Protein AF-A0A934PHP1-F1 (afdb_monomer_lite)

Structure (mmCIF, N/CA/C/O backbone):
data_AF-A0A934PHP1-F1
#
_entry.id   AF-A0A934PHP1-F1
#
loop_
_atom_site.group_PDB
_atom_site.id
_atom_site.type_symbol
_atom_site.label_atom_id
_atom_site.label_alt_id
_atom_site.label_comp_id
_atom_site.label_asym_id
_atom_site.label_entity_id
_atom_site.label_seq_id
_atom_site.pdbx_PDB_ins_code
_atom_site.Cartn_x
_atom_site.Cartn_y
_atom_site.Cartn_z
_atom_site.occupancy
_atom_site.B_iso_or_equiv
_atom_site.auth_seq_id
_atom_site.auth_comp_id
_atom_site.auth_asym_id
_atom_site.auth_atom_id
_atom_site.pdbx_PDB_model_num
ATOM 1 N N . MET A 1 1 ? -5.052 11.948 3.322 1.00 67.75 1 MET A N 1
ATOM 2 C CA . MET A 1 1 ? -6.071 10.905 3.518 1.00 67.75 1 MET A CA 1
ATOM 3 C C . MET A 1 1 ? -5.839 9.751 2.539 1.00 67.75 1 MET A C 1
ATOM 5 O O . MET A 1 1 ? -4.943 9.910 1.714 1.00 67.75 1 MET A O 1
ATOM 9 N N . SER A 1 2 ? -6.497 8.585 2.632 1.00 80.75 2 SER A N 1
ATOM 10 C CA . SER A 1 2 ? -6.455 7.613 1.513 1.00 80.75 2 SER A CA 1
ATOM 11 C C . SER A 1 2 ? -7.271 8.111 0.322 1.00 80.75 2 SER A C 1
ATOM 13 O O . SER A 1 2 ? -7.997 9.087 0.442 1.00 80.75 2 SER A O 1
ATOM 15 N N . TRP A 1 3 ? -7.134 7.473 -0.835 1.00 83.94 3 TRP A N 1
ATOM 16 C CA . TRP A 1 3 ? -7.930 7.833 -2.005 1.00 83.94 3 TRP A CA 1
ATOM 17 C C . TRP A 1 3 ? -9.271 7.119 -2.026 1.00 83.94 3 TRP A C 1
ATOM 19 O O . TRP A 1 3 ? -9.341 5.922 -1.738 1.00 83.94 3 TRP A O 1
ATOM 29 N N . SER A 1 4 ? -10.304 7.846 -2.451 1.00 78.31 4 SER A N 1
ATOM 30 C CA . SER A 1 4 ? -11.588 7.257 -2.816 1.00 78.31 4 SER A CA 1
ATOM 31 C C . SER A 1 4 ? -11.441 6.340 -4.034 1.00 78.31 4 SER A C 1
ATOM 33 O O . SER A 1 4 ? -10.513 6.471 -4.842 1.00 78.31 4 SER A O 1
ATOM 35 N N . LEU A 1 5 ? -12.392 5.420 -4.204 1.00 78.69 5 LEU A N 1
ATOM 36 C CA . LEU A 1 5 ? -12.460 4.565 -5.392 1.00 78.69 5 LEU A CA 1
ATOM 37 C C . LEU A 1 5 ? -12.571 5.374 -6.689 1.00 78.69 5 LEU A C 1
ATOM 39 O O . LEU A 1 5 ? -11.953 5.011 -7.690 1.00 78.69 5 LEU A O 1
ATOM 43 N N . GLU A 1 6 ? -13.296 6.494 -6.660 1.00 80.19 6 GLU A N 1
ATOM 44 C CA . GLU A 1 6 ? -13.391 7.404 -7.800 1.00 80.19 6 GLU A CA 1
ATOM 45 C C . GLU A 1 6 ? -12.025 7.991 -8.157 1.00 80.19 6 GLU A C 1
ATOM 47 O O . GLU A 1 6 ? -11.623 7.966 -9.320 1.00 80.19 6 GLU A O 1
ATOM 52 N N . HIS A 1 7 ? -11.272 8.468 -7.162 1.00 85.19 7 HIS A N 1
ATOM 53 C CA . HIS A 1 7 ? -9.946 9.028 -7.394 1.00 85.19 7 HIS A CA 1
ATOM 54 C C . HIS A 1 7 ? -9.009 7.962 -7.986 1.00 85.19 7 HIS A C 1
ATOM 56 O O . HIS A 1 7 ? -8.379 8.188 -9.023 1.00 85.19 7 HIS A O 1
ATOM 62 N N . VAL A 1 8 ? -8.983 6.759 -7.408 1.00 89.12 8 VAL A N 1
ATOM 63 C CA . VAL A 1 8 ? -8.200 5.629 -7.934 1.00 89.12 8 VAL A CA 1
ATOM 64 C C . VAL A 1 8 ? -8.581 5.312 -9.388 1.00 89.12 8 VAL A C 1
ATOM 66 O O . VAL A 1 8 ? -7.702 5.192 -10.245 1.00 89.12 8 VAL A O 1
ATOM 69 N N . SER A 1 9 ? -9.879 5.247 -9.695 1.00 89.38 9 SER A N 1
ATOM 70 C CA . SER A 1 9 ? -10.376 5.011 -11.055 1.00 89.38 9 SER A CA 1
ATOM 71 C C . SER A 1 9 ? -9.952 6.123 -12.021 1.00 89.38 9 SER A C 1
ATOM 73 O O . SER A 1 9 ? -9.418 5.849 -13.098 1.00 89.38 9 SER A O 1
ATOM 75 N N . ARG A 1 10 ? -10.073 7.394 -11.620 1.00 89.75 10 ARG A N 1
ATOM 76 C CA . ARG A 1 10 ? -9.635 8.547 -12.420 1.00 89.75 10 ARG A CA 1
ATOM 77 C C . ARG A 1 10 ? -8.127 8.551 -12.668 1.00 89.75 10 ARG A C 1
ATOM 79 O O . ARG A 1 10 ? -7.706 8.942 -13.760 1.00 89.75 10 ARG A O 1
ATOM 86 N N . LEU A 1 11 ? -7.315 8.097 -11.708 1.00 92.44 11 LEU A N 1
ATOM 87 C CA . LEU A 1 11 ? -5.884 7.894 -11.930 1.00 92.44 11 LEU A CA 1
ATOM 88 C C . LEU A 1 11 ? -5.663 6.849 -13.030 1.00 92.44 11 LEU A C 1
ATOM 90 O O . LEU A 1 11 ? -4.945 7.139 -13.987 1.00 92.44 11 LEU A O 1
ATOM 94 N N . PHE A 1 12 ? -6.263 5.662 -12.926 1.00 92.94 12 PHE A N 1
ATOM 95 C CA . PHE A 1 12 ? -6.044 4.576 -13.892 1.00 92.94 12 PHE A CA 1
ATOM 96 C C . PHE A 1 12 ? -6.654 4.848 -15.273 1.00 92.94 12 PHE A C 1
ATOM 98 O O . PHE A 1 12 ? -6.134 4.369 -16.279 1.00 92.94 12 PHE A O 1
ATOM 105 N N . CYS A 1 13 ? -7.664 5.713 -15.349 1.00 91.12 13 CYS A N 1
ATOM 106 C CA . CYS A 1 13 ? -8.203 6.255 -16.596 1.00 91.12 13 CYS A CA 1
ATOM 107 C C . CYS A 1 13 ? -7.428 7.478 -17.125 1.00 91.12 13 CYS A C 1
ATOM 109 O O . CYS A 1 13 ? -7.799 8.064 -18.144 1.00 91.12 13 CYS A O 1
ATOM 111 N N . SER A 1 14 ? -6.349 7.897 -16.460 1.00 92.38 14 SER A N 1
ATOM 112 C CA . SER A 1 14 ? -5.562 9.048 -16.899 1.00 92.38 14 SER A CA 1
ATOM 113 C C . SER A 1 14 ? -4.638 8.710 -18.083 1.00 92.38 14 SER A C 1
ATOM 115 O O . SER A 1 14 ? -4.285 7.547 -18.310 1.00 92.38 14 SER A O 1
ATOM 117 N N . PRO A 1 15 ? -4.141 9.728 -18.813 1.00 91.88 15 PRO A N 1
ATOM 118 C CA . PRO A 1 15 ? -3.151 9.552 -19.879 1.00 91.88 15 PRO A CA 1
ATOM 119 C C . PRO A 1 15 ? -1.820 8.920 -19.441 1.00 91.88 15 PRO A C 1
ATOM 121 O O . PRO A 1 15 ? -1.040 8.517 -20.302 1.00 91.88 15 PRO A O 1
ATOM 124 N N . ILE A 1 16 ? -1.549 8.810 -18.132 1.00 93.06 16 ILE A N 1
ATOM 125 C CA . ILE A 1 16 ? -0.394 8.061 -17.611 1.00 93.06 16 ILE A CA 1
ATOM 126 C C . ILE A 1 16 ? -0.498 6.587 -18.024 1.00 93.06 16 ILE A C 1
ATOM 128 O O . ILE A 1 16 ? 0.486 6.008 -18.482 1.00 93.06 16 ILE A O 1
ATOM 132 N N . TYR A 1 17 ? -1.698 6.013 -17.910 1.00 94.12 17 TYR A N 1
ATOM 133 C CA . TYR A 1 17 ? -1.957 4.588 -18.118 1.00 94.12 17 TYR A CA 1
ATOM 134 C C . TYR A 1 17 ? -2.647 4.314 -19.451 1.00 94.12 17 TYR A C 1
ATOM 136 O O . TYR A 1 17 ? -2.197 3.465 -20.220 1.00 94.12 17 TYR A O 1
ATOM 144 N N . LEU A 1 18 ? -3.673 5.102 -19.792 1.00 91.19 18 LEU A N 1
ATOM 145 C CA . LEU A 1 18 ? -4.335 5.008 -21.093 1.00 91.19 18 LEU A CA 1
ATOM 146 C C . LEU A 1 18 ? -3.481 5.585 -22.226 1.00 91.19 18 LEU A C 1
ATOM 148 O O . LEU A 1 18 ? -3.808 5.401 -23.391 1.00 91.19 18 LEU A O 1
ATOM 152 N N . GLY A 1 19 ? -2.352 6.219 -21.933 1.00 88.56 19 GLY A N 1
ATOM 153 C CA . GLY A 1 19 ? -1.390 6.669 -22.926 1.00 88.56 19 GLY A CA 1
ATOM 154 C C . GLY A 1 19 ? -1.510 8.146 -23.283 1.00 88.56 19 GLY A C 1
ATOM 155 O O . GLY A 1 19 ? -2.581 8.760 -23.328 1.00 88.56 19 GLY A O 1
ATOM 156 N N . THR A 1 20 ? -0.347 8.710 -23.574 1.00 86.12 20 THR A N 1
ATOM 157 C CA . THR A 1 20 ? -0.129 10.129 -23.797 1.00 86.12 20 THR A CA 1
ATOM 158 C C . THR A 1 20 ? 0.228 10.419 -25.253 1.00 86.12 20 THR A C 1
ATOM 160 O O . THR A 1 20 ? 0.646 9.543 -26.007 1.00 86.12 20 THR A O 1
ATOM 163 N N . SER A 1 21 ? 0.020 11.670 -25.661 1.00 80.25 21 SER A N 1
ATOM 164 C CA . SER A 1 21 ? 0.318 12.185 -27.004 1.00 80.25 21 SER A CA 1
ATOM 165 C C . SER A 1 21 ? 1.809 12.348 -27.315 1.00 80.25 21 SER A C 1
ATOM 167 O O . SER A 1 21 ? 2.172 12.447 -28.488 1.00 80.25 21 SER A O 1
ATOM 169 N N . SER A 1 22 ? 2.676 12.434 -26.299 1.00 79.94 22 SER A N 1
ATOM 170 C CA . SER A 1 22 ? 4.126 12.547 -26.492 1.00 79.94 22 SER A CA 1
ATOM 171 C C . SER A 1 22 ? 4.915 12.236 -25.220 1.00 79.94 22 SER A C 1
ATOM 173 O O . SER A 1 22 ? 4.411 12.394 -24.110 1.00 79.94 22 SER A O 1
ATOM 175 N N . LEU A 1 23 ? 6.207 11.922 -25.383 1.00 73.56 23 LEU A N 1
ATOM 176 C CA . LEU A 1 23 ? 7.134 11.673 -24.269 1.00 73.56 23 LEU A CA 1
ATOM 177 C C . LEU A 1 23 ? 7.246 12.843 -23.276 1.00 73.56 23 LEU A C 1
ATOM 179 O O . LEU A 1 23 ? 7.508 12.629 -22.094 1.00 73.56 23 LEU A O 1
ATOM 183 N N . LYS A 1 24 ? 7.035 14.079 -23.751 1.00 76.94 24 LYS A N 1
ATOM 184 C CA . LYS A 1 24 ? 7.178 15.308 -22.954 1.00 76.94 24 LYS A CA 1
ATOM 185 C C . LYS A 1 24 ? 5.862 15.806 -22.341 1.00 76.94 24 LYS A C 1
ATOM 187 O O . LYS A 1 24 ? 5.912 16.587 -21.399 1.00 76.94 24 LYS A O 1
ATOM 192 N N . GLN A 1 25 ? 4.694 15.390 -22.846 1.00 79.94 25 GLN A N 1
ATOM 193 C CA . GLN A 1 25 ? 3.385 15.935 -22.437 1.00 79.94 25 GLN A CA 1
ATOM 194 C C . GLN A 1 25 ? 2.473 14.882 -21.804 1.00 79.94 25 GLN A C 1
ATOM 196 O O . GLN A 1 25 ? 1.382 14.610 -22.303 1.00 79.94 25 GLN A O 1
ATOM 201 N N . ARG A 1 26 ? 2.893 14.332 -20.663 1.00 82.00 26 ARG A N 1
ATOM 202 C CA . ARG A 1 26 ? 2.209 13.214 -19.989 1.00 82.00 26 ARG A CA 1
ATOM 203 C C . ARG A 1 26 ? 0.766 13.465 -19.575 1.00 82.00 26 ARG A C 1
ATOM 205 O O . ARG A 1 26 ? 0.021 12.509 -19.433 1.00 82.00 26 ARG A O 1
ATOM 212 N N . SER A 1 27 ? 0.359 14.717 -19.405 1.00 82.00 27 SER A N 1
ATOM 213 C CA . SER A 1 27 ? -1.013 15.065 -19.033 1.00 82.00 27 SER A CA 1
ATOM 214 C C . SER A 1 27 ? -1.998 15.066 -20.203 1.00 82.00 27 SER A C 1
ATOM 216 O O . SER A 1 27 ? -3.204 15.115 -19.982 1.00 82.00 27 SER A O 1
ATOM 218 N N . ARG A 1 28 ? -1.516 15.043 -21.452 1.00 81.06 28 ARG A N 1
ATOM 219 C CA . ARG A 1 28 ? -2.367 15.180 -22.635 1.00 81.06 28 ARG A CA 1
ATOM 220 C C . ARG A 1 28 ? -2.743 13.818 -23.202 1.00 81.06 28 ARG A C 1
ATOM 222 O O . ARG A 1 28 ? -1.870 13.092 -23.689 1.00 81.06 28 ARG A O 1
ATOM 229 N N . THR A 1 29 ? -4.044 13.534 -23.220 1.00 79.31 29 THR A N 1
ATOM 230 C CA . THR A 1 29 ? -4.624 12.339 -23.840 1.00 79.31 29 THR A CA 1
ATOM 231 C C . THR A 1 29 ? -4.212 12.235 -25.305 1.00 79.31 29 THR A C 1
ATOM 233 O O . THR A 1 29 ? -4.314 13.197 -26.075 1.00 79.31 29 THR A O 1
ATOM 236 N N . ALA A 1 30 ? -3.716 11.064 -25.694 1.00 74.94 30 ALA A N 1
ATOM 237 C CA . ALA A 1 30 ? -3.364 10.781 -27.076 1.00 74.94 30 ALA A CA 1
ATOM 238 C C . ALA A 1 30 ? -4.596 10.507 -27.944 1.00 74.94 30 ALA A C 1
ATOM 240 O O . ALA A 1 30 ? -5.538 9.840 -27.528 1.00 74.94 30 ALA A O 1
ATOM 241 N N . THR A 1 31 ? -4.528 10.905 -29.213 1.00 72.06 31 THR A N 1
ATOM 242 C CA . THR A 1 31 ? -5.317 10.255 -30.266 1.00 72.06 31 THR A CA 1
ATOM 243 C C . THR A 1 31 ? -4.725 8.882 -30.568 1.00 72.06 31 THR A C 1
ATOM 245 O O . THR A 1 31 ? -3.509 8.699 -30.485 1.00 72.06 31 THR A O 1
ATOM 248 N N . ALA A 1 32 ? -5.559 7.930 -31.001 1.00 67.06 32 ALA A N 1
ATOM 249 C CA . ALA A 1 32 ? -5.151 6.543 -31.233 1.00 67.06 32 ALA A CA 1
ATOM 250 C C . ALA A 1 32 ? -3.863 6.405 -32.068 1.00 67.06 32 ALA A C 1
ATOM 252 O O . ALA A 1 32 ? -3.039 5.552 -31.764 1.00 67.06 32 ALA A O 1
ATOM 253 N N . ARG A 1 33 ? -3.643 7.262 -33.076 1.00 70.56 33 ARG A N 1
ATOM 254 C CA . ARG A 1 33 ? -2.460 7.218 -33.959 1.00 70.56 33 ARG A CA 1
ATOM 255 C C . ARG A 1 33 ? -1.138 7.660 -33.310 1.00 70.56 33 ARG A C 1
ATOM 257 O O . ARG A 1 33 ? -0.090 7.278 -33.809 1.00 70.56 33 ARG A O 1
ATOM 264 N N . LYS A 1 34 ? -1.167 8.465 -32.241 1.00 78.81 34 LYS A N 1
ATOM 265 C CA . LYS A 1 34 ? 0.029 9.021 -31.566 1.00 78.81 34 LYS A CA 1
ATOM 266 C C . LYS A 1 34 ? 0.119 8.605 -30.093 1.00 78.81 34 LYS A C 1
ATOM 268 O O . LYS A 1 34 ? 0.718 9.306 -29.285 1.00 78.81 34 LYS A O 1
ATOM 273 N N . ARG A 1 35 ? -0.524 7.492 -29.738 1.00 86.06 35 ARG A N 1
ATOM 274 C CA . ARG A 1 35 ? -0.573 6.965 -28.372 1.00 86.06 35 ARG A CA 1
ATOM 275 C C . ARG A 1 35 ? 0.774 6.352 -27.995 1.00 86.06 35 ARG A C 1
ATOM 277 O O . ARG A 1 35 ? 1.189 5.384 -28.622 1.00 86.06 35 ARG A O 1
ATOM 284 N N . CYS A 1 36 ? 1.428 6.890 -26.969 1.00 88.62 36 CYS A N 1
ATOM 285 C CA . CYS A 1 36 ? 2.595 6.281 -26.334 1.00 88.62 36 CYS A CA 1
ATOM 286 C C . CYS A 1 36 ? 2.350 6.048 -24.836 1.00 88.62 36 CYS A C 1
ATOM 288 O O . CYS A 1 36 ? 1.642 6.815 -24.186 1.00 88.62 36 CYS A O 1
ATOM 290 N N . ILE A 1 37 ? 2.919 4.974 -24.289 1.00 91.69 37 ILE A N 1
ATOM 291 C CA . ILE A 1 37 ? 2.871 4.642 -22.859 1.00 91.69 37 ILE A CA 1
ATOM 292 C C . ILE A 1 37 ? 4.313 4.516 -22.384 1.00 91.69 37 ILE A C 1
ATOM 294 O O . ILE A 1 37 ? 5.114 3.823 -23.010 1.00 91.69 37 ILE A O 1
ATOM 298 N N . ILE A 1 38 ? 4.650 5.215 -21.302 1.00 92.19 38 ILE A N 1
ATOM 299 C CA . ILE A 1 38 ? 6.017 5.299 -20.787 1.00 92.19 38 ILE A CA 1
ATOM 300 C C . ILE A 1 38 ? 6.034 4.643 -19.418 1.00 92.19 38 ILE A C 1
ATOM 302 O O . ILE A 1 38 ? 5.369 5.118 -18.504 1.00 92.19 38 ILE A O 1
ATOM 306 N N . ARG A 1 39 ? 6.788 3.554 -19.292 1.00 93.50 39 ARG A N 1
ATOM 307 C CA . ARG A 1 39 ? 6.810 2.695 -18.103 1.00 93.50 39 ARG A CA 1
ATOM 308 C C . ARG A 1 39 ? 7.982 3.040 -17.187 1.00 93.50 39 ARG A C 1
ATOM 310 O O . ARG A 1 39 ? 8.867 2.219 -16.982 1.00 93.50 39 ARG A O 1
ATOM 317 N N . ASP A 1 40 ? 8.023 4.278 -16.712 1.00 93.75 40 ASP A N 1
ATOM 318 C CA . ASP A 1 40 ? 9.035 4.790 -15.778 1.00 93.75 40 ASP A CA 1
ATOM 319 C C . ASP A 1 40 ? 8.456 4.928 -14.357 1.00 93.75 40 ASP A C 1
ATOM 321 O O . ASP A 1 40 ? 7.361 4.432 -14.076 1.00 93.75 40 ASP A O 1
ATOM 325 N N . ALA A 1 41 ? 9.160 5.617 -13.457 1.00 95.31 41 ALA A N 1
ATOM 326 C CA . ALA A 1 41 ? 8.713 5.837 -12.084 1.00 95.31 41 ALA A CA 1
ATOM 327 C C . ALA A 1 41 ? 7.292 6.420 -11.985 1.00 95.31 41 ALA A C 1
ATOM 329 O O . ALA A 1 41 ? 6.526 6.004 -11.123 1.00 95.31 41 ALA A O 1
ATOM 330 N N . ILE A 1 42 ? 6.894 7.339 -12.876 1.00 94.88 42 ILE A N 1
ATOM 331 C CA . ILE A 1 42 ? 5.543 7.933 -12.858 1.00 94.88 42 ILE A CA 1
ATOM 332 C C . ILE A 1 42 ? 4.457 6.893 -13.158 1.00 94.88 42 ILE A C 1
ATOM 334 O O . ILE A 1 42 ? 3.342 7.022 -12.662 1.00 94.88 42 ILE A O 1
ATOM 338 N N . TYR A 1 43 ? 4.764 5.873 -13.958 1.00 96.00 43 TYR A N 1
ATOM 339 C CA . TYR A 1 43 ? 3.830 4.790 -14.256 1.00 96.00 43 TYR A CA 1
ATOM 340 C C . TYR A 1 43 ? 3.779 3.771 -13.113 1.00 96.00 43 TYR A C 1
ATOM 342 O O . TYR A 1 43 ? 2.704 3.431 -12.616 1.00 96.00 43 TYR A O 1
ATOM 350 N N . TRP A 1 44 ? 4.949 3.292 -12.687 1.00 97.25 44 TRP A N 1
ATOM 351 C CA . TRP A 1 44 ? 5.049 2.143 -11.793 1.00 97.25 44 TRP A CA 1
ATOM 352 C C . TRP A 1 44 ? 4.928 2.470 -10.316 1.00 97.25 44 TRP A C 1
ATOM 354 O O . TRP A 1 44 ? 4.271 1.723 -9.602 1.00 97.25 44 TRP A O 1
ATOM 364 N N . VAL A 1 45 ? 5.536 3.558 -9.840 1.00 96.38 45 VAL A N 1
ATOM 365 C CA . VAL A 1 45 ? 5.548 3.860 -8.402 1.00 96.38 45 VAL A CA 1
ATOM 366 C C . VAL A 1 45 ? 4.126 4.029 -7.856 1.00 96.38 45 VAL A C 1
ATOM 368 O O . VAL A 1 45 ? 3.838 3.392 -6.846 1.00 96.38 45 VAL A O 1
ATOM 371 N N . PRO A 1 46 ? 3.192 4.754 -8.511 1.00 95.44 46 PRO A N 1
ATOM 372 C CA . PRO A 1 46 ? 1.816 4.826 -8.021 1.00 95.44 46 PRO A CA 1
ATOM 373 C C . PRO A 1 46 ? 1.114 3.462 -7.978 1.00 95.44 46 PRO A C 1
ATOM 375 O O . PRO A 1 46 ? 0.470 3.143 -6.983 1.00 95.44 46 PRO A O 1
ATOM 378 N N . LEU A 1 47 ? 1.289 2.625 -9.010 1.00 96.31 47 LEU A N 1
ATOM 379 C CA . LEU A 1 47 ? 0.740 1.263 -9.044 1.00 96.31 47 LEU A CA 1
ATOM 380 C C . LEU A 1 47 ? 1.267 0.420 -7.878 1.00 96.31 47 LEU A C 1
ATOM 382 O O . LEU A 1 47 ? 0.488 -0.209 -7.168 1.00 96.31 47 LEU A O 1
ATOM 386 N N . ILE A 1 48 ? 2.581 0.433 -7.654 1.00 96.56 48 ILE A N 1
ATOM 387 C CA . ILE A 1 48 ? 3.234 -0.340 -6.593 1.00 96.56 48 ILE A CA 1
ATOM 388 C C . ILE A 1 48 ? 2.810 0.178 -5.214 1.00 96.56 48 ILE A C 1
ATOM 390 O O . ILE A 1 48 ? 2.488 -0.612 -4.334 1.00 96.56 48 ILE A O 1
ATOM 394 N N . MET A 1 49 ? 2.742 1.494 -5.011 1.00 94.62 49 MET A N 1
ATOM 395 C CA . MET A 1 49 ? 2.301 2.067 -3.736 1.00 94.62 49 MET A CA 1
ATOM 396 C C . MET A 1 49 ? 0.846 1.711 -3.410 1.00 94.62 49 MET A C 1
ATOM 398 O O . MET A 1 49 ? 0.551 1.374 -2.266 1.00 94.62 49 MET A O 1
ATOM 402 N N . ILE A 1 50 ? -0.049 1.753 -4.402 1.00 94.62 50 ILE A N 1
ATOM 403 C CA . ILE A 1 50 ? -1.470 1.416 -4.231 1.00 94.62 50 ILE A CA 1
ATOM 404 C C . ILE A 1 50 ? -1.678 -0.080 -3.973 1.00 94.62 50 ILE A C 1
ATOM 406 O O . ILE A 1 50 ? -2.580 -0.432 -3.218 1.00 94.62 50 ILE A O 1
ATOM 410 N N . THR A 1 51 ? -0.870 -0.948 -4.590 1.00 94.81 51 THR A N 1
ATOM 411 C CA . THR A 1 51 ? -1.054 -2.414 -4.556 1.00 94.81 51 THR A CA 1
ATOM 412 C C . THR A 1 51 ? -0.207 -3.130 -3.503 1.00 94.81 51 THR A C 1
ATOM 414 O O . THR A 1 51 ? -0.573 -4.213 -3.069 1.00 94.81 51 THR A O 1
ATOM 417 N N . MET A 1 52 ? 0.910 -2.540 -3.066 1.00 93.19 52 MET A N 1
ATOM 418 C CA . MET A 1 52 ? 1.847 -3.147 -2.107 1.00 93.19 52 MET A CA 1
ATOM 419 C C . MET A 1 52 ? 2.076 -2.298 -0.851 1.00 93.19 52 MET A C 1
ATOM 421 O O . MET A 1 52 ? 2.693 -2.769 0.100 1.00 93.19 52 MET A O 1
ATOM 425 N N . GLY A 1 53 ? 1.622 -1.039 -0.824 1.00 89.62 53 GLY A N 1
ATOM 426 C CA . GLY A 1 53 ? 1.679 -0.199 0.377 1.00 89.62 53 GLY A CA 1
ATOM 427 C C . GLY A 1 53 ? 3.083 0.248 0.794 1.00 89.62 53 GLY A C 1
ATOM 428 O O . GLY A 1 53 ? 3.275 0.697 1.925 1.00 89.62 53 GLY A O 1
ATOM 429 N N . VAL A 1 54 ? 4.064 0.128 -0.104 1.00 89.50 54 VAL A N 1
ATOM 430 C CA . VAL A 1 54 ? 5.451 0.561 0.118 1.00 89.50 54 VAL A CA 1
ATOM 431 C C . VAL A 1 54 ? 5.568 2.082 0.223 1.00 89.50 54 VAL A C 1
ATOM 433 O O . VAL A 1 54 ? 4.801 2.828 -0.395 1.00 89.50 54 VAL A O 1
ATOM 436 N N . ARG A 1 55 ? 6.549 2.562 0.993 1.00 87.25 55 ARG A N 1
ATOM 437 C CA . ARG A 1 55 ? 6.867 3.991 1.082 1.00 87.25 55 ARG A CA 1
ATOM 438 C C . ARG A 1 55 ? 7.511 4.464 -0.230 1.00 87.25 55 ARG A C 1
ATOM 440 O O . ARG A 1 55 ? 8.201 3.685 -0.888 1.00 87.25 55 ARG A O 1
ATOM 447 N N . PRO A 1 56 ? 7.355 5.746 -0.613 1.00 89.56 56 PRO A N 1
ATOM 448 C CA . PRO A 1 56 ? 7.970 6.272 -1.830 1.00 89.56 56 PRO A CA 1
ATOM 449 C C . PRO A 1 56 ? 9.492 6.106 -1.855 1.00 89.56 56 PRO A C 1
ATOM 451 O O . PRO A 1 56 ? 10.046 5.730 -2.880 1.00 89.56 56 PRO A O 1
ATOM 454 N N . GLU A 1 57 ? 10.174 6.385 -0.739 1.00 88.06 57 GLU A N 1
ATOM 455 C CA . GLU A 1 57 ? 11.638 6.285 -0.680 1.00 88.06 57 GLU A CA 1
ATOM 456 C C . GLU A 1 57 ? 12.101 4.832 -0.833 1.00 88.06 57 GLU A C 1
ATOM 458 O O . GLU A 1 57 ? 12.974 4.564 -1.649 1.00 88.06 57 GLU A O 1
ATOM 463 N N . GLU A 1 58 ? 11.437 3.899 -0.144 1.00 87.62 58 GLU A N 1
ATOM 464 C CA . GLU A 1 58 ? 11.698 2.457 -0.218 1.00 87.62 58 GLU A CA 1
ATOM 465 C C . GLU A 1 58 ? 11.697 1.938 -1.665 1.00 87.62 58 GLU A C 1
ATOM 467 O O . GLU A 1 58 ? 12.628 1.260 -2.089 1.00 87.62 58 GLU A O 1
ATOM 472 N N . ILE A 1 59 ? 10.673 2.280 -2.456 1.00 92.38 59 ILE A N 1
ATOM 473 C CA . ILE A 1 59 ? 10.573 1.807 -3.844 1.00 92.38 59 ILE A CA 1
ATOM 474 C C . ILE A 1 59 ? 11.490 2.571 -4.805 1.00 92.38 59 ILE A C 1
ATOM 476 O O . ILE A 1 59 ? 11.995 1.997 -5.768 1.00 92.38 59 ILE A O 1
ATOM 480 N N . LEU A 1 60 ? 11.739 3.858 -4.559 1.00 91.81 60 LEU A N 1
ATOM 481 C CA . LEU A 1 60 ? 12.640 4.662 -5.391 1.00 91.81 60 LEU A CA 1
ATOM 482 C C . LEU A 1 60 ? 14.117 4.313 -5.173 1.00 91.81 60 LEU A C 1
ATOM 484 O O . LEU A 1 60 ? 14.930 4.553 -6.067 1.00 91.81 60 LEU A O 1
ATOM 488 N N . GLN A 1 61 ? 14.454 3.755 -4.011 1.00 88.56 61 GLN A N 1
ATOM 489 C CA . GLN A 1 61 ? 15.770 3.210 -3.688 1.00 88.56 61 GLN A CA 1
ATOM 490 C C . GLN A 1 61 ? 15.878 1.705 -3.961 1.00 88.56 61 GLN A C 1
ATOM 492 O O . GLN A 1 61 ? 16.951 1.147 -3.790 1.00 88.56 61 GLN A O 1
ATOM 497 N N . ALA A 1 62 ? 14.820 1.027 -4.407 1.00 90.25 62 ALA A N 1
ATOM 498 C CA . ALA A 1 62 ? 14.900 -0.404 -4.673 1.00 90.25 62 ALA A CA 1
ATOM 499 C C . ALA A 1 62 ? 15.889 -0.706 -5.814 1.00 90.25 62 ALA A C 1
ATOM 501 O O . ALA A 1 62 ? 15.833 -0.117 -6.905 1.00 90.25 62 ALA A O 1
ATOM 502 N N . ALA A 1 63 ? 16.794 -1.649 -5.567 1.00 90.62 63 ALA A N 1
ATOM 503 C CA . ALA A 1 63 ? 17.695 -2.195 -6.563 1.00 90.62 63 ALA A CA 1
ATOM 504 C C . ALA A 1 63 ? 16.988 -3.262 -7.404 1.00 90.62 63 ALA A C 1
ATOM 506 O O . ALA A 1 63 ? 16.052 -3.931 -6.965 1.00 90.62 63 ALA A O 1
ATOM 507 N N . VAL A 1 64 ? 17.473 -3.492 -8.624 1.00 90.94 64 VAL A N 1
ATOM 508 C CA . VAL A 1 64 ? 16.968 -4.584 -9.475 1.00 90.94 64 VAL A CA 1
ATOM 509 C C . VAL A 1 64 ? 17.159 -5.949 -8.794 1.00 90.94 64 VAL A C 1
ATOM 511 O O . VAL A 1 64 ? 16.371 -6.867 -9.004 1.00 90.94 64 VAL A O 1
ATOM 514 N N . THR A 1 65 ? 18.176 -6.074 -7.935 1.00 89.44 65 THR A N 1
ATOM 515 C CA . THR A 1 65 ? 18.457 -7.269 -7.126 1.00 89.44 65 THR A CA 1
ATOM 516 C C . THR A 1 65 ? 17.493 -7.483 -5.961 1.00 89.44 65 THR A C 1
ATOM 518 O O . THR A 1 65 ? 17.447 -8.594 -5.439 1.00 89.44 65 THR A O 1
ATOM 521 N N . ASP A 1 66 ? 16.722 -6.467 -5.562 1.00 90.19 66 ASP A N 1
ATOM 522 C CA . ASP A 1 66 ? 15.729 -6.591 -4.485 1.00 90.19 66 ASP A CA 1
ATOM 523 C C . ASP A 1 66 ? 14.452 -7.298 -4.958 1.00 90.19 66 ASP A C 1
ATOM 525 O O . ASP A 1 66 ? 13.651 -7.756 -4.141 1.00 90.19 66 ASP A O 1
ATOM 529 N N . VAL A 1 67 ? 14.271 -7.440 -6.277 1.00 92.69 67 VAL A N 1
ATOM 530 C CA . VAL A 1 67 ? 13.222 -8.273 -6.869 1.00 92.69 67 VAL A CA 1
ATOM 531 C C . VAL A 1 67 ? 13.731 -9.706 -6.971 1.00 92.69 67 VAL A C 1
ATOM 533 O O . VAL A 1 67 ? 14.567 -10.041 -7.813 1.00 92.69 67 VAL A O 1
ATOM 536 N N . VAL A 1 68 ? 13.206 -10.572 -6.111 1.00 89.81 68 VAL A N 1
ATOM 537 C CA . VAL A 1 68 ? 13.664 -11.957 -5.965 1.00 89.81 68 VAL A CA 1
ATOM 538 C C . VAL A 1 68 ? 12.530 -12.942 -6.178 1.00 89.81 68 VAL A C 1
ATOM 540 O O . VAL A 1 68 ? 11.356 -12.606 -6.056 1.00 89.81 68 VAL A O 1
ATOM 543 N N . ARG A 1 69 ? 12.885 -14.201 -6.431 1.00 88.75 69 ARG A N 1
ATOM 544 C CA . ARG A 1 69 ? 11.940 -15.309 -6.325 1.00 88.75 69 ARG A CA 1
ATOM 545 C C . ARG A 1 69 ? 12.115 -15.981 -4.965 1.00 88.75 69 ARG A C 1
ATOM 547 O O . ARG A 1 69 ? 13.225 -16.404 -4.650 1.00 88.75 69 ARG A O 1
ATOM 554 N N . ARG A 1 70 ? 11.044 -16.068 -4.180 1.00 84.00 70 ARG A N 1
ATOM 555 C CA . ARG A 1 70 ? 10.974 -16.791 -2.899 1.00 84.00 70 ARG A CA 1
ATOM 556 C C . ARG A 1 70 ? 9.769 -17.716 -2.960 1.00 84.00 70 ARG A C 1
ATOM 558 O O . ARG A 1 70 ? 8.724 -17.292 -3.432 1.00 84.00 70 ARG A O 1
ATOM 565 N N . ASP A 1 71 ? 9.955 -18.982 -2.607 1.00 79.94 71 ASP A N 1
ATOM 566 C CA . ASP A 1 71 ? 8.880 -19.986 -2.533 1.00 79.94 71 ASP A CA 1
ATOM 567 C C . ASP A 1 71 ? 8.011 -20.051 -3.798 1.00 79.94 71 ASP A C 1
ATOM 569 O O . ASP A 1 71 ? 6.789 -20.132 -3.781 1.00 79.94 71 ASP A O 1
ATOM 573 N N . GLY A 1 72 ? 8.673 -19.954 -4.954 1.00 84.50 72 GLY A N 1
ATOM 574 C CA . GLY A 1 72 ? 8.026 -20.010 -6.262 1.00 84.50 72 GLY A CA 1
ATOM 575 C C . GLY A 1 72 ? 7.377 -18.705 -6.734 1.00 84.50 72 GLY A C 1
ATOM 576 O O . GLY A 1 72 ? 7.187 -18.576 -7.950 1.00 84.50 72 GLY A O 1
ATOM 577 N N . ILE A 1 73 ? 7.151 -17.723 -5.857 1.00 90.44 73 ILE A N 1
ATOM 578 C CA . ILE A 1 73 ? 6.533 -16.424 -6.164 1.00 90.44 73 ILE A CA 1
ATOM 579 C C . ILE A 1 73 ? 7.566 -15.291 -6.277 1.00 90.44 73 ILE A C 1
ATOM 581 O O . ILE A 1 73 ? 8.694 -15.391 -5.795 1.00 90.44 73 ILE A O 1
ATOM 585 N N . LEU A 1 74 ? 7.208 -14.221 -6.993 1.00 93.94 74 LEU A N 1
ATOM 586 C CA . LEU A 1 74 ? 8.063 -13.042 -7.154 1.00 93.94 74 LEU A CA 1
ATOM 587 C C . LEU A 1 74 ? 7.787 -12.065 -6.007 1.00 93.94 74 LEU A C 1
ATOM 589 O O . LEU A 1 74 ? 6.632 -11.721 -5.771 1.00 93.94 74 LEU A O 1
ATOM 593 N N . CYS A 1 75 ? 8.834 -11.607 -5.332 1.00 92.94 75 CYS A N 1
ATOM 594 C CA . CYS A 1 75 ? 8.753 -10.732 -4.168 1.00 92.94 75 CYS A CA 1
ATOM 595 C C . CYS A 1 75 ? 9.679 -9.523 -4.323 1.00 92.94 75 CYS A C 1
ATOM 597 O O . CYS A 1 75 ? 10.686 -9.580 -5.029 1.00 92.94 75 CYS A O 1
ATOM 599 N N . LEU A 1 76 ? 9.350 -8.449 -3.612 1.00 92.06 76 LEU A N 1
ATOM 600 C CA . LEU A 1 76 ? 10.177 -7.268 -3.424 1.00 92.06 76 LEU A CA 1
ATOM 601 C C . LEU A 1 76 ? 10.709 -7.243 -1.988 1.00 92.06 76 LEU A C 1
ATOM 603 O O . LEU A 1 76 ? 9.937 -7.314 -1.027 1.00 92.06 76 LEU A O 1
ATOM 607 N N . PHE A 1 77 ? 12.024 -7.112 -1.845 1.00 87.06 77 PHE A N 1
ATOM 608 C CA . PHE A 1 77 ? 12.655 -6.775 -0.576 1.00 87.06 77 PHE A CA 1
ATOM 609 C C . PHE A 1 77 ? 12.549 -5.281 -0.300 1.00 87.06 77 PHE A C 1
ATOM 611 O O . PHE A 1 77 ? 12.905 -4.460 -1.140 1.00 87.06 77 PHE A O 1
ATOM 618 N N . VAL A 1 78 ? 12.086 -4.936 0.901 1.00 79.25 78 VAL A N 1
ATOM 619 C CA . VAL A 1 78 ? 11.939 -3.549 1.339 1.00 79.25 78 VAL A CA 1
ATOM 620 C C . VAL A 1 78 ? 12.582 -3.370 2.713 1.00 79.25 78 VAL A C 1
ATOM 622 O O . VAL A 1 78 ? 12.317 -4.153 3.625 1.00 79.25 78 VAL A O 1
ATOM 625 N N . GLY A 1 79 ? 13.431 -2.355 2.883 1.00 65.94 79 GLY A N 1
ATOM 626 C CA . GLY A 1 79 ? 14.105 -2.059 4.150 1.00 65.94 79 GLY A CA 1
ATOM 627 C C . GLY A 1 79 ? 14.186 -0.563 4.440 1.00 65.94 79 GLY A C 1
ATOM 628 O O . GLY A 1 79 ? 14.210 0.240 3.512 1.00 65.94 79 GLY A O 1
ATOM 629 N N . ASP A 1 80 ? 14.240 -0.211 5.726 1.00 53.12 80 ASP A N 1
ATOM 630 C CA . ASP A 1 80 ? 14.494 1.159 6.180 1.00 53.12 80 ASP A CA 1
ATOM 631 C C . ASP A 1 80 ? 16.008 1.441 6.116 1.00 53.12 80 ASP A C 1
ATOM 633 O O . ASP A 1 80 ? 16.798 0.769 6.781 1.00 53.12 80 ASP A O 1
ATOM 637 N N . GLU A 1 81 ? 16.425 2.422 5.311 1.00 48.28 81 GLU A N 1
ATOM 638 C CA . GLU A 1 81 ? 17.814 2.910 5.239 1.00 48.28 81 GLU A CA 1
ATOM 639 C C . GLU A 1 81 ? 17.994 4.288 5.903 1.00 48.28 81 GLU A C 1
ATOM 641 O O . GLU A 1 81 ? 18.805 5.087 5.442 1.00 48.28 81 GLU A O 1
ATOM 646 N N . GLU A 1 82 ? 17.275 4.614 6.984 1.00 42.25 82 GLU A N 1
ATOM 647 C CA . GLU A 1 82 ? 17.621 5.841 7.731 1.00 42.25 82 GLU A CA 1
ATOM 648 C C . GLU A 1 82 ? 18.923 5.703 8.549 1.00 42.25 82 GLU A C 1
ATOM 650 O O . GLU A 1 82 ? 19.532 6.722 8.846 1.00 42.25 82 GLU A O 1
ATOM 655 N N . ASP A 1 83 ? 19.451 4.487 8.774 1.00 34.84 83 ASP A N 1
ATOM 656 C CA . ASP A 1 83 ? 20.762 4.272 9.411 1.00 34.84 83 ASP A CA 1
ATOM 657 C C . ASP A 1 83 ? 21.582 3.171 8.715 1.00 34.84 83 ASP A C 1
ATOM 659 O O . ASP A 1 83 ? 21.511 1.980 9.026 1.00 34.84 83 ASP A O 1
ATOM 663 N N . ALA A 1 84 ? 22.435 3.570 7.770 1.00 35.06 84 ALA A N 1
ATOM 664 C CA . ALA A 1 84 ? 23.298 2.666 7.004 1.00 35.06 84 ALA A CA 1
ATOM 665 C C . ALA A 1 84 ? 24.407 1.959 7.825 1.00 35.06 84 ALA A C 1
ATOM 667 O O . ALA A 1 84 ? 25.174 1.185 7.252 1.00 35.06 84 ALA A O 1
ATOM 668 N N . VAL A 1 85 ? 24.514 2.193 9.140 1.00 32.38 85 VAL A N 1
ATOM 669 C CA . VAL A 1 85 ? 25.663 1.750 9.959 1.00 32.38 85 VAL A CA 1
ATOM 670 C C . VAL A 1 85 ? 25.379 0.494 10.799 1.00 32.38 85 VAL A C 1
ATOM 672 O O . VAL A 1 85 ? 26.318 -0.185 11.200 1.00 32.38 85 VAL A O 1
ATOM 675 N N . LEU A 1 86 ? 24.118 0.092 10.992 1.00 33.72 86 LEU A N 1
ATOM 676 C CA . LEU A 1 86 ? 23.753 -1.122 11.745 1.00 33.72 86 LEU A CA 1
ATOM 677 C C . LEU A 1 86 ? 22.649 -1.904 11.011 1.00 33.72 86 LEU A C 1
ATOM 679 O O . LEU A 1 86 ? 21.526 -2.060 11.485 1.00 33.72 86 LEU A O 1
ATOM 683 N N . LYS A 1 87 ? 22.964 -2.388 9.804 1.00 32.22 87 LYS A N 1
ATOM 684 C CA . LYS A 1 87 ? 22.063 -3.227 8.999 1.00 32.22 87 LYS A CA 1
ATOM 685 C C . LYS A 1 87 ? 21.967 -4.639 9.594 1.00 32.22 87 LYS A C 1
ATOM 687 O O . LYS A 1 87 ? 22.722 -5.523 9.203 1.00 32.22 87 LYS A O 1
ATOM 692 N N . ASN A 1 88 ? 21.012 -4.873 10.492 1.00 39.38 88 ASN A N 1
ATOM 693 C CA . ASN A 1 88 ? 20.555 -6.234 10.780 1.00 39.38 88 ASN A CA 1
ATOM 694 C C . ASN A 1 88 ? 19.557 -6.666 9.694 1.00 39.38 88 ASN A C 1
ATOM 696 O O . ASN A 1 88 ? 18.591 -5.955 9.425 1.00 39.38 88 ASN A O 1
ATOM 700 N N . GLU A 1 89 ? 19.739 -7.854 9.106 1.00 41.44 89 GLU A N 1
ATOM 701 C CA . GLU A 1 89 ? 18.809 -8.463 8.129 1.00 41.44 89 GLU A CA 1
ATOM 702 C C . GLU A 1 89 ? 17.355 -8.550 8.638 1.00 41.44 89 GLU A C 1
ATOM 704 O O . GLU A 1 89 ? 16.416 -8.589 7.844 1.00 41.44 89 GLU A O 1
ATOM 709 N N . GLN A 1 90 ? 17.178 -8.481 9.961 1.00 37.91 90 GLN A N 1
ATOM 710 C CA . GLN A 1 90 ? 15.911 -8.495 10.695 1.00 37.91 90 GLN A CA 1
ATOM 711 C C . GLN A 1 90 ? 15.011 -7.265 10.458 1.00 37.91 90 GLN A C 1
ATOM 713 O O . GLN A 1 90 ? 13.831 -7.300 10.803 1.00 37.91 90 GLN A O 1
ATOM 718 N N . SER A 1 91 ? 15.525 -6.167 9.885 1.00 47.78 91 SER A N 1
ATOM 719 C CA . SER A 1 91 ? 14.722 -4.962 9.612 1.00 47.78 91 SER A CA 1
ATOM 720 C C . SER A 1 91 ? 14.037 -4.969 8.238 1.00 47.78 91 SER A C 1
ATOM 722 O O . SER A 1 91 ? 13.179 -4.121 7.983 1.00 47.78 91 SER A O 1
ATOM 724 N N . ARG A 1 92 ? 14.355 -5.922 7.355 1.00 65.19 92 ARG A N 1
ATOM 725 C CA . ARG A 1 92 ? 13.795 -5.990 5.996 1.00 65.19 92 ARG A CA 1
ATOM 726 C C . ARG A 1 92 ? 12.498 -6.796 5.970 1.00 65.19 92 ARG A C 1
ATOM 728 O O . ARG A 1 92 ? 12.455 -7.910 6.483 1.00 65.19 92 ARG A O 1
ATOM 735 N N . ARG A 1 93 ? 11.457 -6.261 5.326 1.00 78.56 93 ARG A N 1
ATOM 736 C CA . ARG A 1 93 ? 10.221 -7.002 5.025 1.00 78.56 93 ARG A CA 1
ATOM 737 C C . ARG A 1 93 ? 10.239 -7.504 3.584 1.00 78.56 93 ARG A C 1
ATOM 739 O O . ARG A 1 93 ? 10.756 -6.836 2.689 1.00 78.56 93 ARG A O 1
ATOM 746 N N . VAL A 1 94 ? 9.666 -8.682 3.371 1.00 84.50 94 VAL A N 1
ATOM 747 C CA . VAL A 1 94 ? 9.470 -9.273 2.041 1.00 84.50 94 VAL A CA 1
ATOM 748 C C . VAL A 1 94 ? 8.010 -9.110 1.667 1.00 84.50 94 VAL A C 1
ATOM 750 O O . VAL A 1 94 ? 7.146 -9.548 2.417 1.00 84.50 94 VAL A O 1
ATOM 753 N N . LEU A 1 95 ? 7.733 -8.485 0.525 1.00 90.19 95 LEU A N 1
ATOM 754 C CA . LEU A 1 95 ? 6.372 -8.328 0.022 1.00 90.19 95 LEU A CA 1
ATOM 755 C C . LEU A 1 95 ? 6.211 -9.095 -1.294 1.00 90.19 95 LEU A C 1
ATOM 757 O O . LEU A 1 95 ? 6.977 -8.845 -2.227 1.00 90.19 95 LEU A O 1
ATOM 761 N N . PRO A 1 96 ? 5.238 -10.009 -1.407 1.00 94.06 96 PRO A N 1
ATOM 762 C CA . PRO A 1 96 ? 4.932 -10.651 -2.673 1.00 94.06 96 PRO A CA 1
ATOM 763 C C . PRO A 1 96 ? 4.397 -9.623 -3.672 1.00 94.06 96 PRO A C 1
ATOM 765 O O . PRO A 1 96 ? 3.667 -8.704 -3.310 1.00 94.06 96 PRO A O 1
ATOM 768 N N . ILE A 1 97 ? 4.783 -9.761 -4.939 1.00 96.38 97 ILE A N 1
ATOM 769 C CA . ILE A 1 97 ? 4.350 -8.860 -6.007 1.00 96.38 97 ILE A CA 1
ATOM 770 C C . ILE A 1 97 ? 2.937 -9.265 -6.452 1.00 96.38 97 ILE A C 1
ATOM 772 O O . ILE A 1 97 ? 2.768 -10.399 -6.912 1.00 96.38 97 ILE A O 1
ATOM 776 N N . PRO A 1 98 ? 1.940 -8.364 -6.365 1.00 96.81 98 PRO A N 1
ATOM 777 C CA . PRO A 1 98 ? 0.554 -8.657 -6.721 1.00 96.81 98 PRO A CA 1
ATOM 778 C C . PRO A 1 98 ? 0.389 -9.090 -8.178 1.00 96.81 98 PRO A C 1
ATOM 780 O O . PRO A 1 98 ? 1.096 -8.605 -9.071 1.00 96.81 98 PRO A O 1
ATOM 783 N N . GLN A 1 99 ? -0.587 -9.961 -8.435 1.00 96.44 99 GLN A N 1
ATOM 784 C CA . GLN A 1 99 ? -0.849 -10.532 -9.754 1.00 96.44 99 GLN A CA 1
ATOM 785 C C . GLN A 1 99 ? -1.133 -9.443 -10.786 1.00 96.44 99 GLN A C 1
ATOM 787 O O . GLN A 1 99 ? -0.592 -9.502 -11.882 1.00 96.44 99 GLN A O 1
ATOM 792 N N . ILE A 1 100 ? -1.845 -8.380 -10.407 1.00 96.50 100 ILE A N 1
ATOM 793 C CA . ILE A 1 100 ? -2.132 -7.256 -11.304 1.00 96.50 100 ILE A CA 1
ATOM 794 C C . ILE A 1 100 ? -0.865 -6.579 -11.860 1.00 96.50 100 ILE A C 1
ATOM 796 O O . ILE A 1 100 ? -0.838 -6.154 -13.014 1.00 96.50 100 ILE A O 1
ATOM 800 N N . LEU A 1 101 ? 0.223 -6.506 -11.083 1.00 97.81 101 LEU A N 1
ATOM 801 C CA . LEU A 1 101 ? 1.499 -5.979 -11.579 1.00 97.81 101 LEU A CA 1
ATOM 802 C C . LEU A 1 101 ? 2.176 -6.970 -12.531 1.00 97.81 101 LEU A C 1
ATOM 804 O O . LEU A 1 101 ? 2.782 -6.560 -13.526 1.00 97.81 101 LEU A O 1
ATOM 808 N N . LEU A 1 102 ? 2.068 -8.269 -12.242 1.00 97.31 102 LEU A N 1
ATOM 809 C CA . LEU A 1 102 ? 2.581 -9.331 -13.106 1.00 97.31 102 LEU A CA 1
ATOM 810 C C . LEU A 1 102 ? 1.827 -9.377 -14.440 1.00 97.31 102 LEU A C 1
ATOM 812 O O . LEU A 1 102 ? 2.477 -9.447 -15.478 1.00 97.31 102 LEU A O 1
ATOM 816 N N . ASP A 1 103 ? 0.504 -9.231 -14.425 1.00 96.75 103 ASP A N 1
ATOM 817 C CA . ASP A 1 103 ? -0.350 -9.196 -15.618 1.00 96.75 103 ASP A CA 1
ATOM 818 C C . ASP A 1 103 ? -0.046 -7.982 -16.496 1.00 96.75 103 ASP A C 1
ATOM 820 O O . ASP A 1 103 ? -0.090 -8.062 -17.722 1.00 96.75 103 ASP A O 1
ATOM 824 N N . LEU A 1 104 ? 0.346 -6.860 -15.885 1.00 97.25 104 LEU A N 1
ATOM 825 C CA . LEU A 1 104 ? 0.848 -5.697 -16.613 1.00 97.25 104 LEU A CA 1
ATOM 826 C C . LEU A 1 104 ? 2.238 -5.936 -17.223 1.00 97.25 104 LEU A C 1
ATOM 828 O O . LEU A 1 104 ? 2.692 -5.140 -18.043 1.00 97.25 104 LEU A O 1
ATOM 832 N N . GLY A 1 105 ? 2.942 -7.003 -16.855 1.00 96.69 105 GLY A N 1
ATOM 833 C CA . GLY A 1 105 ? 4.279 -7.337 -17.343 1.00 96.69 105 GLY A CA 1
ATOM 834 C C . GLY A 1 105 ? 5.413 -6.713 -16.524 1.00 96.69 105 GLY A C 1
ATOM 835 O O . GLY A 1 105 ? 6.437 -6.309 -17.079 1.00 96.69 105 GLY A O 1
ATOM 836 N N . PHE A 1 106 ? 5.224 -6.543 -15.208 1.00 97.19 106 PHE A N 1
ATOM 837 C CA . PHE A 1 106 ? 6.269 -6.017 -14.317 1.00 97.19 106 PHE A CA 1
ATOM 838 C C . PHE A 1 106 ? 7.515 -6.907 -14.311 1.00 97.19 106 PHE A C 1
ATOM 840 O O . PHE A 1 106 ? 8.636 -6.403 -14.328 1.00 97.19 106 PHE A O 1
ATOM 847 N N . ARG A 1 107 ? 7.329 -8.232 -14.352 1.00 95.69 107 ARG A N 1
ATOM 848 C CA . ARG A 1 107 ? 8.423 -9.209 -14.369 1.00 95.69 107 ARG A CA 1
ATOM 849 C C . ARG A 1 107 ? 9.342 -8.993 -15.568 1.00 95.69 107 ARG A C 1
ATOM 851 O O . ARG A 1 107 ? 10.547 -8.840 -15.397 1.00 95.69 107 ARG A O 1
ATOM 858 N N . GLU A 1 108 ? 8.774 -8.966 -16.766 1.00 95.69 108 GLU A N 1
ATOM 859 C CA . GLU A 1 108 ? 9.498 -8.802 -18.027 1.00 95.69 108 GLU A CA 1
ATOM 860 C C . GLU A 1 108 ? 10.212 -7.449 -18.057 1.00 95.69 108 GLU A C 1
ATOM 862 O O . GLU A 1 108 ? 11.358 -7.352 -18.496 1.00 95.69 108 GLU A O 1
ATOM 867 N N . TRP A 1 109 ? 9.561 -6.415 -17.519 1.00 96.12 109 TRP A N 1
ATOM 868 C CA . TRP A 1 109 ? 10.124 -5.075 -17.413 1.00 96.12 109 TRP A CA 1
ATOM 869 C C . TRP A 1 109 ? 11.342 -5.007 -16.470 1.00 96.12 109 TRP A C 1
ATOM 871 O O . TRP A 1 109 ? 12.360 -4.418 -16.836 1.00 96.12 109 TRP A O 1
ATOM 881 N N . VAL A 1 110 ? 11.297 -5.653 -15.298 1.00 94.69 110 VAL A N 1
ATOM 882 C CA . VAL A 1 110 ? 12.453 -5.734 -14.380 1.00 94.69 110 VAL A CA 1
ATOM 883 C C . VAL A 1 110 ? 13.581 -6.585 -14.970 1.00 94.69 110 VAL A C 1
ATOM 885 O O . VAL A 1 110 ? 14.752 -6.219 -14.864 1.00 94.69 110 VAL A O 1
ATOM 888 N N . VAL A 1 111 ? 13.254 -7.700 -15.632 1.00 93.88 111 VAL A N 1
ATOM 889 C CA . VAL A 1 111 ? 14.252 -8.550 -16.306 1.00 93.88 111 VAL A CA 1
ATOM 890 C C . VAL A 1 111 ? 14.984 -7.775 -17.402 1.00 93.88 111 VAL A C 1
ATOM 892 O O . VAL A 1 111 ? 16.206 -7.891 -17.503 1.00 93.88 111 VAL A O 1
ATOM 895 N N . ALA A 1 112 ? 14.275 -6.953 -18.182 1.00 94.12 112 ALA A N 1
ATOM 896 C CA . ALA A 1 112 ? 14.895 -6.085 -19.180 1.00 94.12 112 ALA A CA 1
ATOM 897 C C . ALA A 1 112 ? 15.898 -5.113 -18.538 1.00 94.12 112 ALA A C 1
ATOM 899 O O . ALA A 1 112 ? 17.047 -5.069 -18.964 1.00 94.12 112 ALA A O 1
ATOM 900 N N . LYS A 1 113 ? 15.523 -4.441 -17.439 1.00 92.88 113 LYS A N 1
ATOM 901 C CA . LYS A 1 113 ? 16.440 -3.568 -16.681 1.00 92.88 113 LYS A CA 1
ATOM 902 C C . LYS A 1 113 ? 17.684 -4.300 -16.186 1.00 92.88 113 LYS A C 1
ATOM 904 O O . LYS A 1 113 ? 18.793 -3.790 -16.315 1.00 92.88 113 LYS A O 1
ATOM 909 N N . ARG A 1 114 ? 17.514 -5.518 -15.663 1.00 91.19 114 ARG A N 1
ATOM 910 C CA . ARG A 1 114 ? 18.638 -6.355 -15.222 1.00 91.19 114 ARG A CA 1
ATOM 911 C C . ARG A 1 114 ? 19.582 -6.687 -16.372 1.00 91.19 114 ARG A C 1
ATOM 913 O O . ARG A 1 114 ? 20.795 -6.652 -16.194 1.00 91.19 114 ARG A O 1
ATOM 920 N N . ARG A 1 115 ? 19.027 -7.026 -17.539 1.00 93.69 115 ARG A N 1
ATOM 921 C CA . ARG A 1 115 ? 19.799 -7.329 -18.750 1.00 93.69 115 ARG A CA 1
ATOM 922 C C . ARG A 1 115 ? 20.573 -6.109 -19.246 1.00 93.69 115 ARG A C 1
ATOM 924 O O . ARG A 1 115 ? 21.696 -6.263 -19.709 1.00 93.69 115 ARG A O 1
ATOM 931 N N . ASP A 1 116 ? 19.986 -4.927 -19.110 1.00 93.38 116 ASP A N 1
ATOM 932 C CA . ASP A 1 116 ? 20.594 -3.660 -19.514 1.00 93.38 116 ASP A CA 1
ATOM 933 C C . ASP A 1 116 ? 21.647 -3.158 -18.496 1.00 93.38 116 ASP A C 1
ATOM 935 O O . ASP A 1 116 ? 22.277 -2.127 -18.713 1.00 93.38 116 ASP A O 1
ATOM 939 N N . GLY A 1 117 ? 21.890 -3.907 -17.409 1.00 91.69 117 GLY A N 1
ATOM 940 C CA . GLY A 1 117 ? 22.934 -3.619 -16.421 1.00 91.69 117 GLY A CA 1
ATOM 941 C C . GLY A 1 117 ? 22.557 -2.550 -15.394 1.00 91.69 117 GLY A C 1
ATOM 942 O O . GLY A 1 117 ? 23.435 -2.022 -14.715 1.00 91.69 117 GLY A O 1
ATOM 943 N N . GLU A 1 118 ? 21.270 -2.226 -15.268 1.00 91.50 118 GLU A N 1
ATOM 944 C CA . GLU A 1 118 ? 20.790 -1.218 -14.325 1.00 91.50 118 GLU A CA 1
ATOM 945 C C . GLU A 1 118 ? 20.906 -1.701 -12.873 1.00 91.50 118 GLU A C 1
ATOM 947 O O . GLU A 1 118 ? 20.464 -2.799 -12.524 1.00 91.50 118 GLU A O 1
ATOM 952 N N . THR A 1 119 ? 21.444 -0.848 -12.000 1.00 89.25 119 THR A N 1
ATOM 953 C CA . THR A 1 119 ? 21.507 -1.123 -10.556 1.00 89.25 119 THR A CA 1
ATOM 954 C C . THR A 1 119 ? 20.157 -0.887 -9.884 1.00 89.25 119 THR A C 1
ATOM 956 O O . THR A 1 119 ? 19.700 -1.704 -9.086 1.00 89.25 119 THR A O 1
ATOM 959 N N . TRP A 1 120 ? 19.505 0.233 -10.204 1.00 90.00 120 TRP A N 1
ATOM 960 C CA . TRP A 1 120 ? 18.265 0.677 -9.563 1.00 90.00 120 TRP A CA 1
ATOM 961 C C . TRP A 1 120 ? 17.050 0.338 -10.425 1.00 90.00 120 TRP A C 1
ATOM 963 O O . TRP A 1 120 ? 17.129 0.369 -11.653 1.00 90.00 120 TRP A O 1
ATOM 973 N N . ILE A 1 121 ? 15.894 0.088 -9.805 1.00 93.00 121 ILE A N 1
ATOM 974 C CA . ILE A 1 121 ? 14.640 -0.069 -10.558 1.00 93.00 121 ILE A CA 1
ATOM 975 C C . ILE A 1 121 ? 14.277 1.254 -11.258 1.00 93.00 121 ILE A C 1
ATOM 977 O O . ILE A 1 121 ? 13.869 1.241 -12.422 1.00 93.00 121 ILE A O 1
ATOM 981 N N . PHE A 1 122 ? 14.507 2.396 -10.599 1.00 93.94 122 PHE A N 1
ATOM 982 C CA . PHE A 1 122 ? 14.191 3.743 -11.104 1.00 93.94 122 PHE A CA 1
ATOM 983 C C . PHE A 1 122 ? 15.432 4.661 -11.165 1.00 93.94 122 PHE A C 1
ATOM 985 O O . PHE A 1 122 ? 15.548 5.610 -10.381 1.00 93.94 122 PHE A O 1
ATOM 992 N N . PRO A 1 123 ? 16.394 4.401 -12.072 1.00 90.31 123 PRO A N 1
ATOM 993 C CA . PRO A 1 123 ? 17.619 5.199 -12.204 1.00 90.31 123 PRO A CA 1
ATOM 994 C C . PRO A 1 123 ? 17.354 6.646 -12.663 1.00 90.31 123 PRO A C 1
ATOM 996 O O . PRO A 1 123 ? 18.162 7.541 -12.418 1.00 90.31 123 PRO A O 1
ATOM 999 N N . GLU A 1 124 ? 16.209 6.916 -13.292 1.00 91.88 124 GLU A N 1
ATOM 1000 C CA . GLU A 1 124 ? 15.809 8.244 -13.765 1.00 91.88 124 GLU A CA 1
ATOM 1001 C C . GLU A 1 124 ? 15.402 9.219 -12.642 1.00 91.88 124 GLU A C 1
ATOM 1003 O O . GLU A 1 124 ? 15.291 10.433 -12.869 1.00 91.88 124 GLU A O 1
ATOM 1008 N N . ILE A 1 125 ? 15.175 8.709 -11.426 1.00 91.94 125 ILE A N 1
ATOM 1009 C CA . ILE A 1 125 ? 14.894 9.517 -10.238 1.00 91.94 125 ILE A CA 1
ATOM 1010 C C . ILE A 1 125 ? 16.169 9.632 -9.411 1.00 91.94 125 ILE A C 1
ATOM 1012 O O . ILE A 1 125 ? 16.515 8.754 -8.624 1.00 91.94 125 ILE A O 1
ATOM 1016 N N . GLN A 1 126 ? 16.861 10.747 -9.607 1.00 87.81 126 GLN A N 1
ATOM 1017 C CA . GLN A 1 126 ? 18.064 11.084 -8.859 1.00 87.81 126 GLN A CA 1
ATOM 1018 C C . GLN A 1 126 ? 17.704 11.572 -7.448 1.00 87.81 126 GLN A C 1
ATOM 1020 O O . GLN A 1 126 ? 16.643 12.180 -7.280 1.00 87.81 126 GLN A O 1
ATOM 1025 N N . PRO A 1 127 ? 18.560 11.318 -6.445 1.00 85.19 127 PRO A N 1
ATOM 1026 C CA . PRO A 1 127 ? 18.376 11.846 -5.099 1.00 85.19 127 PRO A CA 1
ATOM 1027 C C . PRO A 1 127 ? 18.501 13.374 -5.081 1.00 85.19 127 PRO A C 1
ATOM 1029 O O . PRO A 1 127 ? 19.189 13.969 -5.918 1.00 85.19 127 PRO A O 1
ATOM 1032 N N . ASP A 1 128 ? 17.829 14.025 -4.131 1.00 84.25 128 ASP A N 1
ATOM 1033 C CA . ASP A 1 128 ? 18.005 15.458 -3.921 1.00 84.25 128 ASP A CA 1
ATOM 1034 C C . ASP A 1 128 ? 19.417 15.793 -3.412 1.00 84.25 128 ASP A C 1
ATOM 1036 O O . ASP A 1 128 ? 20.147 14.951 -2.889 1.00 84.25 128 ASP A O 1
ATOM 1040 N N . LYS A 1 129 ? 19.828 17.052 -3.596 1.00 81.38 129 LYS A N 1
ATOM 1041 C CA . LYS A 1 129 ? 21.167 17.512 -3.195 1.00 81.38 129 LYS A CA 1
ATOM 1042 C C . LYS A 1 129 ? 21.297 17.761 -1.691 1.00 81.38 129 LYS A C 1
ATOM 1044 O O . LYS A 1 129 ? 22.413 17.932 -1.216 1.00 81.38 129 LYS A O 1
ATOM 1049 N N . SER A 1 130 ? 20.180 17.875 -0.976 1.00 78.19 130 SER A N 1
ATOM 1050 C CA . SER A 1 130 ? 20.147 18.366 0.405 1.00 78.19 130 SER A CA 1
ATOM 1051 C C . SER A 1 130 ? 20.186 17.229 1.419 1.00 78.19 130 SER A C 1
ATOM 1053 O O . SER A 1 130 ? 20.955 17.283 2.371 1.00 78.19 130 SER A O 1
ATOM 1055 N N . HIS A 1 131 ? 19.365 16.206 1.206 1.00 74.25 131 HIS A N 1
ATOM 1056 C CA . HIS A 1 131 ? 19.147 15.085 2.115 1.00 74.25 131 HIS A CA 1
ATOM 1057 C C . HIS A 1 131 ? 19.363 13.724 1.440 1.00 74.25 131 HIS A C 1
ATOM 1059 O O . HIS A 1 131 ? 19.218 12.697 2.095 1.00 74.25 131 HIS A O 1
ATOM 1065 N N . GLY A 1 132 ? 19.684 13.694 0.142 1.00 79.50 132 GLY A N 1
ATOM 1066 C CA . GLY A 1 132 ? 19.853 12.460 -0.618 1.00 79.50 132 GLY A CA 1
ATOM 1067 C C . GLY A 1 132 ? 18.535 11.733 -0.901 1.00 79.50 132 GLY A C 1
ATOM 1068 O O . GLY A 1 132 ? 18.560 10.579 -1.322 1.00 79.50 132 GLY A O 1
ATOM 1069 N N . ARG A 1 133 ? 17.380 12.379 -0.681 1.00 82.75 133 ARG A N 1
ATOM 1070 C CA . ARG A 1 133 ? 16.062 11.734 -0.788 1.00 82.75 133 ARG A CA 1
ATOM 1071 C C . ARG A 1 133 ? 15.557 11.743 -2.224 1.00 82.75 133 ARG A C 1
ATOM 1073 O O . ARG A 1 133 ? 15.499 12.790 -2.872 1.00 82.75 133 ARG A O 1
ATOM 1080 N N . ARG A 1 134 ? 15.146 10.582 -2.733 1.00 89.50 134 ARG A N 1
ATOM 1081 C CA . ARG A 1 134 ? 14.538 10.441 -4.070 1.00 89.50 134 ARG A CA 1
ATOM 1082 C C . ARG A 1 134 ? 13.046 10.776 -4.052 1.00 89.50 134 ARG A C 1
ATOM 1084 O O . ARG A 1 134 ? 12.517 11.323 -5.024 1.00 89.50 134 ARG A O 1
ATOM 1091 N N . SER A 1 135 ? 12.375 10.488 -2.937 1.00 87.81 135 SER A N 1
ATOM 1092 C CA . SER A 1 135 ? 10.940 10.709 -2.726 1.00 87.81 135 SER A CA 1
ATOM 1093 C C . SER A 1 135 ? 10.526 12.168 -2.861 1.00 87.81 135 SER A C 1
ATOM 1095 O O . SER A 1 135 ? 9.460 12.430 -3.413 1.00 87.81 135 SER A O 1
ATOM 1097 N N . GLN A 1 136 ? 11.368 13.115 -2.440 1.00 86.69 136 GLN A N 1
ATOM 1098 C CA . GLN A 1 136 ? 11.075 14.544 -2.555 1.00 86.69 136 GLN A CA 1
ATOM 1099 C C . GLN A 1 136 ? 10.958 14.974 -4.027 1.00 86.69 136 GLN A C 1
ATOM 1101 O O . GLN A 1 136 ? 9.931 15.513 -4.441 1.00 86.69 136 GLN A O 1
ATOM 1106 N N . ILE A 1 137 ? 11.970 14.661 -4.847 1.00 88.75 137 ILE A N 1
ATOM 1107 C CA . ILE A 1 137 ? 11.979 14.998 -6.282 1.00 88.75 137 ILE A CA 1
ATOM 1108 C C . ILE A 1 137 ? 10.828 14.307 -7.013 1.00 88.75 137 ILE A C 1
ATOM 1110 O O . ILE A 1 137 ? 10.151 14.920 -7.845 1.00 88.75 137 ILE A O 1
ATOM 1114 N N . PHE A 1 138 ? 10.609 13.024 -6.724 1.00 92.94 138 PHE A N 1
ATOM 1115 C CA . PHE A 1 138 ? 9.516 12.271 -7.322 1.00 92.94 138 PHE A CA 1
ATOM 1116 C C . PHE A 1 138 ? 8.148 12.849 -6.936 1.00 92.94 138 PHE A C 1
ATOM 1118 O O . PHE A 1 138 ? 7.311 13.076 -7.811 1.00 92.94 138 PHE A O 1
ATOM 1125 N N . GLY A 1 139 ? 7.943 13.144 -5.651 1.00 90.88 139 GLY A N 1
ATOM 1126 C CA . GLY A 1 139 ? 6.706 13.703 -5.119 1.00 90.88 139 GLY A CA 1
ATOM 1127 C C . GLY A 1 139 ? 6.351 15.047 -5.746 1.00 90.88 139 GLY A C 1
ATOM 1128 O O . GLY A 1 139 ? 5.205 15.244 -6.148 1.00 90.88 139 GLY A O 1
ATOM 1129 N N . ASP A 1 140 ? 7.326 15.939 -5.927 1.00 89.12 140 ASP A N 1
ATOM 1130 C CA . ASP A 1 140 ? 7.100 17.232 -6.580 1.00 89.12 140 ASP A CA 1
ATOM 1131 C C . ASP A 1 140 ? 6.726 17.073 -8.064 1.00 89.12 140 ASP A C 1
ATOM 1133 O O . ASP A 1 140 ? 5.807 17.737 -8.559 1.00 89.12 140 ASP A O 1
ATOM 1137 N N . ARG A 1 141 ? 7.380 16.149 -8.786 1.00 90.56 141 ARG A N 1
ATOM 1138 C CA . ARG A 1 141 ? 7.031 15.823 -10.182 1.00 90.56 141 ARG A CA 1
ATOM 1139 C C . ARG A 1 141 ? 5.617 15.254 -10.288 1.00 90.56 141 ARG A C 1
ATOM 1141 O O . ARG A 1 141 ? 4.842 15.706 -11.133 1.00 90.56 141 ARG A O 1
ATOM 1148 N N . LEU A 1 142 ? 5.280 14.292 -9.430 1.00 91.62 142 LEU A N 1
ATOM 1149 C CA . LEU A 1 142 ? 3.975 13.639 -9.419 1.00 91.62 142 LEU A CA 1
ATOM 1150 C C . LEU A 1 142 ? 2.863 14.630 -9.050 1.00 91.62 142 LEU A C 1
ATOM 1152 O O . LEU A 1 142 ? 1.852 14.693 -9.744 1.00 91.62 142 LEU A O 1
ATOM 1156 N N . ARG A 1 143 ? 3.083 15.482 -8.041 1.00 90.00 143 ARG A N 1
ATOM 1157 C CA . ARG A 1 143 ? 2.139 16.533 -7.631 1.00 90.00 143 ARG A CA 1
ATOM 1158 C C . ARG A 1 143 ? 1.828 17.499 -8.771 1.00 90.00 143 ARG A C 1
ATOM 1160 O O . ARG A 1 143 ? 0.664 17.804 -9.018 1.00 90.00 143 ARG A O 1
ATOM 1167 N N . ASN A 1 144 ? 2.845 17.960 -9.499 1.00 89.44 144 ASN A N 1
ATOM 1168 C CA . ASN A 1 144 ? 2.645 18.845 -10.650 1.00 89.44 144 ASN A CA 1
ATOM 1169 C C . ASN A 1 144 ? 1.854 18.162 -11.777 1.00 89.44 144 ASN A C 1
ATOM 1171 O O . ASN A 1 144 ? 1.001 18.785 -12.420 1.00 89.44 144 ASN A O 1
ATOM 1175 N N . LEU A 1 145 ? 2.100 16.869 -12.000 1.00 89.88 145 LEU A N 1
ATOM 1176 C CA . LEU A 1 145 ? 1.345 16.085 -12.969 1.00 89.88 145 LEU A CA 1
ATOM 1177 C C . LEU A 1 145 ? -0.118 15.915 -12.538 1.00 89.88 145 LEU A C 1
ATOM 1179 O O . LEU A 1 145 ? -1.011 16.186 -13.338 1.00 89.88 145 LEU A O 1
ATOM 1183 N N . PHE A 1 146 ? -0.375 15.555 -11.280 1.00 91.31 146 PHE A N 1
ATOM 1184 C CA . PHE A 1 146 ? -1.728 15.421 -10.731 1.00 91.31 146 PHE A CA 1
ATOM 1185 C C . PHE A 1 146 ? -2.493 16.738 -10.756 1.00 91.31 146 PHE A C 1
ATOM 1187 O O . PHE A 1 146 ? -3.649 16.757 -11.172 1.00 91.31 146 PHE A O 1
ATOM 1194 N N . LYS A 1 147 ? -1.837 17.862 -10.448 1.00 89.31 147 LYS A N 1
ATOM 1195 C CA . LYS A 1 147 ? -2.415 19.199 -10.633 1.00 89.31 147 LYS A CA 1
ATOM 1196 C C . LYS A 1 147 ? -2.889 19.418 -12.068 1.00 89.31 147 LYS A C 1
ATOM 1198 O O . LYS A 1 147 ? -3.997 19.897 -12.290 1.00 89.31 147 LYS A O 1
ATOM 1203 N N . THR A 1 148 ? -2.071 19.031 -13.045 1.00 87.69 148 THR A N 1
ATOM 1204 C CA . THR A 1 148 ? -2.402 19.180 -14.470 1.00 87.69 148 THR A CA 1
ATOM 1205 C C . THR A 1 148 ? -3.532 18.240 -14.903 1.00 87.69 148 THR A C 1
ATOM 1207 O O . THR A 1 148 ? -4.372 18.619 -15.714 1.00 87.69 148 THR A O 1
ATOM 1210 N N . LEU A 1 149 ? -3.578 17.032 -14.339 1.00 87.44 149 LEU A N 1
ATOM 1211 C CA . LEU A 1 149 ? -4.625 16.032 -14.571 1.00 87.44 149 LEU A CA 1
ATOM 1212 C C . LEU A 1 149 ? -5.909 16.287 -13.764 1.00 87.44 149 LEU A C 1
ATOM 1214 O O . LEU A 1 149 ? -6.882 15.554 -13.927 1.00 87.44 149 LEU A O 1
ATOM 1218 N N . LYS A 1 150 ? -5.924 17.319 -12.908 1.00 86.81 150 LYS A N 1
ATOM 1219 C CA . LYS A 1 150 ? -7.006 17.605 -11.952 1.00 86.81 150 LYS A CA 1
ATOM 1220 C C . LYS A 1 150 ? -7.298 16.424 -11.010 1.00 86.81 150 LYS A C 1
ATOM 1222 O O . LYS A 1 150 ? -8.447 16.191 -10.651 1.00 86.81 150 LYS A O 1
ATOM 1227 N N . LEU A 1 151 ? -6.245 15.699 -10.638 1.00 85.62 151 LEU A N 1
ATOM 1228 C CA . LEU A 1 151 ? -6.222 14.597 -9.665 1.00 85.62 151 LEU A CA 1
ATOM 1229 C C . LEU A 1 151 ? -5.590 15.040 -8.334 1.00 85.62 151 LEU A C 1
ATOM 1231 O O . LEU A 1 151 ? -5.061 14.232 -7.588 1.00 85.62 151 LEU A O 1
ATOM 1235 N N . GLN A 1 152 ? -5.508 16.345 -8.080 1.00 81.25 152 GLN A N 1
ATOM 1236 C CA . GLN A 1 152 ? -5.003 16.834 -6.801 1.00 81.25 152 GLN A CA 1
ATOM 1237 C C . GLN A 1 152 ? -6.171 17.017 -5.838 1.00 81.25 152 GLN A C 1
ATOM 1239 O O . GLN A 1 152 ? -7.185 17.608 -6.211 1.00 81.25 152 GLN A O 1
ATOM 1244 N N . ASP A 1 153 ? -5.962 16.615 -4.595 1.00 74.62 153 ASP A N 1
ATOM 1245 C CA . ASP A 1 153 ? -6.750 17.060 -3.457 1.00 74.62 153 ASP A CA 1
ATOM 1246 C C . ASP A 1 153 ? -5.812 17.791 -2.485 1.00 74.62 153 ASP A C 1
ATOM 1248 O O . ASP A 1 153 ? -4.681 17.364 -2.243 1.00 74.62 153 ASP A O 1
ATOM 1252 N N . ALA A 1 154 ? -6.255 18.927 -1.944 1.00 69.06 154 ALA A N 1
ATOM 1253 C CA . ALA A 1 154 ? -5.474 19.708 -0.985 1.00 69.06 154 ALA A CA 1
ATOM 1254 C C . ALA A 1 154 ? -5.219 18.959 0.337 1.00 69.06 154 ALA A C 1
ATOM 1256 O O . ALA A 1 154 ? -4.321 19.336 1.092 1.00 69.06 154 ALA A O 1
ATOM 1257 N N . ARG A 1 155 ? -6.010 17.921 0.623 1.00 65.75 155 ARG A N 1
ATOM 1258 C CA . ARG A 1 155 ? -5.958 17.098 1.835 1.00 65.75 155 ARG A CA 1
ATOM 1259 C C . ARG A 1 155 ? -5.142 15.808 1.656 1.00 65.75 155 ARG A C 1
ATOM 1261 O O . ARG A 1 155 ? -5.044 14.989 2.581 1.00 65.75 155 ARG A O 1
ATOM 1268 N N . GLU A 1 156 ? -4.556 15.606 0.479 1.00 72.69 156 GLU A N 1
ATOM 1269 C CA . GLU A 1 156 ? -3.833 14.391 0.119 1.00 72.69 156 GLU A CA 1
ATOM 1270 C C . GLU A 1 156 ? -2.358 14.658 -0.190 1.00 72.69 156 GLU A C 1
ATOM 1272 O O . GLU A 1 156 ? -1.959 15.678 -0.752 1.00 72.69 156 GLU A O 1
ATOM 1277 N N . ASP A 1 157 ? -1.529 13.689 0.175 1.00 82.81 157 ASP A N 1
ATOM 1278 C CA . ASP A 1 157 ? -0.112 13.638 -0.148 1.00 82.81 157 ASP A CA 1
ATOM 1279 C C . ASP A 1 157 ? 0.204 12.339 -0.899 1.00 82.81 157 ASP A C 1
ATOM 1281 O O . ASP A 1 157 ? -0.666 11.509 -1.158 1.00 82.81 157 ASP A O 1
ATOM 1285 N N . ILE A 1 158 ? 1.472 12.138 -1.251 1.00 85.12 158 ILE A N 1
ATOM 1286 C CA . ILE A 1 158 ? 1.912 10.925 -1.947 1.00 85.12 158 ILE A CA 1
ATOM 1287 C C . ILE A 1 158 ? 1.628 9.642 -1.139 1.00 85.12 158 ILE A C 1
ATOM 1289 O O . ILE A 1 158 ? 1.393 8.583 -1.718 1.00 85.12 158 ILE A O 1
ATOM 1293 N N . TYR A 1 159 ? 1.577 9.737 0.192 1.00 85.69 159 TYR A N 1
ATOM 1294 C CA . TYR A 1 159 ? 1.264 8.626 1.089 1.00 85.69 159 TYR A CA 1
ATOM 1295 C C . TYR A 1 159 ? -0.233 8.271 1.091 1.00 85.69 159 TYR A C 1
ATOM 1297 O O . TYR A 1 159 ? -0.630 7.250 1.651 1.00 85.69 159 TYR A O 1
ATOM 1305 N N . ALA A 1 160 ? -1.088 9.045 0.415 1.00 86.19 160 ALA A N 1
ATOM 1306 C CA . ALA A 1 160 ? -2.475 8.665 0.172 1.00 86.19 160 ALA A CA 1
ATOM 1307 C C . ALA A 1 160 ? -2.593 7.295 -0.500 1.00 86.19 160 ALA A C 1
ATOM 1309 O O . ALA A 1 160 ? -3.368 6.463 -0.040 1.00 86.19 160 ALA A O 1
ATOM 1310 N N . MET A 1 161 ? -1.731 7.020 -1.480 1.00 89.56 161 MET A N 1
ATOM 1311 C CA . MET A 1 161 ? -1.708 5.761 -2.225 1.00 89.56 161 MET A CA 1
ATOM 1312 C C . MET A 1 161 ? -1.498 4.531 -1.334 1.00 89.56 161 MET A C 1
ATOM 1314 O O . MET A 1 161 ? -2.240 3.561 -1.458 1.00 89.56 161 MET A O 1
ATOM 1318 N N . ARG A 1 162 ? -0.544 4.571 -0.391 1.00 88.12 162 ARG A N 1
ATOM 1319 C CA . ARG A 1 162 ? -0.318 3.442 0.534 1.00 88.12 162 ARG A CA 1
ATOM 1320 C C . ARG A 1 162 ? -1.477 3.258 1.515 1.00 88.12 162 ARG A C 1
ATOM 1322 O O . ARG A 1 162 ? -1.832 2.133 1.847 1.00 88.12 162 ARG A O 1
ATOM 1329 N N . ARG A 1 163 ? -2.105 4.354 1.958 1.00 86.19 163 ARG A N 1
ATOM 1330 C CA . ARG A 1 163 ? -3.277 4.287 2.845 1.00 86.19 163 ARG A CA 1
ATOM 1331 C C . ARG A 1 163 ? -4.497 3.713 2.130 1.00 86.19 163 ARG A C 1
ATOM 1333 O O . ARG A 1 163 ? -5.321 3.076 2.776 1.00 86.19 163 ARG A O 1
ATOM 1340 N N . THR A 1 164 ? -4.595 3.896 0.813 1.00 89.12 164 THR A N 1
ATOM 1341 C CA . THR A 1 164 ? -5.634 3.274 -0.020 1.00 89.12 164 THR A CA 1
ATOM 1342 C C . THR A 1 164 ? -5.575 1.753 0.044 1.00 89.12 164 THR A C 1
ATOM 1344 O O . THR A 1 164 ? -6.626 1.126 0.145 1.00 89.12 164 THR A O 1
ATOM 1347 N N . LEU A 1 165 ? -4.376 1.153 0.059 1.00 91.31 165 LEU A N 1
ATOM 1348 C CA . LEU A 1 165 ? -4.241 -0.291 0.280 1.00 91.31 165 LEU A CA 1
ATOM 1349 C C . LEU A 1 165 ? -4.820 -0.693 1.640 1.00 91.31 165 LEU A C 1
ATOM 1351 O O . LEU A 1 165 ? -5.618 -1.622 1.707 1.00 91.31 165 LEU A O 1
ATOM 1355 N N . SER A 1 166 ? -4.452 0.024 2.710 1.00 86.38 166 SER A N 1
ATOM 1356 C CA . SER A 1 166 ? -4.945 -0.285 4.060 1.00 86.38 166 SER A CA 1
ATOM 1357 C C . SER A 1 166 ? -6.468 -0.235 4.146 1.00 86.38 166 SER A C 1
ATOM 1359 O O . SER A 1 166 ? -7.091 -1.166 4.651 1.00 86.38 166 SER A O 1
ATOM 1361 N N . SER A 1 167 ? -7.066 0.826 3.596 1.00 84.50 167 SER A N 1
ATOM 1362 C CA . SER A 1 167 ? -8.521 0.981 3.542 1.00 84.50 167 SER A CA 1
ATOM 1363 C C . SER A 1 167 ? -9.189 -0.184 2.808 1.00 84.50 167 SER A C 1
ATOM 1365 O O . SER A 1 167 ? -10.124 -0.794 3.321 1.00 84.50 167 SER A O 1
ATOM 1367 N N . LYS A 1 168 ? -8.666 -0.563 1.637 1.00 86.44 168 LYS A N 1
ATOM 1368 C CA . LYS A 1 168 ? -9.220 -1.677 0.860 1.00 86.44 168 LYS A CA 1
ATOM 1369 C C . LYS A 1 168 ? -9.095 -3.019 1.579 1.00 86.44 168 LYS A C 1
ATOM 1371 O O . LYS A 1 168 ? -10.054 -3.780 1.594 1.00 86.44 168 LYS A O 1
ATOM 1376 N N . LEU A 1 169 ? -7.956 -3.293 2.213 1.00 85.88 169 LEU A N 1
ATOM 1377 C CA . LEU A 1 169 ? -7.773 -4.500 3.024 1.00 85.88 169 LEU A CA 1
ATOM 1378 C C . LEU A 1 169 ? -8.718 -4.519 4.236 1.00 85.88 169 LEU A C 1
ATOM 1380 O O . LEU A 1 169 ? -9.226 -5.576 4.599 1.00 85.88 169 LEU A O 1
ATOM 1384 N N . MET A 1 170 ? -8.992 -3.361 4.843 1.00 83.06 170 MET A N 1
ATOM 1385 C CA . MET A 1 170 ? -9.985 -3.244 5.912 1.00 83.06 170 MET A CA 1
ATOM 1386 C C . MET A 1 170 ? -11.397 -3.573 5.412 1.00 83.06 170 MET A C 1
ATOM 1388 O O . MET A 1 170 ? -12.106 -4.320 6.077 1.00 83.06 170 MET A O 1
ATOM 1392 N N . GLY A 1 171 ? -11.783 -3.085 4.228 1.00 75.94 171 GLY A N 1
ATOM 1393 C CA . GLY A 1 171 ? -13.071 -3.419 3.606 1.00 75.94 171 GLY A CA 1
ATOM 1394 C C . GLY A 1 171 ? -13.235 -4.911 3.283 1.00 75.94 171 GLY A C 1
ATOM 1395 O O . GLY A 1 171 ? -14.351 -5.422 3.281 1.00 75.94 171 GLY A O 1
ATOM 1396 N N . LEU A 1 172 ? -12.125 -5.633 3.081 1.00 81.06 172 LEU A N 1
ATOM 1397 C CA . LEU A 1 172 ? -12.100 -7.094 2.926 1.00 81.06 172 LEU A CA 1
ATOM 1398 C C . LEU A 1 172 ? -12.122 -7.861 4.265 1.00 81.06 172 LEU A C 1
ATOM 1400 O O . LEU A 1 172 ? -12.049 -9.088 4.261 1.00 81.06 172 LEU A O 1
ATOM 1404 N N . GLY A 1 173 ? -12.205 -7.170 5.406 1.00 76.12 173 GLY A N 1
ATOM 1405 C CA . GLY A 1 173 ? -12.212 -7.795 6.734 1.00 76.12 173 GLY A CA 1
ATOM 1406 C C . GLY A 1 173 ? -10.851 -8.343 7.176 1.00 76.12 173 GLY A C 1
ATOM 1407 O O . GLY A 1 173 ? -10.785 -9.173 8.079 1.00 76.12 173 GLY A O 1
ATOM 1408 N N . ILE A 1 174 ? -9.750 -7.913 6.547 1.00 81.06 174 ILE A N 1
ATOM 1409 C CA . ILE A 1 174 ? -8.403 -8.354 6.931 1.00 81.06 174 ILE A CA 1
ATOM 1410 C C . ILE A 1 174 ? -8.018 -7.699 8.246 1.00 81.06 174 ILE A C 1
ATOM 1412 O O . ILE A 1 174 ? -8.124 -6.479 8.371 1.00 81.06 174 ILE A O 1
ATOM 1416 N N . ASP A 1 175 ? -7.539 -8.487 9.208 1.00 73.19 175 ASP A N 1
ATOM 1417 C CA . ASP A 1 175 ? -7.205 -7.992 10.537 1.00 73.19 175 ASP A CA 1
ATOM 1418 C C . ASP A 1 175 ? -6.101 -6.931 10.491 1.00 73.19 175 ASP A C 1
ATOM 1420 O O . ASP A 1 175 ? -5.216 -6.901 9.627 1.00 73.19 175 ASP A O 1
ATOM 1424 N N . THR A 1 176 ? -6.149 -6.026 11.458 1.00 73.06 176 THR A N 1
ATOM 1425 C CA . THR A 1 176 ? -5.244 -4.888 11.453 1.00 73.06 176 THR A CA 1
ATOM 1426 C C . THR A 1 176 ? -3.785 -5.281 11.701 1.00 73.06 176 THR A C 1
ATOM 1428 O O . THR A 1 176 ? -2.893 -4.626 11.166 1.00 73.06 176 THR A O 1
ATOM 1431 N N . GLY A 1 177 ? -3.511 -6.356 12.445 1.00 74.00 177 GLY A N 1
ATOM 1432 C CA . GLY A 1 177 ? -2.147 -6.849 12.650 1.00 74.00 177 GLY A CA 1
ATOM 1433 C C . GLY A 1 177 ? -1.490 -7.240 11.326 1.00 74.00 177 GLY A C 1
ATOM 1434 O O . GLY A 1 177 ? -0.370 -6.813 11.034 1.00 74.00 177 GLY A O 1
ATOM 1435 N N . THR A 1 178 ? -2.227 -7.952 10.475 1.00 78.94 178 THR A N 1
ATOM 1436 C CA . THR A 1 178 ? -1.793 -8.299 9.119 1.00 78.94 178 THR A CA 1
ATOM 1437 C C . THR A 1 178 ? -1.608 -7.055 8.250 1.00 78.94 178 THR A C 1
ATOM 1439 O O . THR A 1 178 ? -0.551 -6.902 7.635 1.00 78.94 178 THR A O 1
ATOM 1442 N N . ARG A 1 179 ? -2.550 -6.097 8.255 1.00 81.50 179 ARG A N 1
ATOM 1443 C CA . ARG A 1 179 ? -2.385 -4.826 7.512 1.00 81.50 179 ARG A CA 1
ATOM 1444 C C . ARG A 1 179 ? -1.138 -4.053 7.962 1.00 81.50 179 ARG A C 1
ATOM 1446 O O . ARG A 1 179 ? -0.374 -3.581 7.118 1.00 81.50 179 ARG A O 1
ATOM 1453 N N . GLN A 1 180 ? -0.871 -3.989 9.270 1.00 76.19 180 GLN A N 1
ATOM 1454 C CA . GLN A 1 180 ? 0.324 -3.333 9.811 1.00 76.19 180 GLN A CA 1
ATOM 1455 C C . GLN A 1 1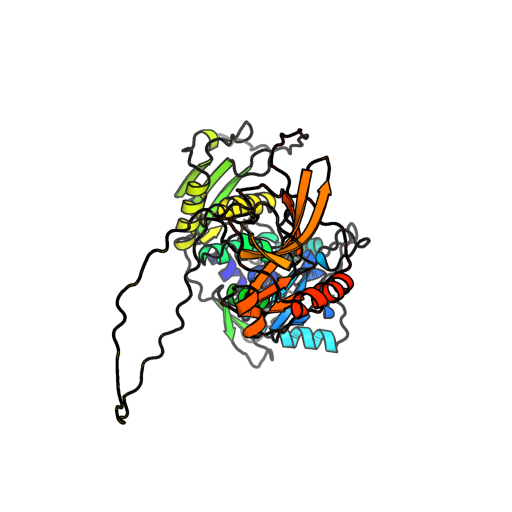80 ? 1.622 -4.023 9.407 1.00 76.19 180 GLN A C 1
ATOM 1457 O O . GLN A 1 180 ? 2.636 -3.357 9.183 1.00 76.19 180 GLN A O 1
ATOM 1462 N N . ARG A 1 181 ? 1.600 -5.350 9.273 1.00 76.25 181 ARG A N 1
ATOM 1463 C CA . ARG A 1 181 ? 2.741 -6.133 8.795 1.00 76.25 181 ARG A CA 1
ATOM 1464 C C . ARG A 1 181 ? 3.083 -5.817 7.335 1.00 76.25 181 ARG A C 1
ATOM 1466 O O . ARG A 1 181 ? 4.260 -5.693 6.998 1.00 76.25 181 ARG A O 1
ATOM 1473 N N . ILE A 1 182 ? 2.065 -5.623 6.495 1.00 81.38 182 ILE A N 1
ATOM 1474 C CA . ILE A 1 182 ? 2.208 -5.240 5.080 1.00 81.38 182 ILE A CA 1
ATOM 1475 C C . ILE A 1 182 ? 2.800 -3.832 4.962 1.00 81.38 182 ILE A C 1
ATOM 1477 O O . ILE A 1 182 ? 3.776 -3.606 4.239 1.00 81.38 182 ILE A O 1
ATOM 1481 N N . LEU A 1 183 ? 2.228 -2.889 5.714 1.00 77.88 183 LEU A N 1
ATOM 1482 C CA . LEU A 1 183 ? 2.583 -1.471 5.659 1.00 77.88 183 LEU A CA 1
ATOM 1483 C C . LEU A 1 183 ? 3.853 -1.129 6.447 1.00 77.88 183 LEU A C 1
ATOM 1485 O O . LEU A 1 183 ? 4.446 -0.082 6.202 1.00 77.88 183 LEU A O 1
ATOM 1489 N N . GLY A 1 184 ? 4.286 -1.992 7.366 1.00 71.69 184 GLY A N 1
ATOM 1490 C CA . GLY A 1 184 ? 5.499 -1.811 8.159 1.00 71.69 184 GLY A CA 1
ATOM 1491 C C . GLY A 1 184 ? 5.397 -0.729 9.243 1.00 71.69 184 GLY A C 1
ATOM 1492 O O . GLY A 1 184 ? 6.350 0.035 9.399 1.00 71.69 184 GLY A O 1
ATOM 1493 N N . HIS A 1 185 ? 4.279 -0.635 9.983 1.00 65.81 185 HIS A N 1
ATOM 1494 C CA . HIS A 1 185 ? 4.094 0.373 11.055 1.00 65.81 185 HIS A CA 1
ATOM 1495 C C . HIS A 1 185 ? 4.306 -0.121 12.503 1.00 65.81 185 HIS A C 1
ATOM 1497 O O . HIS A 1 185 ? 3.748 0.454 13.433 1.00 65.81 185 HIS A O 1
ATOM 1503 N N . LEU A 1 186 ? 5.096 -1.164 12.760 1.00 55.56 186 LEU A N 1
ATOM 1504 C CA . LEU A 1 186 ? 5.267 -1.646 14.138 1.00 55.56 186 LEU A CA 1
ATOM 1505 C C . LEU A 1 186 ? 6.431 -0.949 14.863 1.00 55.56 186 LEU A C 1
ATOM 1507 O O . LEU A 1 186 ? 7.591 -1.328 14.693 1.00 55.56 186 LEU A O 1
ATOM 1511 N N . GLU A 1 187 ? 6.101 0.023 15.720 1.00 39.41 187 GLU A N 1
ATOM 1512 C CA . GLU A 1 187 ? 6.939 0.443 16.851 1.00 39.41 187 GLU A CA 1
ATOM 1513 C C . GLU A 1 187 ? 6.583 -0.409 18.088 1.00 39.41 187 GLU A C 1
ATOM 1515 O O . GLU A 1 187 ? 5.434 -0.461 18.520 1.00 39.41 187 GLU A O 1
ATOM 1520 N N . GLY A 1 188 ? 7.569 -1.090 18.683 1.00 38.00 188 GLY A N 1
ATOM 1521 C CA . GLY A 1 188 ? 7.472 -1.597 20.062 1.00 38.00 188 GLY A CA 1
ATOM 1522 C C . GLY A 1 188 ? 7.027 -3.050 20.290 1.00 38.00 188 GLY A C 1
ATOM 1523 O O . GLY A 1 188 ? 7.074 -3.504 21.431 1.00 38.00 188 GLY A O 1
ATOM 1524 N N . THR A 1 189 ? 6.677 -3.828 19.262 1.00 33.06 189 THR A N 1
ATOM 1525 C CA . THR A 1 189 ? 6.528 -5.293 19.395 1.00 33.06 189 THR A CA 1
ATOM 1526 C C . THR A 1 189 ? 7.358 -6.007 18.335 1.00 33.06 189 THR A C 1
ATOM 1528 O O . THR A 1 189 ? 7.243 -5.736 17.144 1.00 33.06 189 THR A O 1
ATOM 1531 N N . THR A 1 190 ? 8.243 -6.900 18.780 1.00 32.88 190 THR A N 1
ATOM 1532 C CA . THR A 1 190 ? 9.117 -7.730 17.940 1.00 32.88 190 THR A CA 1
ATOM 1533 C C . THR A 1 190 ? 8.291 -8.795 17.210 1.00 32.88 190 THR A C 1
ATOM 1535 O O . THR A 1 190 ? 8.386 -9.980 17.514 1.00 32.88 190 THR A O 1
ATOM 1538 N N . ILE A 1 191 ? 7.416 -8.384 16.292 1.00 40.97 191 ILE A N 1
ATOM 1539 C CA . ILE A 1 191 ? 6.819 -9.304 15.325 1.00 40.97 191 ILE A CA 1
ATOM 1540 C C . ILE A 1 191 ? 7.835 -9.457 14.200 1.00 40.97 191 ILE A C 1
ATOM 1542 O O . ILE A 1 191 ? 8.272 -8.478 13.594 1.00 40.97 191 ILE A O 1
ATOM 1546 N N . ASP A 1 192 ? 8.241 -10.701 13.983 1.00 44.03 192 ASP A N 1
ATOM 1547 C CA . ASP A 1 192 ? 9.212 -11.092 12.978 1.00 44.03 192 ASP A CA 1
ATOM 1548 C C . ASP A 1 192 ? 8.777 -10.580 11.588 1.00 44.03 192 ASP A C 1
ATOM 1550 O O . ASP A 1 192 ? 7.713 -10.936 11.066 1.00 44.03 192 ASP A O 1
ATOM 1554 N N . ARG A 1 193 ? 9.590 -9.692 10.992 1.00 53.41 193 ARG A N 1
ATOM 1555 C CA . ARG A 1 193 ? 9.392 -9.177 9.621 1.00 53.41 193 ARG A CA 1
ATOM 1556 C C . ARG A 1 193 ? 9.658 -10.269 8.573 1.00 53.41 193 ARG A C 1
ATOM 1558 O O . ARG A 1 193 ? 9.414 -10.047 7.385 1.00 53.41 193 ARG A O 1
ATOM 1565 N N . HIS A 1 194 ? 10.113 -11.446 9.009 1.00 51.91 194 HIS A N 1
ATOM 1566 C CA . HIS A 1 194 ? 10.243 -12.641 8.196 1.00 51.91 194 HIS A CA 1
ATOM 1567 C C . HIS A 1 194 ? 8.937 -13.440 8.188 1.00 51.91 194 HIS A C 1
ATOM 1569 O O . HIS A 1 194 ? 8.336 -13.755 9.215 1.00 51.91 194 HIS A O 1
ATOM 1575 N N . TYR A 1 195 ? 8.466 -13.728 6.982 1.00 57.00 195 TYR A N 1
ATOM 1576 C CA . TYR A 1 195 ? 7.339 -14.614 6.737 1.00 57.00 195 TYR A CA 1
ATOM 1577 C C . TYR A 1 195 ? 7.886 -16.039 6.609 1.00 57.00 195 TYR A C 1
ATOM 1579 O O . TYR A 1 195 ? 8.919 -16.233 5.968 1.00 57.00 195 TYR A O 1
ATOM 1587 N N . SER A 1 196 ? 7.220 -17.021 7.223 1.00 56.75 196 SER A N 1
ATOM 1588 C CA . SER A 1 196 ? 7.389 -18.421 6.823 1.00 56.75 196 SER A CA 1
ATOM 1589 C C . SER A 1 196 ? 6.875 -18.605 5.392 1.00 56.75 196 SER A C 1
ATOM 1591 O O . SER A 1 196 ? 6.084 -17.786 4.918 1.00 56.75 196 SER A O 1
ATOM 1593 N N . ASP A 1 197 ? 7.266 -19.690 4.727 1.00 53.50 197 ASP A N 1
ATOM 1594 C CA . ASP A 1 197 ? 6.873 -19.982 3.340 1.00 53.50 197 ASP A CA 1
ATOM 1595 C C . ASP A 1 197 ? 5.340 -19.931 3.156 1.00 53.50 197 ASP A C 1
ATOM 1597 O O . ASP A 1 197 ? 4.829 -19.307 2.225 1.00 53.50 197 ASP A O 1
ATOM 1601 N N . HIS A 1 198 ? 4.585 -20.486 4.114 1.00 59.16 198 HIS A N 1
ATOM 1602 C CA . HIS A 1 198 ? 3.120 -20.389 4.147 1.00 59.16 198 HIS A CA 1
ATOM 1603 C C . HIS A 1 198 ? 2.613 -18.944 4.285 1.00 59.16 198 HIS A C 1
ATOM 1605 O O . HIS A 1 198 ? 1.665 -18.558 3.606 1.00 59.16 198 HIS A O 1
ATOM 1611 N N . GLY A 1 199 ? 3.279 -18.114 5.092 1.00 76.81 199 GLY A N 1
ATOM 1612 C CA . GLY A 1 199 ? 2.887 -16.720 5.300 1.00 76.81 199 GLY A CA 1
ATOM 1613 C C . GLY A 1 199 ? 3.110 -15.813 4.083 1.00 76.81 199 GLY A C 1
ATOM 1614 O O . GLY A 1 199 ? 2.434 -14.793 3.964 1.00 76.81 199 GLY A O 1
ATOM 1615 N N . LEU A 1 200 ? 4.035 -16.150 3.172 1.00 81.62 200 LEU A N 1
ATOM 1616 C CA . LEU A 1 200 ? 4.234 -15.388 1.930 1.00 81.62 200 LEU A CA 1
ATOM 1617 C C . LEU A 1 200 ? 3.141 -15.655 0.894 1.00 81.62 200 LEU A C 1
ATOM 1619 O O . LEU A 1 200 ? 2.725 -14.724 0.204 1.00 81.62 200 LEU A O 1
ATOM 1623 N N . LEU A 1 201 ? 2.679 -16.903 0.788 1.00 83.94 201 LEU A N 1
ATOM 1624 C CA . LEU A 1 201 ? 1.568 -17.267 -0.092 1.00 83.94 201 LEU A CA 1
ATOM 1625 C C . LEU A 1 201 ? 0.256 -16.658 0.404 1.00 83.94 201 LEU A C 1
ATOM 1627 O O . LEU A 1 201 ? -0.434 -16.012 -0.377 1.00 83.94 201 LEU A O 1
ATOM 1631 N N . GLU A 1 202 ? -0.022 -16.739 1.707 1.00 85.75 202 GLU A N 1
ATOM 1632 C CA . GLU A 1 202 ? -1.180 -16.063 2.306 1.00 85.75 202 GLU A CA 1
ATOM 1633 C C . GLU A 1 202 ? -1.151 -14.558 2.016 1.00 85.75 202 GLU A C 1
ATOM 1635 O O . GLU A 1 202 ? -2.146 -13.976 1.592 1.00 85.75 202 GLU A O 1
ATOM 1640 N N . LEU A 1 203 ? 0.011 -13.913 2.164 1.00 87.44 203 LEU A N 1
ATOM 1641 C CA . LEU A 1 203 ? 0.134 -12.495 1.851 1.00 87.44 203 LEU A CA 1
ATOM 1642 C C . LEU A 1 203 ? -0.069 -12.195 0.353 1.00 87.44 203 LEU A C 1
ATOM 1644 O O . LEU A 1 203 ? -0.649 -11.165 0.011 1.00 87.44 203 LEU A O 1
ATOM 1648 N N . LYS A 1 204 ? 0.387 -13.074 -0.546 1.00 91.88 204 LYS A N 1
ATOM 1649 C CA . LYS A 1 204 ? 0.139 -12.947 -1.991 1.00 91.88 204 LYS A CA 1
ATOM 1650 C C . LYS A 1 204 ? -1.362 -12.983 -2.270 1.00 91.88 204 LYS A C 1
ATOM 1652 O O . LYS A 1 204 ? -1.850 -12.086 -2.952 1.00 91.88 204 LYS A O 1
ATOM 1657 N N . ASP A 1 205 ? -2.070 -13.951 -1.695 1.00 90.62 205 ASP A N 1
ATOM 1658 C CA . ASP A 1 205 ? -3.515 -14.112 -1.863 1.00 90.62 205 ASP A CA 1
ATOM 1659 C C . ASP A 1 205 ? -4.276 -12.877 -1.360 1.00 90.62 205 ASP A C 1
ATOM 1661 O O . ASP A 1 205 ? -5.188 -12.390 -2.025 1.00 90.62 205 ASP A O 1
ATOM 1665 N N . LEU A 1 206 ? -3.855 -12.307 -0.225 1.00 91.19 206 LEU A N 1
ATOM 1666 C CA . LEU A 1 206 ? -4.442 -11.081 0.321 1.00 91.19 206 LEU A CA 1
ATOM 1667 C C . LEU A 1 206 ? -4.261 -9.872 -0.598 1.00 91.19 206 LEU A C 1
ATOM 1669 O O . LEU A 1 206 ? -5.209 -9.117 -0.804 1.00 91.19 206 LEU A O 1
ATOM 1673 N N . LEU A 1 207 ? -3.057 -9.664 -1.139 1.00 93.69 207 LEU A N 1
ATOM 1674 C CA . LEU A 1 207 ? -2.806 -8.545 -2.049 1.00 93.69 207 LEU A CA 1
ATOM 1675 C C . LEU A 1 207 ? -3.509 -8.737 -3.400 1.00 93.69 207 LEU A C 1
ATOM 1677 O O . LEU A 1 207 ? -3.948 -7.758 -4.002 1.00 93.69 207 LEU A O 1
ATOM 1681 N N . ASP A 1 208 ? -3.638 -9.980 -3.866 1.00 94.12 208 ASP A N 1
ATOM 1682 C CA . ASP A 1 208 ? -4.354 -10.323 -5.098 1.00 94.12 208 ASP A CA 1
ATOM 1683 C C . ASP A 1 208 ? -5.875 -10.179 -4.964 1.00 94.12 208 ASP A C 1
ATOM 1685 O O . ASP A 1 208 ? -6.544 -9.848 -5.943 1.00 94.12 208 ASP A O 1
ATOM 1689 N N . ALA A 1 209 ? -6.426 -10.402 -3.767 1.00 90.25 209 ALA A N 1
ATOM 1690 C CA . ALA A 1 209 ? -7.856 -10.264 -3.495 1.00 90.25 209 ALA A CA 1
ATOM 1691 C C . ALA A 1 209 ? -8.351 -8.810 -3.592 1.00 90.25 209 ALA A C 1
ATOM 1693 O O . ALA A 1 209 ? -9.554 -8.565 -3.717 1.00 90.25 209 ALA A O 1
ATOM 1694 N N . VAL A 1 210 ? -7.446 -7.828 -3.538 1.00 90.50 210 VAL A N 1
ATOM 1695 C CA . VAL A 1 210 ? -7.811 -6.415 -3.628 1.00 90.50 210 VAL A CA 1
ATOM 1696 C C . VAL A 1 210 ? -8.125 -6.027 -5.076 1.00 90.50 210 VAL A C 1
ATOM 1698 O O . VAL A 1 210 ? -7.227 -5.800 -5.887 1.00 90.50 210 VAL A O 1
ATOM 1701 N N . ASP A 1 211 ? -9.413 -5.861 -5.394 1.00 88.44 211 ASP A N 1
ATOM 1702 C CA . ASP A 1 211 ? -9.830 -5.363 -6.709 1.00 88.44 211 ASP A CA 1
ATOM 1703 C C . ASP A 1 211 ? -9.726 -3.827 -6.788 1.00 88.44 211 ASP A C 1
ATOM 1705 O O . ASP A 1 211 ? -10.312 -3.077 -5.997 1.00 88.44 211 ASP A O 1
ATOM 1709 N N . TYR A 1 212 ? -8.976 -3.345 -7.777 1.00 89.19 212 TYR A N 1
ATOM 1710 C CA . TYR A 1 212 ? -8.847 -1.926 -8.133 1.00 89.19 212 TYR A CA 1
ATOM 1711 C C . TYR A 1 212 ? -9.640 -1.562 -9.395 1.00 89.19 212 TYR A C 1
ATOM 1713 O O . TYR A 1 212 ? -9.513 -0.450 -9.909 1.00 89.19 212 TYR A O 1
ATOM 1721 N N . GLY A 1 213 ? -10.391 -2.521 -9.937 1.00 89.38 213 GLY A N 1
ATOM 1722 C CA . GLY A 1 213 ? -11.141 -2.428 -11.178 1.00 89.38 213 GLY A CA 1
ATOM 1723 C C . GLY A 1 213 ? -10.264 -2.285 -12.416 1.00 89.38 213 GLY A C 1
ATOM 1724 O O . GLY A 1 213 ? -10.778 -1.879 -13.448 1.00 89.38 213 GLY A O 1
ATOM 1725 N N . ILE A 1 214 ? -8.957 -2.552 -12.340 1.00 93.62 214 ILE A N 1
ATOM 1726 C CA . ILE A 1 214 ? -8.030 -2.362 -13.464 1.00 93.62 214 ILE A CA 1
ATOM 1727 C C . ILE A 1 214 ? -8.297 -3.418 -14.537 1.00 93.62 214 ILE A C 1
ATOM 1729 O O . ILE A 1 214 ? -8.218 -4.616 -14.276 1.00 93.62 214 ILE A O 1
ATOM 1733 N N . GLU A 1 215 ? -8.541 -2.972 -15.767 1.00 94.25 215 GLU A N 1
ATOM 1734 C CA . GLU A 1 215 ? -8.676 -3.860 -16.918 1.00 94.25 215 GLU A CA 1
ATOM 1735 C C . GLU A 1 215 ? -7.362 -3.912 -17.694 1.00 94.25 215 GLU A C 1
ATOM 1737 O O . GLU A 1 215 ? -6.898 -2.902 -18.237 1.00 94.25 215 GLU A O 1
ATOM 1742 N N . VAL A 1 216 ? -6.763 -5.101 -17.754 1.00 95.50 216 VAL A N 1
ATOM 1743 C CA . VAL A 1 216 ? -5.536 -5.352 -18.511 1.00 95.50 216 VAL A CA 1
ATOM 1744 C C . VAL A 1 216 ? -5.897 -5.882 -19.893 1.00 95.50 216 VAL A C 1
ATOM 1746 O O . VAL A 1 216 ? -6.655 -6.836 -20.039 1.00 95.50 216 VAL A O 1
ATOM 1749 N N . GLY A 1 217 ? -5.330 -5.266 -20.922 1.00 93.19 217 GLY A N 1
ATOM 1750 C CA . GLY A 1 217 ? -5.451 -5.699 -22.305 1.00 93.19 217 GLY A CA 1
ATOM 1751 C C . GLY A 1 217 ? -4.098 -5.742 -22.999 1.00 93.19 217 GLY A C 1
ATOM 1752 O O . GLY A 1 217 ? -3.050 -5.464 -22.416 1.00 93.19 217 GLY A O 1
ATOM 1753 N N . SER A 1 218 ? -4.117 -6.075 -24.284 1.00 91.50 218 SER A N 1
ATOM 1754 C CA . SER A 1 218 ? -2.920 -6.079 -25.120 1.00 91.50 218 SER A CA 1
ATOM 1755 C C . SER A 1 218 ? -3.151 -5.262 -26.382 1.00 91.50 218 SER A C 1
ATOM 1757 O O . SER A 1 218 ? -4.227 -5.270 -26.977 1.00 91.50 218 SER A O 1
ATOM 1759 N N . ASP A 1 219 ? -2.120 -4.536 -26.798 1.00 88.44 219 ASP A N 1
ATOM 1760 C CA . ASP A 1 219 ? -2.100 -3.829 -28.070 1.00 88.44 219 ASP A CA 1
ATOM 1761 C C . ASP A 1 219 ? -0.720 -4.034 -28.693 1.00 88.44 219 ASP A C 1
ATOM 1763 O O . ASP A 1 219 ? 0.319 -3.731 -28.096 1.00 88.44 219 ASP A O 1
ATOM 1767 N N . ARG A 1 220 ? -0.725 -4.586 -29.913 1.00 86.25 220 ARG A N 1
ATOM 1768 C CA . ARG A 1 220 ? 0.480 -4.990 -30.652 1.00 86.25 220 ARG A CA 1
ATOM 1769 C C . ARG A 1 220 ? 1.485 -3.848 -30.814 1.00 86.25 220 ARG A C 1
ATOM 1771 O O . ARG A 1 220 ? 2.667 -4.113 -30.984 1.00 86.25 220 ARG A O 1
ATOM 1778 N N . ARG A 1 221 ? 1.035 -2.592 -30.749 1.00 86.81 221 ARG A N 1
ATOM 1779 C CA . ARG A 1 221 ? 1.885 -1.404 -30.905 1.00 86.81 221 ARG A CA 1
ATOM 1780 C C . ARG A 1 221 ? 2.838 -1.174 -29.738 1.00 86.81 221 ARG A C 1
ATOM 1782 O O . ARG A 1 221 ? 3.874 -0.552 -29.942 1.00 86.81 221 ARG A O 1
ATOM 1789 N N . PHE A 1 222 ? 2.490 -1.635 -28.536 1.00 88.56 222 PHE A N 1
ATOM 1790 C CA . PHE A 1 222 ? 3.321 -1.429 -27.347 1.00 88.56 222 PHE A CA 1
ATOM 1791 C C . PHE A 1 222 ? 4.253 -2.608 -27.069 1.00 88.56 222 PHE A C 1
ATOM 1793 O O . PHE A 1 222 ? 5.307 -2.414 -26.476 1.00 88.56 222 PHE A O 1
ATOM 1800 N N . GLY A 1 223 ? 3.894 -3.818 -27.509 1.00 89.88 223 GLY A N 1
ATOM 1801 C CA . GLY A 1 223 ? 4.696 -5.021 -27.254 1.00 89.88 223 GLY A CA 1
ATOM 1802 C C . GLY A 1 223 ? 4.675 -5.483 -25.792 1.00 89.88 223 GLY A C 1
ATOM 1803 O O . GLY A 1 223 ? 5.499 -6.301 -25.398 1.00 89.88 223 GLY A O 1
ATOM 1804 N N . PHE A 1 224 ? 3.746 -4.964 -24.988 1.00 93.31 224 PHE A N 1
ATOM 1805 C CA . PHE A 1 224 ? 3.521 -5.356 -23.600 1.00 93.31 224 PHE A CA 1
ATOM 1806 C C . PHE A 1 224 ? 2.044 -5.162 -23.204 1.00 93.31 224 PHE A C 1
ATOM 1808 O O . PHE A 1 224 ? 1.338 -4.407 -23.883 1.00 93.31 224 PHE A O 1
ATOM 1815 N N . PRO A 1 225 ? 1.565 -5.813 -22.126 1.00 95.69 225 PRO A N 1
ATOM 1816 C CA . PRO A 1 225 ? 0.215 -5.603 -21.603 1.00 95.69 225 PRO A CA 1
ATOM 1817 C C . PRO A 1 225 ? 0.009 -4.176 -21.079 1.00 95.69 225 PRO A C 1
ATOM 1819 O O . PRO A 1 225 ? 0.914 -3.579 -20.492 1.00 95.69 225 PRO A O 1
ATOM 1822 N N . ILE A 1 226 ? -1.180 -3.619 -21.295 1.00 95.06 226 ILE A N 1
ATOM 1823 C CA . ILE A 1 226 ? -1.525 -2.231 -20.960 1.00 95.06 226 ILE A CA 1
ATOM 1824 C C . ILE A 1 226 ? -2.848 -2.161 -20.206 1.00 95.06 226 ILE A C 1
ATOM 1826 O O . ILE A 1 226 ? -3.713 -3.015 -20.379 1.00 95.06 226 ILE A O 1
ATOM 1830 N N . ILE A 1 227 ? -3.039 -1.091 -19.437 1.00 95.00 227 ILE A N 1
ATOM 1831 C CA . ILE A 1 227 ? -4.357 -0.757 -18.894 1.00 95.00 227 ILE A CA 1
ATOM 1832 C C . ILE A 1 227 ? -5.235 -0.239 -20.040 1.00 95.00 227 ILE A C 1
ATOM 1834 O O . ILE A 1 227 ? -4.842 0.672 -20.781 1.00 95.00 227 ILE A O 1
ATOM 1838 N N . VAL A 1 228 ? -6.412 -0.839 -20.206 1.00 93.00 228 VAL A N 1
ATOM 1839 C CA . VAL A 1 228 ? -7.396 -0.452 -21.232 1.00 93.00 228 VAL A CA 1
ATOM 1840 C C . VAL A 1 228 ? -8.600 0.285 -20.654 1.00 93.00 228 VAL A C 1
ATOM 1842 O O . VAL A 1 228 ? -9.235 1.041 -21.387 1.00 93.00 228 VAL A O 1
ATOM 1845 N N . GLY A 1 229 ? -8.860 0.132 -19.356 1.00 89.88 229 GLY A N 1
ATOM 1846 C CA . GLY A 1 229 ? -10.014 0.718 -18.689 1.00 89.88 229 GLY A CA 1
ATOM 1847 C C . GLY A 1 229 ? -10.011 0.493 -17.180 1.00 89.88 229 GLY A C 1
ATOM 1848 O O . GLY A 1 229 ? -9.065 -0.070 -16.613 1.00 89.88 229 GLY A O 1
ATOM 1849 N N . ASN A 1 230 ? -11.082 0.963 -16.538 1.00 91.56 230 ASN A N 1
ATOM 1850 C CA . ASN A 1 230 ? -11.361 0.708 -15.134 1.00 91.56 230 ASN A CA 1
ATOM 1851 C C . ASN A 1 230 ? -12.862 0.443 -14.918 1.00 91.56 230 ASN A C 1
ATOM 1853 O O . ASN A 1 230 ? -13.686 1.269 -15.308 1.00 91.56 230 ASN A O 1
ATOM 1857 N N . ARG A 1 231 ? -13.209 -0.685 -14.288 1.00 88.25 231 ARG A N 1
ATOM 1858 C CA . ARG A 1 231 ? -14.596 -1.140 -14.055 1.00 88.25 231 ARG A CA 1
ATOM 1859 C C . ARG A 1 231 ? -15.154 -0.821 -12.664 1.00 88.25 231 ARG A C 1
ATOM 1861 O O . ARG A 1 231 ? -16.211 -1.333 -12.309 1.00 88.25 231 ARG A O 1
ATOM 1868 N N . THR A 1 232 ? -14.423 -0.070 -11.840 1.00 78.38 232 THR A N 1
ATOM 1869 C CA . THR A 1 232 ? -14.782 0.132 -10.427 1.00 78.38 232 THR A CA 1
ATOM 1870 C C . THR A 1 232 ? -16.172 0.751 -10.301 1.00 78.38 232 THR A C 1
ATOM 1872 O O . THR A 1 232 ? -16.423 1.834 -10.829 1.00 78.38 232 THR A O 1
ATOM 1875 N N . VAL A 1 233 ? -17.057 0.075 -9.566 1.00 64.31 233 VAL A N 1
ATOM 1876 C CA . VAL A 1 233 ? -18.361 0.617 -9.172 1.00 64.31 233 VAL A CA 1
ATOM 1877 C C . VAL A 1 233 ? -18.122 1.657 -8.081 1.00 64.31 233 VAL A C 1
ATOM 1879 O O . VAL A 1 233 ? -17.479 1.368 -7.072 1.00 64.31 233 VAL A O 1
ATOM 1882 N N . LEU A 1 234 ? -18.597 2.881 -8.303 1.00 64.94 234 LEU A N 1
ATOM 1883 C CA . LEU A 1 234 ? -18.409 3.987 -7.371 1.00 64.94 234 LEU A CA 1
ATOM 1884 C C . LEU A 1 234 ? -19.310 3.775 -6.149 1.00 64.94 234 LEU A C 1
ATOM 1886 O O . LEU A 1 234 ? -20.530 3.880 -6.245 1.00 64.94 234 LEU A O 1
ATOM 1890 N N . GLN A 1 235 ? -18.700 3.430 -5.018 1.00 64.69 235 GLN A N 1
ATOM 1891 C CA . GLN A 1 235 ? -19.345 3.462 -3.707 1.00 64.69 235 GLN A CA 1
ATOM 1892 C C . GLN A 1 235 ? -19.112 4.829 -3.066 1.00 64.69 235 GLN A C 1
ATOM 1894 O O . GLN A 1 235 ? -18.044 5.422 -3.245 1.00 64.69 235 GLN A O 1
ATOM 1899 N N . THR A 1 236 ? -20.078 5.291 -2.276 1.00 69.19 236 THR A N 1
ATOM 1900 C CA . THR A 1 236 ? -19.927 6.472 -1.425 1.00 69.19 236 THR A CA 1
ATOM 1901 C C . THR A 1 236 ? -18.712 6.311 -0.505 1.00 69.19 236 THR A C 1
ATOM 1903 O O . THR A 1 236 ? -18.514 5.257 0.111 1.00 69.19 236 THR A O 1
ATOM 1906 N N . ALA A 1 237 ? -17.878 7.351 -0.429 1.00 73.69 237 ALA A N 1
ATOM 1907 C CA . ALA A 1 237 ? -16.694 7.369 0.421 1.00 73.69 237 ALA A CA 1
ATOM 1908 C C . ALA A 1 237 ? -16.976 8.058 1.764 1.00 73.69 237 ALA A C 1
ATOM 1910 O O . ALA A 1 237 ? -17.665 9.079 1.795 1.00 73.69 237 ALA A O 1
ATOM 1911 N N . LEU A 1 238 ? -16.417 7.523 2.855 1.00 80.38 238 LEU A N 1
ATOM 1912 C CA . LEU A 1 238 ? -16.461 8.142 4.183 1.00 80.38 238 LEU A CA 1
ATOM 1913 C C . LEU A 1 238 ? -15.073 8.632 4.607 1.00 80.38 238 LEU A C 1
ATOM 1915 O O . LEU A 1 238 ? -14.169 7.824 4.815 1.00 80.38 238 LEU A O 1
ATOM 1919 N N . ASP A 1 239 ? -14.917 9.937 4.794 1.00 80.94 239 ASP A N 1
ATOM 1920 C CA . ASP A 1 239 ? -13.728 10.571 5.359 1.00 80.94 239 ASP A CA 1
ATOM 1921 C C . ASP A 1 239 ? -13.612 10.260 6.851 1.00 80.94 239 ASP A C 1
ATOM 1923 O O . ASP A 1 239 ? -14.440 10.684 7.656 1.00 80.94 239 ASP A O 1
ATOM 1927 N N . VAL A 1 240 ? -12.557 9.529 7.222 1.00 85.12 240 VAL A N 1
ATOM 1928 C CA . VAL A 1 240 ? -12.244 9.183 8.608 1.00 85.12 240 VAL A CA 1
ATOM 1929 C C . VAL A 1 240 ? -11.298 10.227 9.188 1.00 85.12 240 VAL A C 1
ATOM 1931 O O . VAL A 1 240 ? -10.134 10.348 8.791 1.00 85.12 240 VAL A O 1
ATOM 1934 N N . ALA A 1 241 ? -11.774 10.948 10.193 1.00 84.62 241 ALA A N 1
ATOM 1935 C CA . ALA A 1 241 ? -10.994 11.894 10.966 1.00 84.62 241 ALA A CA 1
ATOM 1936 C C . ALA A 1 241 ? -10.890 11.425 12.422 1.00 84.62 241 ALA A C 1
ATOM 1938 O O . ALA A 1 241 ? -11.851 10.934 13.008 1.00 84.62 241 ALA A O 1
ATOM 1939 N N . VAL A 1 242 ? -9.700 11.554 13.012 1.00 86.50 242 VAL A N 1
ATOM 1940 C CA . VAL A 1 242 ? -9.428 11.102 14.382 1.00 86.50 242 VAL A CA 1
ATOM 1941 C C . VAL A 1 242 ? -8.704 12.180 15.171 1.00 86.50 242 VAL A C 1
ATOM 1943 O O . VAL A 1 242 ? -7.865 12.902 14.626 1.00 86.50 242 VAL A O 1
ATOM 1946 N N . VAL A 1 243 ? -8.996 12.261 16.466 1.00 86.31 243 VAL A N 1
ATOM 1947 C CA . VAL A 1 243 ? -8.215 13.048 17.425 1.00 86.31 243 VAL A CA 1
ATOM 1948 C C . VAL A 1 243 ? -7.371 12.090 18.243 1.00 86.31 243 VAL A C 1
ATOM 1950 O O . VAL A 1 243 ? -7.849 11.038 18.666 1.00 86.31 243 VAL A O 1
ATOM 1953 N N . LEU A 1 244 ? -6.101 12.441 18.432 1.00 83.69 244 LEU A N 1
ATOM 1954 C CA . LEU A 1 244 ? -5.163 11.640 19.204 1.00 83.69 244 LEU A CA 1
ATOM 1955 C C . LEU A 1 244 ? -4.955 12.250 20.593 1.00 83.69 244 LEU A C 1
ATOM 1957 O O . LEU A 1 244 ? -4.847 13.469 20.743 1.00 83.69 244 LEU A O 1
ATOM 1961 N N . THR A 1 245 ? -4.844 11.394 21.603 1.00 83.12 245 THR A N 1
ATOM 1962 C CA . THR A 1 245 ? -4.322 11.744 22.921 1.00 83.12 245 THR A CA 1
ATOM 1963 C C . THR A 1 245 ? -2.827 12.045 22.830 1.00 83.12 245 THR A C 1
ATOM 1965 O O . THR A 1 245 ? -2.146 11.725 21.852 1.00 83.12 245 THR A O 1
ATOM 1968 N N . ASN A 1 246 ? -2.267 12.574 23.916 1.00 75.94 246 ASN A N 1
ATOM 1969 C CA . ASN A 1 246 ? -0.821 12.772 24.040 1.00 75.94 246 ASN A CA 1
ATOM 1970 C C . ASN A 1 246 ? -0.015 11.457 23.957 1.00 75.94 246 ASN A C 1
ATOM 1972 O O . ASN A 1 246 ? 1.190 11.501 23.741 1.00 75.94 246 ASN A O 1
ATOM 1976 N N . GLN A 1 247 ? -0.661 10.295 24.112 1.00 72.94 247 GLN A N 1
ATOM 1977 C CA . GLN A 1 247 ? -0.045 8.970 23.973 1.00 72.94 247 GLN A CA 1
ATOM 1978 C C . GLN A 1 247 ? -0.195 8.390 22.556 1.00 72.94 247 GLN A C 1
ATOM 1980 O O . GLN A 1 247 ? -0.039 7.187 22.374 1.00 72.94 247 GLN A O 1
ATOM 1985 N N . ARG A 1 248 ? -0.530 9.220 21.553 1.00 76.75 248 ARG A N 1
ATOM 1986 C CA . ARG A 1 248 ? -0.817 8.789 20.170 1.00 76.75 248 ARG A CA 1
ATOM 1987 C C . ARG A 1 248 ? -1.942 7.745 20.077 1.00 76.75 248 ARG A C 1
ATOM 1989 O O . ARG A 1 248 ? -2.013 6.993 19.114 1.00 76.75 248 ARG A O 1
ATOM 1996 N N . GLN A 1 249 ? -2.840 7.702 21.059 1.00 81.12 249 GLN A N 1
ATOM 1997 C CA . GLN A 1 249 ? -4.023 6.842 21.033 1.00 81.12 249 GLN A CA 1
ATOM 1998 C C . GLN A 1 249 ? -5.223 7.629 20.520 1.00 81.12 249 GLN A C 1
ATOM 2000 O O . GLN A 1 249 ? -5.330 8.818 20.789 1.00 81.12 249 GLN A O 1
ATOM 2005 N N . VAL A 1 250 ? -6.156 6.986 19.826 1.00 84.12 250 VAL A N 1
ATOM 2006 C CA . VAL A 1 250 ? -7.386 7.655 19.379 1.00 84.12 250 VAL A CA 1
ATOM 2007 C C . VAL A 1 250 ? -8.235 8.041 20.594 1.00 84.12 250 VAL A C 1
ATOM 2009 O O . VAL A 1 250 ? -8.491 7.187 21.438 1.00 84.12 250 VAL A O 1
ATOM 2012 N N . SER A 1 251 ? -8.645 9.305 20.706 1.00 87.12 251 SER A N 1
ATOM 2013 C CA . SER A 1 251 ? -9.578 9.804 21.730 1.00 87.12 251 SER A CA 1
ATOM 2014 C C . SER A 1 251 ? -10.984 10.025 21.186 1.00 87.12 251 SER A C 1
ATOM 2016 O O . SER A 1 251 ? -11.944 9.917 21.933 1.00 87.12 251 SER A O 1
ATOM 2018 N N . ALA A 1 252 ? -11.111 10.356 19.903 1.00 87.06 252 ALA A N 1
ATOM 2019 C CA . ALA A 1 252 ? -12.390 10.531 19.228 1.00 87.06 252 ALA A CA 1
ATOM 2020 C C . ALA A 1 252 ? -12.241 10.230 17.734 1.00 87.06 252 ALA A C 1
ATOM 2022 O O . ALA A 1 252 ? -11.162 10.431 17.163 1.00 87.06 252 ALA A O 1
ATOM 2023 N N . VAL A 1 253 ? -13.324 9.764 17.118 1.00 88.81 253 VAL A N 1
ATOM 2024 C CA . VAL A 1 253 ? -13.418 9.440 15.692 1.00 88.81 253 VAL A CA 1
ATOM 2025 C C . VAL A 1 253 ? -14.656 10.102 15.103 1.00 88.81 253 VAL A C 1
ATOM 2027 O O . VAL A 1 253 ? -15.706 10.127 15.737 1.00 88.81 253 VAL A O 1
ATOM 2030 N N . GLN A 1 254 ? -14.538 10.589 13.872 1.00 88.12 254 GLN A N 1
ATOM 2031 C CA . GLN A 1 254 ? -15.645 11.091 13.073 1.00 88.12 254 GLN A CA 1
ATOM 2032 C C . GLN A 1 254 ? -15.520 10.574 11.636 1.00 88.12 254 GLN A C 1
ATOM 2034 O O . GLN A 1 254 ? -14.454 10.671 11.029 1.00 88.12 254 GLN A O 1
ATOM 2039 N N . LEU A 1 255 ? -16.603 10.013 11.108 1.00 85.31 255 LEU A N 1
ATOM 2040 C CA . LEU A 1 255 ? -16.766 9.556 9.733 1.00 85.31 255 LEU A CA 1
ATOM 2041 C C . LEU A 1 255 ? -17.788 10.461 9.049 1.00 85.31 255 LEU A C 1
ATOM 2043 O O . LEU A 1 255 ? -18.931 10.557 9.503 1.00 85.31 255 LEU A O 1
ATOM 2047 N N . ARG A 1 256 ? -17.379 11.110 7.960 1.00 81.50 256 ARG A N 1
ATOM 2048 C CA . ARG A 1 256 ? -18.237 11.996 7.165 1.00 81.50 256 ARG A CA 1
ATOM 2049 C C . ARG A 1 256 ? -18.369 11.498 5.745 1.00 81.50 256 ARG A C 1
ATOM 2051 O O . ARG A 1 256 ? -17.387 11.033 5.183 1.00 81.50 256 ARG A O 1
ATOM 2058 N N . GLU A 1 257 ? -19.539 11.622 5.146 1.00 77.19 257 GLU A N 1
ATOM 2059 C CA . GLU A 1 257 ? -19.684 11.387 3.714 1.00 77.19 257 GLU A CA 1
ATOM 2060 C C . GLU A 1 257 ? -18.874 12.426 2.925 1.00 77.19 257 GLU A C 1
ATOM 2062 O O . GLU A 1 257 ? -18.992 13.629 3.147 1.00 77.19 257 GLU A O 1
ATOM 2067 N N . ALA A 1 258 ? -18.018 11.958 2.013 1.00 70.00 258 ALA A N 1
ATOM 2068 C CA . ALA A 1 258 ? -17.011 12.800 1.365 1.00 70.00 258 ALA A CA 1
ATOM 2069 C C . ALA A 1 258 ? -17.602 13.893 0.451 1.00 70.00 258 ALA A C 1
ATOM 2071 O O . ALA A 1 258 ? -16.964 14.924 0.241 1.00 70.00 258 ALA A O 1
ATOM 2072 N N . GLU A 1 259 ? -18.801 13.682 -0.104 1.00 66.38 259 GLU A N 1
ATOM 2073 C CA . GLU A 1 259 ? -19.446 14.644 -1.011 1.00 66.38 259 GLU A CA 1
ATOM 2074 C C . GLU A 1 259 ? -20.326 15.665 -0.282 1.00 66.38 259 GLU A C 1
ATOM 2076 O O . GLU A 1 259 ? -20.323 16.847 -0.632 1.00 66.38 259 GLU A O 1
ATOM 2081 N N . THR A 1 260 ? -21.078 15.221 0.724 1.00 71.00 260 THR A N 1
ATOM 2082 C CA . THR A 1 260 ? -22.078 16.035 1.434 1.00 71.00 260 THR A CA 1
ATOM 2083 C C . THR A 1 260 ? -21.531 16.657 2.724 1.00 71.00 260 THR A C 1
ATOM 2085 O O . THR A 1 260 ? -22.132 17.593 3.248 1.00 71.00 260 THR A O 1
ATOM 2088 N N . ASP A 1 261 ? -20.383 16.173 3.220 1.00 70.56 261 ASP A N 1
ATOM 2089 C CA . ASP A 1 261 ? -19.794 16.492 4.533 1.00 70.56 261 ASP A CA 1
ATOM 2090 C C . ASP A 1 261 ? -20.706 16.128 5.726 1.00 70.56 261 ASP A C 1
ATOM 2092 O O . ASP A 1 261 ? -20.459 16.541 6.868 1.00 70.56 261 ASP A O 1
ATOM 2096 N N . GLU A 1 262 ? -21.748 15.324 5.478 1.00 76.56 262 GLU A N 1
ATOM 2097 C CA . GLU A 1 262 ? -22.679 14.837 6.492 1.00 76.56 262 GLU A CA 1
ATOM 2098 C C . GLU A 1 262 ? -21.998 13.828 7.418 1.00 76.56 262 GLU A C 1
ATOM 2100 O O . GLU A 1 262 ? -21.250 12.951 6.986 1.00 76.56 262 GLU A O 1
ATOM 2105 N N . ILE A 1 263 ? -22.251 13.949 8.721 1.00 83.31 263 ILE A N 1
ATOM 2106 C CA . ILE A 1 263 ? -21.679 13.055 9.728 1.00 83.31 263 ILE A CA 1
ATOM 2107 C C . ILE A 1 263 ? -22.465 11.745 9.709 1.00 83.31 263 ILE A C 1
ATOM 2109 O O . ILE A 1 263 ? -23.633 11.709 10.085 1.00 83.31 263 ILE A O 1
ATOM 2113 N N . VAL A 1 264 ? -21.801 10.666 9.304 1.00 83.12 264 VAL A N 1
ATOM 2114 C CA . VAL A 1 264 ? -22.374 9.313 9.280 1.00 83.12 264 VAL A CA 1
ATOM 2115 C C . VAL A 1 264 ? -22.156 8.607 10.615 1.00 83.12 264 VAL A C 1
ATOM 2117 O O . VAL A 1 264 ? -22.996 7.826 11.057 1.00 83.12 264 VAL A O 1
ATOM 2120 N N . PHE A 1 265 ? -21.032 8.885 11.277 1.00 87.50 265 PHE A N 1
ATOM 2121 C CA . PHE A 1 265 ? -20.731 8.353 12.602 1.00 87.50 265 PHE A CA 1
ATOM 2122 C C . PHE A 1 265 ? -19.753 9.265 13.341 1.00 87.50 265 PHE A C 1
ATOM 2124 O O . PHE A 1 265 ? -18.763 9.711 12.767 1.00 87.50 265 PHE A O 1
ATOM 2131 N N . GLU A 1 266 ? -19.989 9.516 14.624 1.00 89.62 266 GLU A N 1
ATOM 2132 C CA . GLU A 1 266 ? -19.037 10.192 15.501 1.00 89.62 266 GLU A CA 1
ATOM 2133 C C . GLU A 1 266 ? -19.096 9.606 16.907 1.00 89.62 266 GLU A C 1
ATOM 2135 O O . GLU A 1 266 ? -20.169 9.259 17.392 1.00 89.62 266 GLU A O 1
ATOM 2140 N N . ALA A 1 267 ? -17.937 9.467 17.546 1.00 87.75 267 ALA A N 1
ATOM 2141 C CA . ALA A 1 267 ? -17.844 8.955 18.905 1.00 87.75 267 ALA A CA 1
ATOM 2142 C C . ALA A 1 267 ? -16.562 9.432 19.590 1.00 87.75 267 ALA A C 1
ATOM 2144 O O . ALA A 1 267 ? -15.484 9.470 18.983 1.00 87.75 267 ALA A O 1
ATOM 2145 N N . ALA A 1 268 ? -16.670 9.735 20.880 1.00 87.00 268 ALA A N 1
ATOM 2146 C CA . ALA A 1 268 ? -15.535 9.835 21.783 1.00 87.00 268 ALA A CA 1
ATOM 2147 C C . ALA A 1 268 ? -15.254 8.459 22.402 1.00 87.00 268 ALA A C 1
ATOM 2149 O O . ALA A 1 268 ? -16.156 7.650 22.605 1.00 87.00 268 ALA A O 1
ATOM 2150 N N . ILE A 1 269 ? -13.994 8.181 22.718 1.00 85.50 269 ILE A N 1
ATOM 2151 C CA . ILE A 1 269 ? -13.609 6.964 23.425 1.00 85.50 269 ILE A CA 1
ATOM 2152 C C . ILE A 1 269 ? -13.689 7.217 24.929 1.00 85.50 269 ILE A C 1
ATOM 2154 O O . ILE A 1 269 ? -13.009 8.099 25.463 1.00 85.50 269 ILE A O 1
ATOM 2158 N N . ALA A 1 270 ? -14.486 6.405 25.622 1.00 82.19 270 ALA A N 1
ATOM 2159 C CA . ALA A 1 270 ? -14.658 6.486 27.065 1.00 82.19 270 ALA A CA 1
ATOM 2160 C C . ALA A 1 270 ? -13.306 6.434 27.804 1.00 82.19 270 ALA A C 1
ATOM 2162 O O . ALA A 1 270 ? -12.453 5.588 27.544 1.00 82.19 270 ALA A O 1
ATOM 2163 N N . GLY A 1 271 ? -13.096 7.372 28.732 1.00 75.62 271 GLY A N 1
ATOM 2164 C CA . GLY A 1 271 ? -11.866 7.461 29.528 1.00 75.62 271 GLY A CA 1
ATOM 2165 C C . GLY A 1 271 ? -10.662 8.094 28.815 1.00 75.62 271 GLY A C 1
ATOM 2166 O O . GLY A 1 271 ? -9.641 8.330 29.463 1.00 75.62 271 GLY A O 1
ATOM 2167 N N . ARG A 1 272 ? -10.766 8.437 27.523 1.00 78.31 272 ARG A N 1
ATOM 2168 C CA . ARG A 1 272 ? -9.727 9.172 26.788 1.00 78.31 272 ARG A CA 1
ATOM 2169 C C . ARG A 1 272 ? -10.172 10.604 26.534 1.00 78.31 272 ARG A C 1
ATOM 2171 O O . ARG A 1 272 ? -11.082 10.861 25.759 1.00 78.31 272 ARG A O 1
ATOM 2178 N N . VAL A 1 273 ? -9.486 11.557 27.157 1.00 67.69 273 VAL A N 1
ATOM 2179 C CA . VAL A 1 273 ? -9.797 12.981 26.984 1.00 67.69 273 VAL A CA 1
ATOM 2180 C C . VAL A 1 273 ? -8.972 13.544 25.833 1.00 67.69 273 VAL A C 1
ATOM 2182 O O . VAL A 1 273 ? -7.745 13.391 25.811 1.00 67.69 273 VAL A O 1
ATOM 2185 N N . ALA A 1 274 ? -9.630 14.201 24.875 1.00 67.00 274 ALA A N 1
ATOM 2186 C CA . ALA A 1 274 ? -8.919 14.900 23.816 1.00 67.00 274 ALA A CA 1
ATOM 2187 C C . ALA A 1 274 ? -8.108 16.074 24.403 1.00 67.00 274 ALA A C 1
ATOM 2189 O O . ALA A 1 274 ? -8.510 16.671 25.408 1.00 67.00 274 ALA A O 1
ATOM 2190 N N . PRO A 1 275 ? -6.978 16.460 23.786 1.00 68.25 275 PRO A N 1
ATOM 2191 C CA . PRO A 1 275 ? -6.244 17.657 24.191 1.00 68.25 275 PRO A CA 1
ATOM 2192 C C . PRO A 1 275 ? -7.161 18.897 24.261 1.00 68.25 275 PRO A C 1
ATOM 2194 O O . PRO A 1 275 ? -8.130 19.010 23.514 1.00 68.25 275 PRO A O 1
ATOM 2197 N N . SER A 1 276 ? -6.880 19.853 25.153 1.00 54.72 276 SER A N 1
ATOM 2198 C CA . SER A 1 276 ? -7.749 21.028 25.332 1.00 54.72 276 SER A CA 1
ATOM 2199 C C . SER A 1 276 ? -7.879 21.858 24.043 1.00 54.72 276 SER A C 1
ATOM 2201 O O . SER A 1 276 ? -6.874 22.277 23.464 1.00 54.72 276 SER A O 1
ATOM 2203 N N . GLY A 1 277 ? -9.124 22.097 23.604 1.00 57.22 277 GLY A N 1
ATOM 2204 C CA . GLY A 1 277 ? -9.453 22.887 22.407 1.00 57.22 277 GLY A CA 1
ATOM 2205 C C . GLY A 1 277 ? -10.134 22.134 21.254 1.00 57.22 277 GLY A C 1
ATOM 2206 O O . GLY A 1 277 ? -10.373 22.750 20.219 1.00 57.22 277 GLY A O 1
ATOM 2207 N N . TYR A 1 278 ? -10.454 20.844 21.405 1.00 54.84 278 TYR A N 1
ATOM 2208 C CA . TYR A 1 278 ? -11.210 20.077 20.404 1.00 54.84 278 TYR A CA 1
ATOM 2209 C C . TYR A 1 278 ? -12.707 20.015 20.744 1.00 54.84 278 TYR A C 1
ATOM 2211 O O . TYR A 1 278 ? -13.076 19.745 21.884 1.00 54.84 278 TYR A O 1
ATOM 2219 N N . LEU A 1 279 ? -13.554 20.239 19.733 1.00 58.03 279 LEU A N 1
ATOM 2220 C CA . LEU A 1 279 ? -15.024 20.246 19.839 1.00 58.03 279 LEU A CA 1
ATOM 2221 C C . LEU A 1 279 ? -15.637 18.844 20.019 1.00 58.03 279 LEU A C 1
ATOM 2223 O O . LEU A 1 279 ? -16.810 18.732 20.335 1.00 58.03 279 LEU A O 1
ATOM 2227 N N . TRP A 1 280 ? -14.864 17.773 19.817 1.00 63.75 280 TRP A N 1
ATOM 2228 C CA . TRP A 1 280 ? -15.371 16.389 19.832 1.00 63.75 280 TRP A CA 1
ATOM 2229 C C . TRP A 1 280 ? -15.396 15.757 21.232 1.00 63.75 280 TRP A C 1
ATOM 2231 O O . TRP A 1 280 ? -15.614 14.557 21.364 1.00 63.75 280 TRP A O 1
ATOM 2241 N N . ASN A 1 281 ? -15.155 16.552 22.282 1.00 54.06 281 ASN A N 1
ATOM 2242 C CA . ASN A 1 281 ? -15.311 16.118 23.675 1.00 54.06 281 ASN A CA 1
ATOM 2243 C C . ASN A 1 281 ? -16.785 16.007 24.102 1.00 54.06 281 ASN A C 1
ATOM 2245 O O . ASN A 1 281 ? -17.057 15.376 25.118 1.00 54.06 281 ASN A O 1
ATOM 2249 N N . ASP A 1 282 ? -17.706 16.596 23.332 1.00 63.66 282 ASP A N 1
ATOM 2250 C CA . ASP A 1 282 ? -19.150 16.578 23.597 1.00 63.66 282 ASP A CA 1
ATOM 2251 C C . ASP A 1 282 ? -19.888 15.464 22.819 1.00 63.66 282 ASP A C 1
ATOM 2253 O O . ASP A 1 282 ? -21.113 15.369 22.882 1.00 63.66 282 ASP A O 1
ATOM 2257 N N . CYS A 1 283 ? -19.160 14.627 22.068 1.00 72.25 283 CYS A N 1
ATOM 2258 C CA . CYS A 1 283 ? -19.721 13.489 21.335 1.00 72.25 283 CYS A CA 1
ATOM 2259 C C . CYS A 1 283 ? -20.084 12.331 22.280 1.00 72.25 283 CYS A C 1
ATOM 2261 O O . CYS A 1 283 ? -19.560 12.222 23.390 1.00 72.25 283 CYS A O 1
ATOM 2263 N N . GLU A 1 284 ? -20.943 11.424 21.810 1.00 79.44 284 GLU A N 1
ATOM 2264 C CA . GLU A 1 284 ? -21.293 10.203 22.541 1.00 79.44 284 GLU A CA 1
ATOM 2265 C C . GLU A 1 284 ? -20.031 9.405 22.906 1.00 79.44 284 GLU A C 1
ATOM 2267 O O . GLU A 1 284 ? -19.187 9.118 22.052 1.00 79.44 284 GLU A O 1
ATOM 2272 N N . ALA A 1 285 ? -19.881 9.080 24.192 1.00 83.12 285 ALA A N 1
ATOM 2273 C CA . ALA A 1 285 ? -18.741 8.329 24.698 1.00 83.12 285 ALA A CA 1
ATOM 2274 C C . ALA A 1 285 ? -19.024 6.825 24.607 1.00 83.12 285 ALA A C 1
ATOM 2276 O O . ALA A 1 285 ? -19.846 6.301 25.356 1.00 83.12 285 ALA A O 1
ATOM 2277 N N . LEU A 1 286 ? -18.313 6.136 23.716 1.00 85.81 286 LEU A N 1
ATOM 2278 C CA . LEU A 1 286 ? -18.418 4.695 23.497 1.00 85.81 286 LEU A CA 1
ATOM 2279 C C . LEU A 1 286 ? -17.150 3.973 23.963 1.00 85.81 286 LEU A C 1
ATOM 2281 O O . LEU A 1 286 ? -16.066 4.560 24.064 1.00 85.81 286 LEU A O 1
ATOM 2285 N N . GLU A 1 287 ? -17.266 2.674 24.231 1.00 87.31 287 GLU A N 1
ATOM 2286 C CA . GLU A 1 287 ? -16.093 1.839 24.487 1.00 87.31 287 GLU A CA 1
ATOM 2287 C C . GLU A 1 287 ? -15.234 1.683 23.221 1.00 87.31 287 GLU A C 1
ATOM 2289 O O . GLU A 1 287 ? -15.733 1.626 22.097 1.00 87.31 287 GLU A O 1
ATOM 2294 N N . GLU A 1 288 ? -13.916 1.545 23.395 1.00 85.50 288 GLU A N 1
ATOM 2295 C CA . GLU A 1 288 ? -12.952 1.439 22.287 1.00 85.50 288 GLU A CA 1
ATOM 2296 C C . GLU A 1 288 ? -13.294 0.340 21.274 1.00 85.50 288 GLU A C 1
ATOM 2298 O O . GLU A 1 288 ? -13.153 0.531 20.065 1.00 85.50 288 GLU A O 1
ATOM 2303 N N . LYS A 1 289 ? -13.769 -0.807 21.772 1.00 84.88 289 LYS A N 1
ATOM 2304 C CA . LYS A 1 289 ? -14.169 -1.953 20.946 1.00 84.88 289 LYS A CA 1
ATOM 2305 C C . LYS A 1 289 ? -15.411 -1.659 20.114 1.00 84.88 289 LYS A C 1
ATOM 2307 O O . LYS A 1 289 ? -15.500 -2.106 18.975 1.00 84.88 289 LYS A O 1
ATOM 2312 N N . GLU A 1 290 ? -16.357 -0.909 20.664 1.00 86.06 290 GLU A N 1
ATOM 2313 C CA . GLU A 1 290 ? -17.598 -0.570 19.977 1.00 86.06 290 GLU A CA 1
ATOM 2314 C C . GLU A 1 290 ? -17.344 0.428 18.845 1.00 86.06 290 GLU A C 1
ATOM 2316 O O . GLU A 1 290 ? -17.800 0.212 17.720 1.00 86.06 290 GLU A O 1
ATOM 2321 N N . VAL A 1 291 ? -16.517 1.451 19.097 1.00 87.31 291 VAL A N 1
ATOM 2322 C CA . VAL A 1 291 ? -16.060 2.390 18.059 1.00 87.31 291 VAL A CA 1
ATOM 2323 C C . VAL A 1 291 ? -15.371 1.638 16.921 1.00 87.31 291 VAL A C 1
ATOM 2325 O O . VAL A 1 291 ? -15.700 1.837 15.752 1.00 87.31 291 VAL A O 1
ATOM 2328 N N . ALA A 1 292 ? -14.450 0.729 17.249 1.00 85.75 292 ALA A N 1
ATOM 2329 C CA . ALA A 1 292 ? -13.762 -0.078 16.250 1.00 85.75 292 ALA A CA 1
ATOM 2330 C C . ALA A 1 292 ? -14.726 -0.962 15.436 1.00 85.75 292 ALA A C 1
ATOM 2332 O O . ALA A 1 292 ? -14.632 -0.998 14.208 1.00 85.75 292 ALA A O 1
ATOM 2333 N N . ALA A 1 293 ? -15.693 -1.619 16.083 1.00 84.81 293 ALA A N 1
ATOM 2334 C CA . ALA A 1 293 ? -16.659 -2.488 15.411 1.00 84.81 293 ALA A CA 1
ATOM 2335 C C . ALA A 1 293 ? -17.572 -1.703 14.455 1.00 84.81 293 ALA A C 1
ATOM 2337 O O . ALA A 1 293 ? -17.856 -2.160 13.345 1.00 84.81 293 ALA A O 1
ATOM 2338 N N . ARG A 1 294 ? -17.992 -0.493 14.848 1.00 85.25 294 ARG A N 1
ATOM 2339 C CA . ARG A 1 294 ? -18.780 0.408 13.994 1.00 85.25 294 ARG A CA 1
ATOM 2340 C C . ARG A 1 294 ? -18.015 0.833 12.745 1.00 85.25 294 ARG A C 1
ATOM 2342 O O . ARG A 1 294 ? -18.577 0.772 11.653 1.00 85.25 294 ARG A O 1
ATOM 2349 N N . ILE A 1 295 ? -16.742 1.203 12.887 1.00 85.62 295 ILE A N 1
ATOM 2350 C CA . ILE A 1 295 ? -15.893 1.601 11.755 1.00 85.62 295 ILE A CA 1
ATOM 2351 C C . ILE A 1 295 ? -15.727 0.439 10.770 1.00 85.62 295 ILE A C 1
ATOM 2353 O O . ILE A 1 295 ? -15.892 0.639 9.569 1.00 85.62 295 ILE A O 1
ATOM 2357 N N . ILE A 1 296 ? -15.468 -0.780 11.258 1.00 81.81 296 ILE A N 1
ATOM 2358 C CA . ILE A 1 296 ? -15.330 -1.957 10.385 1.00 81.81 296 ILE A CA 1
ATOM 2359 C C . ILE A 1 296 ? -16.655 -2.276 9.682 1.00 81.81 296 ILE A C 1
ATOM 2361 O O . ILE A 1 296 ? -16.673 -2.506 8.473 1.00 81.81 296 ILE A O 1
ATOM 2365 N N . SER A 1 297 ? -17.779 -2.221 10.403 1.00 82.50 297 SER A N 1
ATOM 2366 C CA . SER A 1 297 ? -19.108 -2.425 9.817 1.00 82.50 297 SER A CA 1
ATOM 2367 C C . SER A 1 297 ? -19.409 -1.419 8.703 1.00 82.50 297 SER A C 1
ATOM 2369 O O . SER A 1 297 ? -19.953 -1.804 7.669 1.00 82.50 297 SER A O 1
ATOM 2371 N N . LEU A 1 298 ? -19.055 -0.144 8.892 1.00 81.56 298 LEU A N 1
ATOM 2372 C CA . LEU A 1 298 ? -19.204 0.888 7.864 1.00 81.56 298 LEU A CA 1
ATOM 2373 C C . LEU A 1 298 ? -18.249 0.654 6.690 1.00 81.56 298 LEU A C 1
ATOM 2375 O O . LEU A 1 298 ? -18.657 0.827 5.547 1.00 81.56 298 LEU A O 1
ATOM 2379 N N . GLY A 1 299 ? -17.031 0.167 6.935 1.00 74.69 299 GLY A N 1
ATOM 2380 C CA . GLY A 1 299 ? -16.074 -0.192 5.882 1.00 74.69 299 GLY A CA 1
ATOM 2381 C C . GLY A 1 299 ? -16.509 -1.342 4.967 1.00 74.69 299 GLY A C 1
ATOM 2382 O O . GLY A 1 299 ? -15.938 -1.508 3.893 1.00 74.69 299 GLY A O 1
ATOM 2383 N N . ARG A 1 300 ? -17.537 -2.113 5.347 1.00 74.62 300 ARG A N 1
ATOM 2384 C CA . ARG A 1 300 ? -18.175 -3.116 4.472 1.00 74.62 300 ARG A CA 1
ATOM 2385 C C . ARG A 1 300 ? -19.207 -2.512 3.516 1.00 74.62 300 ARG A C 1
ATOM 2387 O O . ARG A 1 300 ? -19.522 -3.122 2.499 1.00 74.62 300 ARG A O 1
ATOM 2394 N N . GLN A 1 301 ? -19.774 -1.357 3.865 1.00 72.81 301 GLN A N 1
ATOM 2395 C CA . GLN A 1 301 ? -20.835 -0.683 3.104 1.00 72.81 301 GLN A CA 1
ATOM 2396 C C . GLN A 1 301 ? -20.304 0.509 2.298 1.00 72.81 301 GLN A C 1
ATOM 2398 O O . GLN A 1 301 ? -20.837 0.819 1.234 1.00 72.81 301 GLN A O 1
ATOM 2403 N N . TYR A 1 302 ? -19.244 1.146 2.793 1.00 75.12 302 TYR A N 1
ATOM 2404 C CA . TYR A 1 302 ? -18.653 2.361 2.251 1.00 75.12 302 TYR A CA 1
ATOM 2405 C C . TYR A 1 302 ? -17.151 2.196 2.025 1.00 75.12 302 TYR A C 1
ATOM 2407 O O . TYR A 1 302 ? -16.468 1.463 2.740 1.00 75.12 302 TYR A O 1
ATOM 2415 N N . SER A 1 303 ? -16.606 2.964 1.082 1.00 75.00 303 SER A N 1
ATOM 2416 C CA . SER A 1 303 ? -15.155 3.091 0.939 1.00 75.00 303 SER A CA 1
ATOM 2417 C C . SER A 1 303 ? -14.617 4.023 2.027 1.00 75.00 303 SER A C 1
ATOM 2419 O O . SER A 1 303 ? -14.947 5.205 2.035 1.00 75.00 303 SER A O 1
ATOM 2421 N N . LEU A 1 304 ? -13.754 3.542 2.924 1.00 81.25 304 LEU A N 1
ATOM 2422 C CA . LEU A 1 304 ? -13.184 4.400 3.969 1.00 81.25 304 LEU A CA 1
ATOM 2423 C C . LEU A 1 304 ? -12.006 5.226 3.445 1.00 81.25 304 LEU A C 1
ATOM 2425 O O . LEU A 1 304 ? -11.090 4.721 2.795 1.00 81.25 304 LEU A O 1
ATOM 2429 N N . THR A 1 305 ? -11.991 6.503 3.780 1.00 82.62 305 THR A N 1
ATOM 2430 C CA . THR A 1 305 ? -10.902 7.419 3.480 1.00 82.62 305 THR A CA 1
ATOM 2431 C C . THR A 1 305 ? -10.082 7.651 4.755 1.00 82.62 305 THR A C 1
ATOM 2433 O O . THR A 1 305 ? -10.487 8.381 5.651 1.00 82.62 305 THR A O 1
ATOM 2436 N N . MET A 1 306 ? -8.923 6.992 4.871 1.00 83.00 306 MET A N 1
ATOM 2437 C CA . MET A 1 306 ? -8.088 6.984 6.084 1.00 83.00 306 MET A CA 1
ATOM 2438 C C . MET A 1 306 ? -7.497 8.368 6.404 1.00 83.00 306 MET A C 1
ATOM 2440 O O . MET A 1 306 ? -7.237 9.129 5.469 1.00 83.00 306 MET A O 1
ATOM 2444 N N . PRO A 1 307 ? -7.166 8.674 7.676 1.00 79.81 307 PRO A N 1
ATOM 2445 C CA . PRO A 1 307 ? -6.632 9.973 8.093 1.00 79.81 307 PRO A CA 1
ATOM 2446 C C . PRO A 1 307 ? -5.376 10.451 7.336 1.00 79.81 307 PRO A C 1
ATOM 2448 O O . PRO A 1 307 ? -4.586 9.682 6.787 1.00 79.81 307 PRO A O 1
ATOM 2451 N N . ALA A 1 308 ? -5.148 11.770 7.320 1.00 69.00 308 ALA A N 1
ATOM 2452 C CA . ALA A 1 308 ? -4.031 12.386 6.591 1.00 69.00 308 ALA A CA 1
ATOM 2453 C C . ALA A 1 308 ? -2.640 12.223 7.236 1.00 69.00 308 ALA A C 1
ATOM 2455 O O . ALA A 1 308 ? -1.641 12.372 6.538 1.00 69.00 308 ALA A O 1
ATOM 2456 N N . SER A 1 309 ? -2.550 11.900 8.523 1.00 74.19 309 SER A N 1
ATOM 2457 C CA . SER A 1 309 ? -1.269 11.625 9.185 1.00 74.19 309 SER A CA 1
ATOM 2458 C C . SER A 1 309 ? -0.997 10.121 9.206 1.00 74.19 309 SER A C 1
ATOM 2460 O O . SER A 1 309 ? -1.918 9.339 9.453 1.00 74.19 309 SER A O 1
ATOM 2462 N N . GLU A 1 310 ? 0.251 9.709 8.962 1.00 68.94 310 GLU A N 1
ATOM 2463 C CA . GLU A 1 310 ? 0.661 8.311 9.162 1.00 68.94 310 GLU A CA 1
ATOM 2464 C C . GLU A 1 310 ? 0.478 7.893 10.621 1.00 68.94 310 GLU A C 1
ATOM 2466 O O . GLU A 1 310 ? -0.048 6.819 10.876 1.00 68.94 310 GLU A O 1
ATOM 2471 N N . GLU A 1 311 ? 0.792 8.775 11.574 1.00 73.06 311 GLU A N 1
ATOM 2472 C CA . GLU A 1 311 ? 0.582 8.514 13.002 1.00 73.06 311 GLU A CA 1
ATOM 2473 C C . GLU A 1 311 ? -0.905 8.328 13.326 1.00 73.06 311 GLU A C 1
ATOM 2475 O O . GLU A 1 311 ? -1.275 7.429 14.072 1.00 73.06 311 GLU A O 1
ATOM 2480 N N . ALA A 1 312 ? -1.777 9.146 12.728 1.00 77.19 312 ALA A N 1
ATOM 2481 C CA . ALA A 1 312 ? -3.224 9.033 12.912 1.00 77.19 312 ALA A CA 1
ATOM 2482 C C . ALA A 1 312 ? -3.797 7.771 12.256 1.00 77.19 312 ALA A C 1
ATOM 2484 O O . ALA A 1 312 ? -4.694 7.142 12.809 1.00 77.19 312 ALA A O 1
ATOM 2485 N N . THR A 1 313 ? -3.257 7.389 11.097 1.00 74.69 313 THR A N 1
ATOM 2486 C CA . THR A 1 313 ? -3.602 6.137 10.415 1.00 74.69 313 THR A CA 1
ATOM 2487 C C . THR A 1 313 ? -3.180 4.944 11.265 1.00 74.69 313 THR A C 1
ATOM 2489 O O . THR A 1 313 ? -4.000 4.070 11.515 1.00 74.69 313 THR A O 1
ATOM 2492 N N . ALA A 1 314 ? -1.947 4.950 11.779 1.00 74.12 314 ALA A N 1
ATOM 2493 C CA . ALA A 1 314 ? -1.422 3.896 12.636 1.00 74.12 314 ALA A CA 1
ATOM 2494 C C . ALA A 1 314 ? -2.214 3.788 13.944 1.00 74.12 314 ALA A C 1
ATOM 2496 O O . ALA A 1 314 ? -2.593 2.692 14.338 1.00 74.12 314 ALA A O 1
ATOM 2497 N N . ALA A 1 315 ? -2.527 4.911 14.594 1.00 80.06 315 ALA A N 1
ATOM 2498 C CA . ALA A 1 315 ? -3.331 4.936 15.813 1.00 80.06 315 ALA A CA 1
ATOM 2499 C C . ALA A 1 315 ? -4.753 4.401 15.589 1.00 80.06 315 ALA A C 1
ATOM 2501 O O . ALA A 1 315 ? -5.256 3.622 16.399 1.00 80.06 315 ALA A O 1
ATOM 2502 N N . LEU A 1 316 ? -5.391 4.795 14.481 1.00 83.25 316 LEU A N 1
ATOM 2503 C CA . LEU A 1 316 ? -6.690 4.264 14.079 1.00 83.25 316 LEU A CA 1
ATOM 2504 C C . LEU A 1 316 ? -6.602 2.765 13.800 1.00 83.25 316 LEU A C 1
ATOM 2506 O O . LEU A 1 316 ? -7.410 1.999 14.300 1.00 83.25 316 LEU A O 1
ATOM 2510 N N . GLU A 1 317 ? -5.598 2.321 13.058 1.00 79.19 317 GLU A N 1
ATOM 2511 C CA . GLU A 1 317 ? -5.358 0.903 12.826 1.00 79.19 317 GLU A CA 1
ATOM 2512 C C . GLU A 1 317 ? -5.158 0.152 14.156 1.00 79.19 317 GLU A C 1
ATOM 2514 O O . GLU A 1 317 ? -5.801 -0.866 14.388 1.00 79.19 317 GLU A O 1
ATOM 2519 N N . HIS A 1 318 ? -4.368 0.682 15.088 1.00 81.00 318 HIS A N 1
ATOM 2520 C CA . HIS A 1 318 ? -4.221 0.098 16.420 1.00 81.00 318 HIS A CA 1
ATOM 2521 C C . HIS A 1 318 ? -5.550 -0.020 17.174 1.00 81.00 318 HIS A C 1
ATOM 2523 O O . HIS A 1 318 ? -5.791 -1.049 17.801 1.00 81.00 318 HIS A O 1
ATOM 2529 N N . LEU A 1 319 ? -6.430 0.981 17.081 1.00 83.00 319 LEU A N 1
ATOM 2530 C CA . LEU A 1 319 ? -7.782 0.904 17.641 1.00 83.00 319 LEU A CA 1
ATOM 2531 C C . LEU A 1 319 ? -8.572 -0.260 17.020 1.00 83.00 319 LEU A C 1
ATOM 2533 O O . LEU A 1 319 ? -9.222 -1.023 17.729 1.00 83.00 319 LEU A O 1
ATOM 2537 N N . LEU A 1 320 ? -8.462 -0.443 15.705 1.00 80.88 320 LEU A N 1
ATOM 2538 C CA . LEU A 1 320 ? -9.137 -1.510 14.967 1.00 80.88 320 LEU A CA 1
ATOM 2539 C C . LEU A 1 320 ? -8.547 -2.909 15.215 1.00 80.88 320 LEU A C 1
ATOM 2541 O O . LEU A 1 320 ? -9.140 -3.887 14.776 1.00 80.88 320 LEU A O 1
ATOM 2545 N N . ILE A 1 321 ? -7.399 -3.047 15.896 1.00 75.94 321 ILE A N 1
ATOM 2546 C CA . ILE A 1 321 ? -6.896 -4.356 16.368 1.00 75.94 321 ILE A CA 1
ATOM 2547 C C . ILE A 1 321 ? -7.795 -4.912 17.482 1.00 75.94 321 ILE A C 1
ATOM 2549 O O . ILE A 1 321 ? -7.898 -6.124 17.640 1.00 75.94 321 ILE A O 1
ATOM 2553 N N . LEU A 1 322 ? -8.455 -4.045 18.260 1.00 70.56 322 LEU A N 1
ATOM 2554 C CA . LEU A 1 322 ? -9.230 -4.445 19.444 1.00 70.56 322 LEU A CA 1
ATOM 2555 C C . LEU A 1 322 ? -10.468 -5.293 19.118 1.00 70.56 322 LEU A C 1
ATOM 2557 O O . LEU A 1 322 ? -11.054 -5.891 20.024 1.00 70.56 322 LEU A O 1
ATOM 2561 N N . VAL A 1 323 ? -10.867 -5.321 17.846 1.00 70.19 323 VAL A N 1
ATOM 2562 C CA . VAL A 1 323 ? -11.990 -6.097 17.331 1.00 70.19 323 VAL A CA 1
ATOM 2563 C C . VAL A 1 323 ? -11.425 -7.216 16.471 1.00 70.19 323 VAL A C 1
ATOM 2565 O O . VAL A 1 323 ? -10.976 -6.996 15.349 1.00 70.19 323 VAL A O 1
ATOM 2568 N N . GLU A 1 324 ? -11.432 -8.429 17.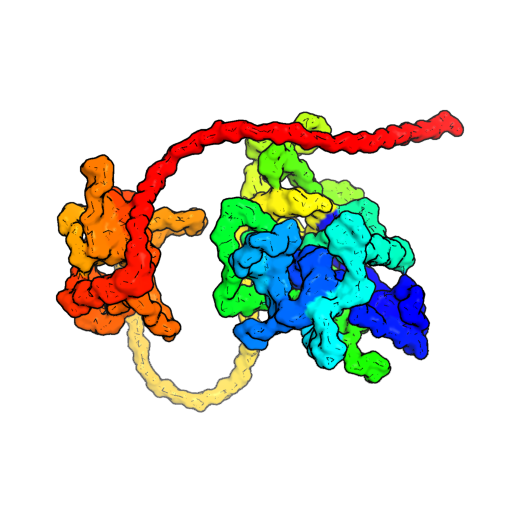015 1.00 52.72 324 GLU A N 1
ATOM 2569 C CA . GLU A 1 324 ? -11.107 -9.626 16.247 1.00 52.72 324 GLU A CA 1
ATOM 2570 C C . GLU A 1 324 ? -12.296 -9.985 15.353 1.00 52.72 324 GLU A C 1
ATOM 2572 O O . GLU A 1 324 ? -13.290 -10.554 15.810 1.00 52.72 324 GLU A O 1
ATOM 2577 N N . GLU A 1 325 ? -12.203 -9.676 14.061 1.00 45.44 325 GLU A N 1
ATOM 2578 C CA . GLU A 1 325 ? -13.027 -10.368 13.077 1.00 45.44 325 GLU A CA 1
ATOM 2579 C C . GLU A 1 325 ? -12.417 -11.749 12.823 1.00 45.44 325 GLU A C 1
ATOM 2581 O O . GLU A 1 325 ? -11.255 -11.872 12.436 1.00 45.44 325 GLU A O 1
ATOM 2586 N N . ARG A 1 326 ? -13.203 -12.816 13.019 1.00 35.81 326 ARG A N 1
ATOM 2587 C CA . ARG A 1 326 ? -12.899 -14.102 12.377 1.00 35.81 326 ARG A CA 1
ATOM 2588 C C . ARG A 1 326 ? -12.874 -13.857 10.865 1.00 35.81 326 ARG A C 1
ATOM 2590 O O . ARG A 1 326 ? -13.904 -13.425 10.343 1.00 35.81 326 ARG A O 1
ATOM 2597 N N . PRO A 1 327 ? -11.791 -14.191 10.147 1.00 33.66 327 PRO A N 1
ATOM 2598 C CA . PRO A 1 327 ? -11.844 -14.189 8.699 1.00 33.66 327 PRO A CA 1
ATOM 2599 C C . PRO A 1 327 ? -12.890 -15.210 8.241 1.00 33.66 327 PRO A C 1
ATOM 2601 O O . PRO A 1 327 ? -12.890 -16.368 8.677 1.00 33.66 327 PRO A O 1
ATOM 2604 N N . LEU A 1 328 ? -13.790 -14.783 7.355 1.00 32.34 328 LEU A N 1
ATOM 2605 C CA . LEU A 1 328 ? -14.554 -15.701 6.521 1.00 32.34 328 LEU A CA 1
ATOM 2606 C C . LEU A 1 328 ? -13.534 -16.535 5.745 1.00 32.34 328 LEU A C 1
ATOM 2608 O O . LEU A 1 328 ? -12.793 -16.006 4.921 1.00 32.34 328 LEU A O 1
ATOM 2612 N N . LYS A 1 329 ? -13.492 -17.844 6.010 1.00 30.58 329 LYS A N 1
ATOM 2613 C CA . LYS A 1 329 ? -12.909 -18.798 5.068 1.00 30.58 329 LYS A CA 1
ATOM 2614 C C . LYS A 1 329 ? -13.615 -18.561 3.740 1.00 30.58 329 LYS A C 1
ATOM 2616 O O . LYS A 1 329 ? -14.805 -18.853 3.632 1.00 30.58 329 LYS A O 1
ATOM 2621 N N . THR A 1 330 ? -12.912 -18.007 2.762 1.00 25.70 330 THR A N 1
ATOM 2622 C CA . THR A 1 330 ? -13.400 -17.918 1.391 1.00 25.70 330 THR A CA 1
ATOM 2623 C C . THR A 1 330 ? -13.736 -19.341 0.959 1.00 25.70 330 THR A C 1
ATOM 2625 O O . THR A 1 330 ? -12.848 -20.187 0.846 1.00 25.70 330 THR A O 1
ATOM 2628 N N . ALA A 1 331 ? -15.026 -19.648 0.831 1.00 27.16 331 ALA A N 1
ATOM 2629 C CA . ALA A 1 331 ? -15.458 -20.929 0.306 1.00 27.16 331 ALA A CA 1
ATOM 2630 C C . ALA A 1 331 ? -14.905 -21.048 -1.118 1.00 27.16 331 ALA A C 1
ATOM 2632 O O . ALA A 1 331 ? -15.094 -20.148 -1.940 1.00 27.16 331 ALA A O 1
ATOM 2633 N N . ALA A 1 332 ? -14.179 -22.132 -1.386 1.00 27.48 332 ALA A N 1
ATOM 2634 C CA . ALA A 1 332 ? -13.780 -22.486 -2.739 1.00 27.48 332 ALA A CA 1
ATOM 2635 C C . ALA A 1 332 ? -15.040 -22.552 -3.628 1.00 27.48 332 ALA A C 1
ATOM 2637 O O . ALA A 1 332 ? -16.092 -22.969 -3.136 1.00 27.48 332 ALA A O 1
ATOM 2638 N N . PRO A 1 333 ? -14.975 -22.145 -4.906 1.00 29.66 333 PRO A N 1
ATOM 2639 C CA . PRO A 1 333 ? -16.143 -22.176 -5.776 1.00 29.66 333 PRO A CA 1
ATOM 2640 C C . PRO A 1 333 ? -16.650 -23.617 -5.911 1.00 29.66 333 PRO A C 1
ATOM 2642 O O . PRO A 1 333 ? -15.891 -24.519 -6.271 1.00 29.66 333 PRO A O 1
ATOM 2645 N N . GLU A 1 334 ? -17.932 -23.823 -5.607 1.00 28.53 334 GLU A N 1
ATOM 2646 C CA . GLU A 1 334 ? -18.631 -25.087 -5.823 1.00 28.53 334 GLU A CA 1
ATOM 2647 C C . GLU A 1 334 ? -18.548 -25.468 -7.306 1.00 28.53 334 GLU A C 1
ATOM 2649 O O . GLU A 1 334 ? -19.152 -24.844 -8.181 1.00 28.53 334 GLU A O 1
ATOM 2654 N N . VAL A 1 335 ? -17.766 -26.505 -7.598 1.00 31.42 335 VAL A N 1
ATOM 2655 C CA . VAL A 1 335 ? -17.778 -27.175 -8.895 1.00 31.42 335 VAL A CA 1
ATOM 2656 C C . VAL A 1 335 ? -19.048 -28.020 -8.953 1.00 31.42 335 VAL A C 1
ATOM 2658 O O . VAL A 1 335 ? -19.228 -28.935 -8.151 1.00 31.42 335 VAL A O 1
ATOM 2661 N N . ALA A 1 336 ? -19.934 -27.707 -9.899 1.00 31.30 336 ALA A N 1
ATOM 2662 C CA . ALA A 1 336 ? -21.148 -28.474 -10.156 1.00 31.30 336 ALA A CA 1
ATOM 2663 C C . ALA A 1 336 ? -20.822 -29.958 -10.445 1.00 31.30 336 ALA A C 1
ATOM 2665 O O . ALA A 1 336 ? -19.927 -30.232 -11.253 1.00 31.30 336 ALA A O 1
ATOM 2666 N N . PRO A 1 337 ? -21.537 -30.929 -9.847 1.00 30.70 337 PRO A N 1
ATOM 2667 C CA . PRO A 1 337 ? -21.292 -32.337 -10.119 1.00 30.70 337 PRO A CA 1
ATOM 2668 C C . PRO A 1 337 ? -21.935 -32.738 -11.456 1.00 30.70 337 PRO A C 1
ATOM 2670 O O . PRO A 1 337 ? -23.134 -32.560 -11.673 1.00 30.70 337 PRO A O 1
ATOM 2673 N N . GLY A 1 338 ? -21.121 -33.283 -12.365 1.00 29.53 338 GLY A N 1
ATOM 2674 C CA . GLY A 1 338 ? -21.587 -33.989 -13.563 1.00 29.53 338 GLY A CA 1
ATOM 2675 C C . GLY A 1 338 ? -22.260 -35.330 -13.221 1.00 29.53 338 GLY A C 1
ATOM 2676 O O . GLY A 1 338 ? -22.141 -35.807 -12.090 1.00 29.53 338 GLY A O 1
ATOM 2677 N N . PRO A 1 339 ? -22.989 -35.947 -14.170 1.00 29.56 339 PRO A N 1
ATOM 2678 C CA . PRO A 1 339 ? -23.899 -37.043 -13.872 1.00 29.56 339 PRO A CA 1
ATOM 2679 C C . PRO A 1 339 ? -23.169 -38.348 -13.540 1.00 29.56 339 PRO A C 1
ATOM 26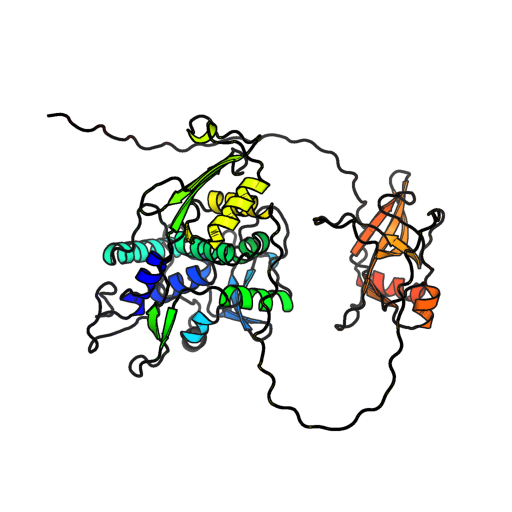81 O O . PRO A 1 339 ? -22.107 -38.665 -14.078 1.00 29.56 339 PRO A O 1
ATOM 2684 N N . ALA A 1 340 ? -23.810 -39.085 -12.636 1.00 28.09 340 ALA A N 1
ATOM 2685 C CA . ALA A 1 340 ? -23.390 -40.340 -12.042 1.00 28.09 340 ALA A CA 1
ATOM 2686 C C . ALA A 1 340 ? -23.088 -41.437 -13.070 1.00 28.09 340 ALA A C 1
ATOM 2688 O O . ALA A 1 340 ? -23.801 -41.597 -14.061 1.00 28.09 340 ALA A O 1
ATOM 2689 N N . ASN A 1 341 ? -22.076 -42.250 -12.762 1.00 29.31 341 ASN A N 1
ATOM 2690 C CA . ASN A 1 341 ? -21.937 -43.571 -13.348 1.00 29.31 341 ASN A CA 1
ATOM 2691 C C . ASN A 1 341 ? -21.793 -44.596 -12.221 1.00 29.31 341 ASN A C 1
ATOM 2693 O O . ASN A 1 341 ? -20.891 -44.505 -11.386 1.00 29.31 341 ASN A O 1
ATOM 2697 N N . ASP A 1 342 ? -22.737 -45.530 -12.209 1.00 28.98 342 ASP A N 1
ATOM 2698 C CA . ASP A 1 342 ? -22.855 -46.652 -11.291 1.00 28.98 342 ASP A CA 1
ATOM 2699 C C . ASP A 1 342 ? -21.577 -47.491 -11.226 1.00 28.98 342 ASP A C 1
ATOM 2701 O O . ASP A 1 342 ? -21.028 -47.875 -12.263 1.00 28.98 342 ASP A O 1
ATOM 2705 N N . ARG A 1 343 ? -21.193 -47.890 -10.004 1.00 26.38 343 ARG A N 1
ATOM 2706 C CA . ARG A 1 343 ? -20.878 -49.294 -9.679 1.00 26.38 343 ARG A CA 1
ATOM 2707 C C . ARG A 1 343 ? -20.657 -49.526 -8.178 1.00 26.38 343 ARG A C 1
ATOM 2709 O O . ARG A 1 343 ? -19.661 -49.109 -7.608 1.00 26.38 343 ARG A O 1
ATOM 2716 N N . ALA A 1 344 ? -21.587 -50.315 -7.640 1.00 27.56 344 ALA A N 1
ATOM 2717 C CA . ALA A 1 344 ? -21.415 -51.421 -6.696 1.00 27.56 344 ALA A CA 1
ATOM 2718 C C . ALA A 1 344 ? -20.849 -51.148 -5.284 1.00 27.56 344 ALA A C 1
ATOM 2720 O O . ALA A 1 344 ? -19.658 -50.969 -5.052 1.00 27.56 344 ALA A O 1
ATOM 2721 N N . SER A 1 345 ? -21.777 -51.283 -4.340 1.00 26.09 345 SER A N 1
ATOM 2722 C CA . SER A 1 345 ? -21.681 -51.392 -2.885 1.00 26.09 345 SER A CA 1
ATOM 2723 C C . SER A 1 345 ? -20.943 -52.633 -2.362 1.00 26.09 345 SER A C 1
ATOM 2725 O O . SER A 1 345 ? -21.284 -53.739 -2.775 1.00 26.09 345 SER A O 1
ATOM 2727 N N . VAL A 1 346 ? -20.097 -52.451 -1.339 1.00 27.36 346 VAL A N 1
ATOM 2728 C CA . VAL A 1 346 ? -19.875 -53.331 -0.161 1.00 27.36 346 VAL A CA 1
ATOM 2729 C C . VAL A 1 346 ? -19.214 -52.433 0.903 1.00 27.36 346 VAL A C 1
ATOM 2731 O O . VAL A 1 346 ? -18.257 -51.755 0.562 1.00 27.36 346 VAL A O 1
ATOM 2734 N N . GLY A 1 347 ? -19.563 -52.308 2.181 1.00 24.88 347 GLY A N 1
ATOM 2735 C CA . GLY A 1 347 ? -20.606 -52.801 3.073 1.00 24.88 347 GLY A CA 1
ATOM 2736 C C . GLY A 1 347 ? -20.169 -52.409 4.503 1.00 24.88 347 GLY A C 1
ATOM 2737 O O . GLY A 1 347 ? -18.975 -52.453 4.791 1.00 24.88 347 GLY A O 1
ATOM 2738 N N . GLY A 1 348 ? -21.113 -52.035 5.375 1.00 23.94 348 GLY A N 1
ATOM 2739 C CA . GLY A 1 348 ? -20.924 -51.969 6.835 1.00 23.94 348 GLY A CA 1
ATOM 2740 C C . GLY A 1 348 ? -20.747 -50.576 7.457 1.00 23.94 348 GLY A C 1
ATOM 2741 O O . GLY A 1 348 ? -19.639 -50.054 7.516 1.00 23.94 348 GLY A O 1
ATOM 2742 N N . GLU A 1 349 ? -21.829 -50.024 8.013 1.00 26.83 349 GLU A N 1
ATOM 2743 C CA . GLU A 1 349 ? -21.755 -49.046 9.112 1.00 26.83 349 GLU A CA 1
ATOM 2744 C C . GLU A 1 349 ? -21.353 -49.749 10.421 1.00 26.83 349 GLU A C 1
ATOM 2746 O O . GLU A 1 349 ? -21.682 -50.924 10.622 1.00 26.83 349 GLU A O 1
ATOM 2751 N N . PRO A 1 350 ? -20.743 -49.013 11.365 1.00 27.73 350 PRO A N 1
ATOM 2752 C CA . PRO A 1 350 ? -21.367 -49.003 12.682 1.00 27.73 350 PRO A CA 1
ATOM 2753 C C . PRO A 1 350 ? -21.496 -47.600 13.289 1.00 27.73 350 PRO A C 1
ATOM 2755 O O . PRO A 1 350 ? -20.598 -46.761 13.226 1.00 27.73 350 PRO A O 1
ATOM 2758 N N . HIS A 1 351 ? -22.647 -47.410 13.932 1.00 27.61 351 HIS A N 1
ATOM 2759 C CA . HIS A 1 351 ? -22.975 -46.371 14.900 1.00 27.61 351 HIS A CA 1
ATOM 2760 C C . HIS A 1 351 ? -21.847 -46.082 15.907 1.00 27.61 351 HIS A C 1
ATOM 2762 O O . HIS A 1 351 ? -21.317 -47.007 16.519 1.00 27.61 351 HIS A O 1
ATOM 2768 N N . PHE A 1 352 ? -21.601 -44.797 16.190 1.00 26.20 352 PHE A N 1
ATOM 2769 C CA . PHE A 1 352 ? -20.942 -44.352 17.421 1.00 26.20 352 PHE A CA 1
ATOM 2770 C C . PHE A 1 352 ? -21.888 -43.465 18.239 1.00 26.20 352 PHE A C 1
ATOM 2772 O O . PHE A 1 352 ? -22.319 -42.400 17.797 1.00 26.20 352 PHE A O 1
ATOM 2779 N N . ALA A 1 35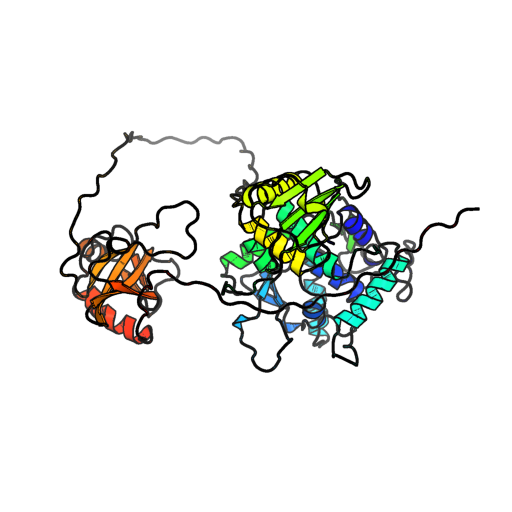3 ? -22.227 -43.961 19.429 1.00 26.08 353 ALA A N 1
ATOM 2780 C CA . ALA A 1 353 ? -22.859 -43.226 20.517 1.00 26.08 353 ALA A CA 1
ATOM 2781 C C . ALA A 1 353 ? -21.871 -42.202 21.124 1.00 26.08 353 ALA A C 1
ATOM 2783 O O . ALA A 1 353 ? -20.659 -42.365 20.961 1.00 26.08 353 ALA A O 1
ATOM 2784 N N . PRO A 1 354 ? -22.349 -41.154 21.821 1.00 29.95 354 PRO A N 1
ATOM 2785 C CA . PRO A 1 354 ? -21.474 -40.173 22.450 1.00 29.95 354 PRO A CA 1
ATOM 2786 C C . PRO A 1 354 ? -20.900 -40.733 23.761 1.00 29.95 354 PRO A C 1
ATOM 2788 O O . PRO A 1 354 ? -21.639 -41.265 24.586 1.00 29.95 354 PRO A O 1
ATOM 2791 N N . GLU A 1 355 ? -19.596 -40.577 23.970 1.00 25.77 355 GLU A N 1
ATOM 2792 C CA . GLU A 1 355 ? -18.891 -40.971 25.199 1.00 25.77 355 GLU A CA 1
ATOM 2793 C C . GLU A 1 355 ? -17.899 -39.863 25.634 1.00 25.77 355 GLU A C 1
ATOM 2795 O O . GLU A 1 355 ? -17.630 -38.952 24.848 1.00 25.77 355 GLU A O 1
ATOM 2800 N N . PRO A 1 356 ? -17.448 -39.824 26.905 1.00 30.19 356 PRO A N 1
ATOM 2801 C CA . PRO A 1 356 ? -17.990 -38.920 27.920 1.00 30.19 356 PRO A CA 1
ATOM 2802 C C . PRO A 1 356 ? -17.017 -37.797 28.326 1.00 30.19 356 PRO A C 1
ATOM 2804 O O . PRO A 1 356 ? -15.828 -37.807 28.018 1.00 30.19 356 PRO A O 1
ATOM 2807 N N . VAL A 1 357 ? -17.539 -36.821 29.073 1.00 31.31 357 VAL A N 1
ATOM 2808 C CA . VAL A 1 357 ? -16.761 -35.762 29.735 1.00 31.31 357 VAL A CA 1
ATOM 2809 C C . VAL A 1 357 ? -15.848 -36.393 30.797 1.00 31.31 357 VAL A C 1
ATOM 2811 O O . VAL A 1 357 ? -16.337 -37.005 31.742 1.00 31.31 357 VAL A O 1
ATOM 2814 N N . VAL A 1 358 ? -14.529 -36.248 30.640 1.00 28.77 358 VAL A N 1
ATOM 2815 C CA . VAL A 1 358 ? -13.519 -36.754 31.586 1.00 28.77 358 VAL A CA 1
ATOM 2816 C C . VAL A 1 358 ? -13.286 -35.728 32.701 1.00 28.77 358 VAL A C 1
ATOM 2818 O O . VAL A 1 358 ? -12.805 -34.624 32.447 1.00 28.77 358 VAL A O 1
ATOM 2821 N N . GLU A 1 359 ? -13.606 -36.103 33.942 1.00 28.89 359 GLU A N 1
ATOM 2822 C CA . GLU A 1 359 ? -13.202 -35.397 35.165 1.00 28.89 359 GLU A CA 1
ATOM 2823 C C . GLU A 1 359 ? -11.682 -35.524 35.385 1.00 28.89 359 GLU A C 1
ATOM 2825 O O . GLU A 1 359 ? -11.133 -36.626 35.420 1.00 28.89 359 GLU A O 1
ATOM 2830 N N . VAL A 1 360 ? -10.986 -34.395 35.558 1.00 32.91 360 VAL A N 1
ATOM 2831 C CA . VAL A 1 360 ? -9.545 -34.361 35.860 1.00 32.91 360 VAL A CA 1
ATOM 2832 C C . VAL A 1 360 ? -9.347 -34.366 37.377 1.00 32.91 360 VAL A C 1
ATOM 2834 O O . VAL A 1 360 ? -9.542 -33.356 38.047 1.00 32.91 360 VAL A O 1
ATOM 2837 N N . THR A 1 361 ? -8.949 -35.518 37.920 1.00 30.00 361 THR A N 1
ATOM 2838 C CA . THR A 1 361 ? -8.507 -35.680 39.314 1.00 30.00 361 THR A CA 1
ATOM 2839 C C . THR A 1 361 ? -7.147 -35.028 39.578 1.00 30.00 361 THR A C 1
ATOM 2841 O O . THR A 1 361 ? -6.170 -35.287 38.876 1.00 30.00 361 THR A O 1
ATOM 2844 N N . ASP A 1 362 ? -7.110 -34.256 40.660 1.00 38.41 362 ASP A N 1
ATOM 2845 C CA . ASP A 1 362 ? -5.977 -33.585 41.299 1.00 38.41 362 ASP A CA 1
ATOM 2846 C C . ASP A 1 362 ? -4.797 -34.548 41.583 1.00 38.41 362 ASP A C 1
ATOM 2848 O O . ASP A 1 362 ? -4.927 -35.513 42.342 1.00 38.41 362 ASP A O 1
ATOM 2852 N N . ARG A 1 363 ? -3.630 -34.321 40.958 1.00 42.34 363 ARG A N 1
ATOM 2853 C CA . ARG A 1 363 ? -2.377 -35.055 41.235 1.00 42.34 363 ARG A CA 1
ATOM 2854 C C . ARG A 1 363 ? -1.250 -34.064 41.528 1.00 42.34 363 ARG A C 1
ATOM 2856 O O . ARG A 1 363 ? -0.754 -33.389 40.632 1.00 42.34 363 ARG A O 1
ATOM 2863 N N . GLN A 1 364 ? -0.852 -34.014 42.798 1.00 48.72 364 GLN A N 1
ATOM 2864 C CA . GLN A 1 364 ? 0.141 -33.105 43.381 1.00 48.72 364 GLN A CA 1
ATOM 2865 C C . GLN A 1 364 ? 1.521 -33.161 42.686 1.00 48.72 364 GLN A C 1
ATOM 2867 O O . GLN A 1 364 ? 2.091 -34.233 42.499 1.00 48.72 364 GLN A O 1
ATOM 2872 N N . SER A 1 365 ? 2.083 -31.987 42.372 1.00 51.66 365 SER A N 1
ATOM 2873 C CA . SER A 1 365 ? 3.334 -31.764 41.615 1.00 51.66 365 SER A CA 1
ATOM 2874 C C . SER A 1 365 ? 4.648 -31.907 42.415 1.00 51.66 365 SER A C 1
ATOM 2876 O O . SER A 1 365 ? 5.658 -31.327 42.026 1.00 51.66 365 SER A O 1
ATOM 2878 N N . ALA A 1 366 ? 4.673 -32.629 43.538 1.00 56.12 366 ALA A N 1
ATOM 2879 C CA . ALA A 1 366 ? 5.877 -32.731 44.376 1.00 56.12 366 ALA A CA 1
ATOM 2880 C C . ALA A 1 366 ? 6.852 -33.822 43.875 1.00 56.12 366 ALA A C 1
ATOM 2882 O O . ALA A 1 366 ? 6.442 -34.969 43.692 1.00 56.12 366 ALA A O 1
ATOM 2883 N N . GLY A 1 367 ? 8.143 -33.488 43.710 1.00 66.06 367 GLY A N 1
ATOM 2884 C CA . GLY A 1 367 ? 9.214 -34.456 43.413 1.00 66.06 367 GLY A CA 1
ATOM 2885 C C . GLY A 1 367 ? 9.391 -34.805 41.929 1.00 66.06 367 GLY A C 1
ATOM 2886 O O . GLY A 1 367 ? 9.364 -35.983 41.569 1.00 66.06 367 GLY A O 1
ATOM 2887 N N . LEU A 1 368 ? 9.536 -33.789 41.070 1.00 79.38 368 LEU A N 1
ATOM 2888 C CA . LEU A 1 368 ? 9.799 -33.950 39.633 1.00 79.38 368 LEU A CA 1
ATOM 2889 C C . LEU A 1 368 ? 11.305 -33.919 39.331 1.00 79.38 368 LEU A C 1
ATOM 2891 O O . LEU A 1 368 ? 12.008 -32.997 39.743 1.00 79.38 368 LEU A O 1
ATOM 2895 N N . ASP A 1 369 ? 11.770 -34.895 38.552 1.00 78.44 369 ASP A N 1
ATOM 2896 C CA . ASP A 1 369 ? 13.171 -35.070 38.165 1.00 78.44 369 ASP A CA 1
ATOM 2897 C C . ASP A 1 369 ? 13.359 -34.991 36.642 1.00 78.44 369 ASP A C 1
ATOM 2899 O O . ASP A 1 369 ? 12.417 -35.091 35.850 1.00 78.44 369 ASP A O 1
ATOM 2903 N N . ARG A 1 370 ? 14.619 -34.877 36.204 1.00 84.19 370 ARG A N 1
ATOM 2904 C CA . ARG A 1 370 ? 14.992 -34.916 34.783 1.00 84.19 370 ARG A CA 1
ATOM 2905 C C . ARG A 1 370 ? 14.352 -36.108 34.061 1.00 84.19 370 ARG A C 1
ATOM 2907 O O . ARG A 1 370 ? 14.504 -37.264 34.465 1.00 84.19 370 ARG A O 1
ATOM 2914 N N . GLY A 1 371 ? 13.704 -35.811 32.938 1.00 82.38 371 GLY A N 1
ATOM 2915 C CA . GLY A 1 371 ? 13.011 -36.786 32.100 1.00 82.38 371 GLY A CA 1
ATOM 2916 C C . GLY A 1 371 ? 11.535 -36.982 32.446 1.00 82.38 371 GLY A C 1
ATOM 2917 O O . GLY A 1 371 ? 10.869 -37.735 31.740 1.00 82.38 371 GLY A O 1
ATOM 2918 N N . ASP A 1 372 ? 11.009 -36.332 33.484 1.00 87.19 372 ASP A N 1
ATOM 2919 C CA . ASP A 1 372 ? 9.571 -36.334 33.752 1.00 87.19 372 ASP A CA 1
ATOM 2920 C C . ASP A 1 372 ? 8.817 -35.443 32.756 1.00 87.19 372 ASP A C 1
ATOM 2922 O O . ASP A 1 372 ? 9.277 -34.358 32.383 1.00 87.19 372 ASP A O 1
ATOM 2926 N N . LEU A 1 373 ? 7.645 -35.912 32.322 1.00 86.00 373 LEU A N 1
ATOM 2927 C CA . LEU A 1 373 ? 6.717 -35.135 31.511 1.00 86.00 373 LEU A CA 1
ATOM 2928 C C . LEU A 1 373 ? 5.625 -34.547 32.395 1.00 86.00 373 LEU A C 1
ATOM 2930 O O . LEU A 1 373 ? 5.030 -35.223 33.240 1.00 86.00 373 LEU A O 1
ATOM 2934 N N . VAL A 1 374 ? 5.333 -33.280 32.152 1.00 87.12 374 VAL A N 1
ATOM 2935 C CA . VAL A 1 374 ? 4.332 -32.508 32.881 1.00 87.12 374 VAL A CA 1
ATOM 2936 C C . VAL A 1 374 ? 3.392 -31.816 31.913 1.00 87.12 374 VAL A C 1
ATOM 2938 O O . VAL A 1 374 ? 3.745 -31.539 30.772 1.00 87.12 374 VAL A O 1
ATOM 2941 N N 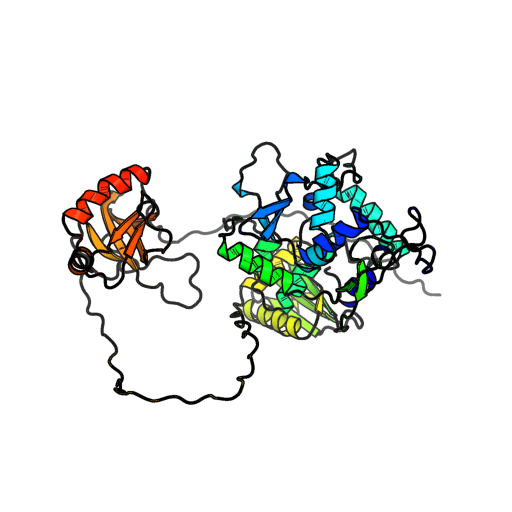. ILE A 1 375 ? 2.190 -31.507 32.376 1.00 82.38 375 ILE A N 1
ATOM 2942 C CA . ILE A 1 375 ? 1.266 -30.644 31.659 1.00 82.38 375 ILE A CA 1
ATOM 2943 C C . ILE A 1 375 ? 1.558 -29.212 32.083 1.00 82.38 375 ILE A C 1
ATOM 2945 O O . ILE A 1 375 ? 1.362 -28.835 33.242 1.00 82.38 375 ILE A O 1
ATOM 2949 N N . CYS A 1 376 ? 2.024 -28.417 31.130 1.00 79.19 376 CYS A N 1
ATOM 2950 C CA . CYS A 1 376 ? 2.313 -27.014 31.332 1.00 79.19 376 CYS A CA 1
ATOM 2951 C C . CYS A 1 376 ? 1.292 -26.130 30.637 1.00 79.19 376 CYS A C 1
ATOM 2953 O O . CYS A 1 376 ? 0.884 -26.370 29.498 1.00 79.19 376 CYS A O 1
ATOM 2955 N N . VAL A 1 377 ? 0.947 -25.054 31.326 1.00 73.88 377 VAL A N 1
ATOM 2956 C CA . VAL A 1 377 ? 0.068 -24.006 30.835 1.00 73.88 377 VAL A CA 1
ATOM 2957 C C . VAL A 1 377 ? 0.862 -22.716 30.917 1.00 73.88 377 VAL A C 1
ATOM 2959 O O . VAL A 1 377 ? 0.990 -22.108 31.971 1.00 73.88 377 VAL A O 1
ATOM 2962 N N . PHE A 1 378 ? 1.489 -22.332 29.810 1.00 66.56 378 PHE A N 1
ATOM 2963 C CA . PHE A 1 378 ? 2.302 -21.122 29.780 1.00 66.56 378 PHE A CA 1
ATOM 2964 C C . PHE A 1 378 ? 1.452 -19.921 29.366 1.00 66.56 378 PHE A C 1
ATOM 2966 O O . PHE A 1 378 ? 0.642 -20.040 28.441 1.00 66.56 378 PHE A O 1
ATOM 2973 N N . PRO A 1 379 ? 1.654 -18.747 29.988 1.00 54.41 379 PRO A N 1
ATOM 2974 C CA . PRO A 1 379 ? 1.024 -17.519 29.549 1.00 54.41 379 PRO A CA 1
ATOM 2975 C C . PRO A 1 379 ? 1.592 -17.189 28.170 1.00 54.41 379 PRO A C 1
ATOM 2977 O O . PRO A 1 379 ? 2.737 -16.759 28.019 1.00 54.41 379 PRO A O 1
ATOM 2980 N N . THR A 1 380 ? 0.806 -17.450 27.133 1.00 47.94 380 THR A N 1
ATOM 2981 C CA . THR A 1 380 ? 1.133 -16.959 25.800 1.00 47.94 380 THR A CA 1
ATOM 2982 C C . THR A 1 380 ? 0.790 -15.475 25.771 1.00 47.94 380 THR A C 1
ATOM 2984 O O . THR A 1 380 ? -0.254 -15.062 26.270 1.00 47.94 380 THR A O 1
ATOM 2987 N N . ARG A 1 381 ? 1.669 -14.640 25.204 1.00 39.78 381 ARG A N 1
ATOM 2988 C CA . ARG A 1 381 ? 1.429 -13.186 25.087 1.00 39.78 381 ARG A CA 1
ATOM 2989 C C . ARG A 1 381 ? 0.197 -12.840 24.223 1.00 39.78 381 ARG A C 1
ATOM 2991 O O . ARG A 1 381 ? -0.149 -11.671 24.113 1.00 39.78 381 ARG A O 1
ATOM 2998 N N . HIS A 1 382 ? -0.466 -13.851 23.657 1.00 37.09 382 HIS A N 1
ATOM 2999 C CA . HIS A 1 382 ? -1.682 -13.769 22.862 1.00 37.09 382 HIS A CA 1
ATOM 3000 C C . HIS A 1 382 ? -2.669 -14.853 23.318 1.00 37.09 382 HIS A C 1
ATOM 3002 O O . HIS A 1 382 ? -2.691 -15.951 22.771 1.00 37.09 382 HIS A O 1
ATOM 3008 N N . CYS A 1 383 ? -3.484 -14.545 24.324 1.00 27.66 383 CYS A N 1
ATOM 3009 C CA . CYS A 1 383 ? -4.694 -15.308 24.620 1.00 27.66 383 CYS A CA 1
ATOM 3010 C C . CYS A 1 383 ? -5.897 -14.390 24.405 1.00 27.66 383 CYS A C 1
ATOM 3012 O O . CYS A 1 383 ? -6.339 -13.700 25.321 1.00 27.66 383 CYS A O 1
ATOM 3014 N N . SER A 1 384 ? -6.431 -14.387 23.188 1.00 36.88 384 SER A N 1
ATOM 3015 C CA . SER A 1 384 ? -7.803 -13.983 22.920 1.00 36.88 384 SER A CA 1
ATOM 3016 C C . SER A 1 384 ? -8.699 -15.223 22.991 1.00 36.88 384 SER A C 1
ATOM 3018 O O . SER A 1 384 ? -8.627 -16.139 22.178 1.00 36.88 384 SER A O 1
ATOM 3020 N N . SER A 1 385 ? -9.552 -15.267 24.015 1.00 38.53 385 SER A N 1
ATOM 3021 C CA . SER A 1 385 ? -10.726 -16.153 24.146 1.00 38.53 385 SER A CA 1
ATOM 3022 C C . SER A 1 385 ? -10.555 -17.674 24.342 1.00 38.53 385 SER A C 1
ATOM 3024 O O . SER A 1 385 ? -11.557 -18.383 24.362 1.00 38.53 385 SER A O 1
ATOM 3026 N N . GLY A 1 386 ? -9.356 -18.197 24.606 1.00 36.34 386 GLY A N 1
ATOM 3027 C CA . GLY A 1 386 ? -9.176 -19.590 25.046 1.00 36.34 386 GLY A CA 1
ATOM 3028 C C . GLY A 1 386 ? -8.393 -19.677 26.351 1.00 36.34 386 GLY A C 1
ATOM 3029 O O . GLY A 1 386 ? -7.362 -19.015 26.486 1.00 36.34 386 GLY A O 1
ATOM 3030 N N . CYS A 1 387 ? -8.847 -20.507 27.301 1.00 38.69 387 CYS A N 1
ATOM 3031 C CA . CYS A 1 387 ? -7.983 -20.946 28.400 1.00 38.69 387 CYS A CA 1
ATOM 3032 C C . CYS A 1 387 ? -6.666 -21.469 27.798 1.00 38.69 387 CYS A C 1
ATOM 3034 O O . CYS A 1 387 ? -6.722 -22.219 26.819 1.00 38.69 387 CYS A O 1
ATOM 3036 N N . PRO A 1 388 ? -5.494 -21.057 28.316 1.00 55.75 388 PRO A N 1
ATOM 3037 C CA . PRO A 1 388 ? -4.213 -21.465 27.761 1.00 55.75 388 PRO A CA 1
ATOM 3038 C C . PRO A 1 388 ? -4.157 -22.992 27.666 1.00 55.75 388 PRO A C 1
ATOM 3040 O O . PRO A 1 388 ? -4.354 -23.699 28.653 1.00 55.75 388 PRO A O 1
ATOM 3043 N N . ALA A 1 389 ? -3.994 -23.498 26.440 1.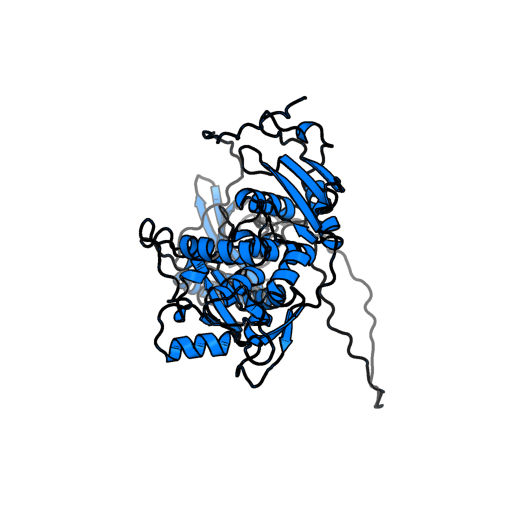00 60.72 389 ALA A N 1
ATOM 3044 C CA . ALA A 1 389 ? -4.141 -24.922 26.193 1.00 60.72 389 ALA A CA 1
ATOM 3045 C C . ALA A 1 389 ? -3.030 -25.694 26.923 1.00 60.72 389 ALA A C 1
ATOM 3047 O O . ALA A 1 389 ? -1.856 -25.342 26.747 1.00 60.72 389 ALA A O 1
ATOM 3048 N N . PRO A 1 390 ? -3.368 -26.733 27.705 1.00 71.56 390 PRO A N 1
ATOM 3049 C CA . PRO A 1 390 ? -2.380 -27.593 28.337 1.00 71.56 390 PRO A CA 1
ATOM 3050 C C . PRO A 1 390 ? -1.497 -28.243 27.273 1.00 71.56 390 PRO A C 1
ATOM 3052 O O . PRO A 1 390 ? -1.990 -28.777 26.278 1.00 71.56 390 PRO A O 1
ATOM 3055 N N . ARG A 1 391 ? -0.180 -28.178 27.463 1.00 78.00 391 ARG A N 1
ATOM 3056 C CA . ARG A 1 391 ? 0.804 -28.771 26.550 1.00 78.00 391 ARG A CA 1
ATOM 3057 C C . ARG A 1 391 ? 1.783 -29.651 27.311 1.00 78.00 391 ARG A C 1
ATOM 3059 O O . ARG A 1 391 ? 2.093 -29.342 28.462 1.00 78.00 391 ARG A O 1
ATOM 3066 N N . PRO A 1 392 ? 2.318 -30.704 26.675 1.00 83.25 392 PRO A N 1
ATOM 3067 C CA . PRO A 1 392 ? 3.372 -31.491 27.286 1.00 83.25 392 PRO A CA 1
ATOM 3068 C C . PRO A 1 392 ? 4.631 -30.627 27.429 1.00 83.25 392 PRO A C 1
ATOM 3070 O O . PRO A 1 392 ? 5.102 -30.011 26.474 1.00 83.25 392 PRO A O 1
ATOM 3073 N N . GLY A 1 393 ? 5.172 -30.573 28.635 1.00 87.38 393 GLY A N 1
ATOM 3074 C CA . GLY A 1 393 ? 6.469 -30.009 28.967 1.00 87.38 393 GLY A CA 1
ATOM 3075 C C . GLY A 1 393 ? 7.405 -31.124 29.410 1.00 87.38 393 GLY A C 1
ATOM 3076 O O . GLY A 1 393 ? 6.987 -32.053 30.100 1.00 87.38 393 GLY A O 1
ATOM 3077 N N . LEU A 1 394 ? 8.670 -31.039 29.009 1.00 89.81 394 LEU A N 1
ATOM 3078 C CA . LEU A 1 394 ? 9.699 -31.984 29.432 1.00 89.81 394 LEU A CA 1
ATOM 3079 C C . LEU A 1 394 ? 10.612 -31.330 30.465 1.00 89.81 394 LEU A C 1
ATOM 3081 O O . LEU A 1 394 ? 11.238 -30.314 30.162 1.00 89.81 394 LEU A O 1
ATOM 3085 N N . VAL A 1 395 ? 10.723 -31.933 31.649 1.00 89.25 395 VAL A N 1
ATOM 3086 C CA . VAL A 1 395 ? 11.654 -31.492 32.693 1.00 89.25 395 VAL A CA 1
ATOM 3087 C C . VAL A 1 395 ? 13.075 -31.881 32.289 1.00 89.25 395 VAL A C 1
ATOM 3089 O O . VAL A 1 395 ? 13.427 -33.060 32.200 1.00 89.25 395 VAL A O 1
ATOM 3092 N N . ILE A 1 396 ? 13.895 -30.873 32.017 1.00 89.06 396 ILE A N 1
ATOM 3093 C CA . ILE A 1 396 ? 15.290 -31.025 31.607 1.00 89.06 396 ILE A CA 1
ATOM 3094 C C . ILE A 1 396 ? 16.208 -31.072 32.824 1.00 89.06 396 ILE A C 1
ATOM 3096 O O . ILE A 1 396 ? 17.116 -31.901 32.861 1.00 89.06 396 ILE A O 1
ATOM 3100 N N . ASP A 1 397 ? 15.974 -30.200 33.804 1.00 85.75 397 ASP A N 1
ATOM 3101 C CA . ASP A 1 397 ? 16.768 -30.109 35.029 1.00 85.75 397 ASP A CA 1
ATOM 3102 C C . ASP A 1 397 ? 16.014 -29.339 36.127 1.00 85.75 397 ASP A C 1
ATOM 3104 O O . ASP A 1 397 ? 15.012 -28.673 35.855 1.00 85.75 397 ASP A O 1
ATOM 3108 N N . THR A 1 398 ? 16.532 -29.376 37.352 1.00 84.75 398 THR A N 1
ATOM 3109 C CA . THR A 1 398 ? 15.989 -28.654 38.508 1.00 84.75 398 THR A CA 1
ATOM 3110 C C . THR A 1 398 ? 17.033 -27.674 39.040 1.00 84.75 398 THR A C 1
ATOM 3112 O O . THR A 1 398 ? 18.135 -28.054 39.431 1.00 84.75 398 THR A O 1
ATOM 3115 N N . ARG A 1 399 ? 16.697 -26.380 39.073 1.00 82.62 399 ARG A N 1
ATOM 3116 C CA . ARG A 1 399 ? 17.604 -25.288 39.465 1.00 82.62 399 ARG A CA 1
ATOM 3117 C C . ARG A 1 399 ? 17.126 -24.586 40.730 1.00 82.62 399 ARG A C 1
ATOM 3119 O O . ARG A 1 399 ? 15.935 -24.363 40.922 1.00 82.62 399 ARG A O 1
ATOM 3126 N N . ARG A 1 400 ? 18.059 -24.149 41.580 1.00 81.38 400 ARG A N 1
ATOM 3127 C CA . ARG A 1 400 ? 17.754 -23.389 42.803 1.00 81.38 400 ARG A CA 1
ATOM 3128 C C . ARG A 1 400 ? 18.199 -21.935 42.644 1.00 81.38 400 ARG A C 1
ATOM 3130 O O . ARG A 1 400 ? 19.387 -21.673 42.488 1.00 81.38 400 ARG A O 1
ATOM 3137 N N . LEU A 1 401 ? 17.256 -20.991 42.678 1.00 76.75 401 LEU A N 1
ATOM 3138 C CA . LEU A 1 401 ? 17.505 -19.554 42.494 1.00 76.75 401 LEU A CA 1
ATOM 3139 C C . LEU A 1 401 ? 16.801 -18.752 43.594 1.00 76.75 401 LEU A C 1
ATOM 3141 O O . LEU A 1 401 ? 15.597 -18.895 43.801 1.00 76.75 401 LEU A O 1
ATOM 3145 N N . GLY A 1 402 ? 17.543 -17.907 44.318 1.00 72.62 402 GLY A N 1
ATOM 3146 C CA . GLY A 1 402 ? 16.973 -17.029 45.352 1.00 72.62 402 GLY A CA 1
ATOM 3147 C C . GLY A 1 402 ? 16.221 -17.768 46.470 1.00 72.62 402 GLY A C 1
ATOM 3148 O O . GLY A 1 402 ? 15.204 -17.278 46.948 1.00 72.62 402 GLY A O 1
ATOM 3149 N N . GLY A 1 403 ? 16.668 -18.975 46.841 1.00 74.56 403 GLY A N 1
ATOM 3150 C CA . GLY A 1 403 ? 16.022 -19.814 47.861 1.00 74.56 403 GLY A CA 1
ATOM 3151 C C . GLY A 1 403 ? 14.798 -20.606 47.382 1.00 74.56 403 GLY A C 1
ATOM 3152 O O . GLY A 1 403 ? 14.296 -21.434 48.139 1.00 74.56 403 GLY A O 1
ATOM 3153 N N . LYS A 1 404 ? 14.353 -20.416 46.132 1.00 77.94 404 LYS A N 1
ATOM 3154 C CA . LYS A 1 404 ? 13.242 -21.154 45.512 1.00 77.94 404 LYS A CA 1
ATOM 3155 C C . LYS A 1 404 ? 13.755 -22.191 44.505 1.00 77.94 404 LYS A C 1
ATOM 3157 O O . LYS A 1 404 ? 14.781 -21.977 43.853 1.00 77.94 404 LYS A O 1
ATOM 3162 N N . THR A 1 405 ? 13.042 -23.308 44.383 1.00 82.62 405 THR A N 1
ATOM 3163 C CA . THR A 1 405 ? 13.315 -24.361 43.393 1.00 82.62 405 THR A CA 1
ATOM 3164 C C . THR A 1 405 ? 12.508 -24.100 42.119 1.00 82.62 405 THR A C 1
ATOM 3166 O O . THR A 1 405 ? 11.307 -23.834 42.184 1.00 82.62 405 THR A O 1
ATOM 3169 N N . TYR A 1 406 ? 13.174 -24.163 40.968 1.00 86.62 406 TYR A N 1
ATOM 3170 C CA . TYR A 1 406 ? 12.600 -23.996 39.637 1.00 86.62 406 TYR A CA 1
ATOM 3171 C C . TYR A 1 406 ? 12.894 -25.225 38.777 1.00 86.62 406 TYR A C 1
ATOM 3173 O O . TYR A 1 406 ? 14.004 -25.751 38.793 1.00 86.62 406 TYR A O 1
ATOM 3181 N N . LEU A 1 407 ? 11.920 -25.631 37.977 1.00 87.44 407 LEU A N 1
ATOM 3182 C CA . LEU A 1 407 ? 12.034 -26.664 36.958 1.00 87.44 407 LEU A CA 1
ATOM 3183 C C . LEU A 1 407 ? 12.409 -26.005 35.622 1.00 87.44 407 LEU A C 1
ATOM 3185 O O . LEU A 1 407 ? 11.744 -25.058 35.198 1.00 87.44 407 LEU A O 1
ATOM 3189 N N . ASP A 1 408 ? 13.468 -26.486 34.968 1.00 88.19 408 ASP A N 1
ATOM 3190 C CA . ASP A 1 408 ? 13.863 -26.125 33.598 1.00 88.19 408 ASP A CA 1
ATOM 3191 C C . ASP A 1 408 ? 13.049 -26.978 32.624 1.00 88.19 408 ASP A C 1
ATOM 3193 O O . ASP A 1 408 ? 13.293 -28.178 32.483 1.00 88.19 408 ASP A O 1
ATOM 3197 N N . ILE A 1 409 ? 12.031 -26.377 32.005 1.00 88.50 409 ILE A N 1
ATOM 3198 C CA . ILE A 1 409 ? 11.041 -27.104 31.206 1.00 88.50 409 ILE A CA 1
ATOM 3199 C C . ILE A 1 409 ? 11.169 -26.730 29.731 1.00 88.50 409 ILE A C 1
ATOM 3201 O O . ILE A 1 409 ? 11.039 -25.561 29.358 1.00 88.50 409 ILE A O 1
ATOM 3205 N N . ALA A 1 410 ? 11.378 -27.739 28.883 1.00 87.69 410 ALA A N 1
ATOM 3206 C CA . ALA A 1 410 ? 11.369 -27.614 27.429 1.00 87.69 410 ALA A CA 1
ATOM 3207 C C . ALA A 1 410 ? 9.950 -27.736 26.856 1.00 87.69 410 ALA A C 1
ATOM 3209 O O . ALA A 1 410 ? 9.144 -28.553 27.306 1.00 87.69 410 ALA A O 1
ATOM 3210 N N . TRP A 1 411 ? 9.662 -26.937 25.829 1.00 84.31 411 TRP A N 1
ATOM 3211 C CA . TRP A 1 411 ? 8.340 -26.866 25.205 1.00 84.31 411 TRP A CA 1
ATOM 3212 C C . TRP A 1 411 ? 8.064 -28.076 24.313 1.00 84.31 411 TRP A C 1
ATOM 3214 O O . TRP A 1 411 ? 8.821 -28.322 23.372 1.00 84.31 411 TRP A O 1
ATOM 3224 N N . GLY A 1 412 ? 6.960 -28.784 24.566 1.00 83.00 412 GLY A N 1
ATOM 3225 C CA . GLY A 1 412 ? 6.480 -29.884 23.734 1.00 83.00 412 GLY A CA 1
ATOM 3226 C C . GLY A 1 412 ? 5.375 -29.482 22.754 1.00 83.00 412 GLY A C 1
ATOM 3227 O O . GLY A 1 412 ? 4.554 -28.598 23.019 1.00 83.00 412 GLY A O 1
ATOM 3228 N N . GLY A 1 413 ? 5.344 -30.146 21.601 1.00 82.75 413 GLY A N 1
ATOM 3229 C CA . GLY A 1 413 ? 4.291 -30.007 20.598 1.00 82.75 413 GLY A CA 1
ATOM 3230 C C . GLY A 1 413 ? 4.317 -31.131 19.558 1.00 82.75 413 GLY A C 1
ATOM 3231 O O . GLY A 1 413 ? 5.231 -31.955 19.579 1.00 82.75 413 GLY A O 1
ATOM 3232 N N . PRO A 1 414 ? 3.340 -31.176 18.637 1.00 79.31 414 PRO A N 1
ATOM 3233 C CA . PRO A 1 414 ? 3.280 -32.208 17.606 1.00 79.31 414 PRO A CA 1
ATOM 3234 C C . PRO A 1 414 ? 4.538 -32.222 16.729 1.00 79.31 414 PRO A C 1
ATOM 3236 O O . PRO A 1 414 ? 5.129 -31.172 16.443 1.00 79.31 414 PRO A O 1
ATOM 3239 N N . LEU A 1 415 ? 4.947 -33.419 16.312 1.00 76.19 415 LEU A N 1
ATOM 3240 C CA . LEU A 1 415 ? 6.054 -33.612 15.381 1.00 76.19 415 LEU A CA 1
ATOM 3241 C C . LEU A 1 415 ? 5.705 -33.046 13.992 1.00 76.19 415 LEU A C 1
ATOM 3243 O O . LEU A 1 415 ? 4.639 -33.330 13.454 1.00 76.19 415 LEU A O 1
ATOM 3247 N N . ASP A 1 416 ? 6.613 -32.251 13.425 1.00 68.62 416 ASP A N 1
ATOM 3248 C CA . ASP A 1 416 ? 6.457 -31.602 12.116 1.00 68.62 416 ASP A CA 1
ATOM 3249 C C . ASP A 1 416 ? 6.900 -32.545 10.972 1.00 68.62 416 ASP A C 1
ATOM 3251 O O . ASP A 1 416 ? 7.909 -33.247 11.132 1.00 68.62 416 ASP A O 1
ATOM 3255 N N . PRO A 1 417 ? 6.205 -32.580 9.815 1.00 57.31 417 PRO A N 1
ATOM 3256 C CA . PRO A 1 417 ? 6.652 -33.308 8.623 1.00 57.31 417 PRO A CA 1
ATOM 3257 C C . PRO A 1 417 ? 8.037 -32.902 8.089 1.00 57.31 417 PRO A C 1
ATOM 3259 O O . PRO A 1 417 ? 8.649 -33.698 7.377 1.00 57.31 417 PRO A O 1
ATOM 3262 N N . SER A 1 418 ? 8.573 -31.725 8.437 1.00 57.41 418 SER A N 1
ATOM 3263 C CA . SER A 1 418 ? 9.916 -31.284 8.014 1.00 57.41 418 SER A CA 1
ATOM 3264 C C . SER A 1 418 ? 11.085 -32.071 8.634 1.00 57.41 418 SER A C 1
ATOM 3266 O O . SER A 1 418 ? 12.237 -31.861 8.255 1.00 57.41 418 SER A O 1
ATOM 3268 N N . GLY A 1 419 ? 10.810 -32.965 9.592 1.00 61.91 419 GLY A N 1
ATOM 3269 C CA . GLY A 1 419 ? 11.819 -33.723 10.336 1.00 61.91 419 GLY A CA 1
ATOM 3270 C C . GLY A 1 419 ? 12.406 -32.954 11.535 1.00 61.91 419 GLY A C 1
ATOM 3271 O O . GLY A 1 419 ? 12.227 -31.740 11.645 1.00 61.91 419 GLY A O 1
ATOM 3272 N N . PRO A 1 420 ? 13.080 -33.650 12.475 1.00 76.44 420 PRO A N 1
ATOM 3273 C CA . PRO A 1 420 ? 13.549 -33.046 13.720 1.00 76.44 420 PRO A CA 1
ATOM 3274 C C . PRO A 1 420 ? 14.798 -32.188 13.535 1.00 76.44 420 PRO A C 1
ATOM 3276 O O . PRO A 1 420 ? 15.776 -32.620 12.921 1.00 76.44 420 PRO A O 1
ATOM 3279 N N . ALA A 1 421 ? 14.814 -31.006 14.150 1.00 79.62 421 ALA A N 1
ATOM 3280 C CA . ALA A 1 421 ? 16.042 -30.227 14.241 1.00 79.62 421 ALA A CA 1
ATOM 3281 C C . ALA A 1 421 ? 17.016 -30.840 15.279 1.00 79.62 421 ALA A C 1
ATOM 3283 O O . ALA A 1 421 ? 16.574 -31.470 16.240 1.00 79.62 421 ALA A O 1
ATOM 3284 N N . PRO A 1 422 ? 18.342 -30.609 15.176 1.00 81.06 422 PRO A N 1
ATOM 3285 C CA . PRO A 1 422 ? 19.339 -31.222 16.073 1.00 81.06 422 PRO A CA 1
ATOM 3286 C C . PRO A 1 422 ? 19.173 -30.890 17.567 1.00 81.06 422 PRO A C 1
ATOM 3288 O O . PRO A 1 422 ? 19.687 -31.592 18.430 1.00 81.06 422 PRO A O 1
ATOM 3291 N N . HIS A 1 423 ? 18.466 -29.802 17.877 1.00 82.31 423 HIS A N 1
ATOM 3292 C CA . HIS A 1 423 ? 18.183 -29.332 19.236 1.00 82.31 423 HIS A CA 1
ATOM 3293 C C . HIS A 1 423 ? 16.793 -29.762 19.740 1.00 82.31 423 HIS A C 1
ATOM 3295 O O . HIS A 1 423 ? 16.305 -29.228 20.737 1.00 82.31 423 HIS A O 1
ATOM 3301 N N . GLU A 1 424 ? 16.123 -30.675 19.036 1.00 88.00 424 GLU A N 1
ATOM 3302 C CA . GLU A 1 424 ? 14.794 -31.169 19.385 1.00 88.00 424 GLU A CA 1
ATOM 3303 C C . GLU A 1 424 ? 14.833 -32.656 19.733 1.00 88.00 424 GLU A C 1
ATOM 3305 O O . GLU A 1 424 ? 15.353 -33.478 18.979 1.00 88.00 424 GLU A O 1
ATOM 3310 N N . LEU A 1 425 ? 14.236 -33.013 20.870 1.00 87.94 425 LEU A N 1
ATOM 3311 C CA . LEU A 1 425 ? 14.028 -34.405 21.248 1.00 87.94 425 LEU A CA 1
ATOM 3312 C C . LEU A 1 425 ? 12.681 -34.873 20.702 1.00 87.94 425 LEU A C 1
ATOM 3314 O O . LEU A 1 425 ? 11.656 -34.270 21.004 1.00 87.94 425 LEU A O 1
ATOM 3318 N N . THR A 1 426 ? 12.660 -35.969 19.950 1.00 89.62 426 THR A N 1
ATOM 3319 C CA . THR A 1 426 ? 11.421 -36.539 19.407 1.00 89.62 426 THR A CA 1
ATOM 3320 C C . THR A 1 426 ? 11.065 -37.874 20.041 1.00 89.62 426 THR A C 1
ATOM 3322 O O . THR A 1 426 ? 11.938 -38.707 20.309 1.00 89.62 426 THR A O 1
ATOM 3325 N N . LEU A 1 427 ? 9.763 -38.061 20.257 1.00 86.25 427 LEU A N 1
ATOM 3326 C CA . LEU A 1 427 ? 9.126 -39.310 20.654 1.00 86.25 427 LEU A CA 1
ATOM 3327 C C . LEU A 1 427 ? 8.140 -39.702 19.553 1.00 86.25 427 LEU A C 1
ATOM 3329 O O . LEU A 1 427 ? 7.051 -39.144 19.458 1.00 86.25 427 LEU A O 1
ATOM 3333 N N . SER A 1 428 ? 8.545 -40.628 18.692 1.00 83.88 428 SER A N 1
ATOM 3334 C CA . SER A 1 428 ? 7.711 -41.159 17.601 1.00 83.88 428 SER A CA 1
ATOM 3335 C C . SER A 1 428 ? 7.605 -42.683 17.620 1.00 83.88 428 SER A C 1
ATOM 3337 O O . SER A 1 428 ? 6.798 -43.262 16.897 1.00 83.88 428 SER A O 1
ATOM 3339 N N . ARG A 1 429 ? 8.426 -43.353 18.439 1.00 83.56 429 ARG A N 1
ATOM 3340 C CA . ARG A 1 429 ? 8.408 -44.810 18.586 1.00 83.56 429 ARG A CA 1
ATOM 3341 C C . ARG A 1 429 ? 7.302 -45.209 19.566 1.00 83.56 429 ARG A C 1
ATOM 3343 O O . ARG A 1 429 ? 7.316 -44.691 20.683 1.00 83.56 429 ARG A O 1
ATOM 3350 N N . PRO A 1 430 ? 6.429 -46.175 19.225 1.00 79.38 430 PRO A N 1
ATOM 3351 C CA . PRO A 1 430 ? 5.317 -46.584 20.088 1.00 79.38 430 PRO A CA 1
ATOM 3352 C C . PRO A 1 430 ? 5.735 -46.978 21.511 1.00 79.38 430 PRO A C 1
ATOM 3354 O O . PRO A 1 430 ? 5.038 -46.661 22.467 1.00 79.38 430 PRO A O 1
ATOM 3357 N N . THR A 1 431 ? 6.904 -47.606 21.672 1.00 80.50 431 THR A N 1
ATOM 3358 C CA . THR A 1 431 ? 7.445 -47.976 22.989 1.00 80.50 431 THR A CA 1
ATOM 3359 C C . THR A 1 431 ? 7.825 -46.759 23.834 1.00 80.50 431 THR A C 1
ATOM 3361 O O . THR A 1 431 ? 7.501 -46.710 25.013 1.00 80.50 431 THR A O 1
ATOM 3364 N N . GLU A 1 432 ? 8.477 -45.755 23.236 1.00 83.31 432 GLU A N 1
ATOM 3365 C CA . GLU A 1 432 ? 8.894 -44.530 23.937 1.00 83.31 432 GLU A CA 1
ATOM 3366 C C . GLU A 1 432 ? 7.684 -43.637 24.261 1.00 83.31 432 GLU A C 1
ATOM 3368 O O . GLU A 1 432 ? 7.637 -43.003 25.312 1.00 83.31 432 GLU A O 1
ATOM 3373 N N . MET A 1 433 ? 6.688 -43.617 23.371 1.00 81.44 433 MET A N 1
ATOM 3374 C CA . MET A 1 433 ? 5.424 -42.904 23.564 1.00 81.44 433 MET A CA 1
ATOM 3375 C C . MET A 1 433 ? 4.580 -43.516 24.690 1.00 81.44 433 MET A C 1
ATOM 3377 O O . MET A 1 433 ? 4.047 -42.775 25.512 1.00 81.44 433 MET A O 1
ATOM 3381 N N . ALA A 1 434 ? 4.521 -44.850 24.782 1.00 78.31 434 ALA A N 1
ATOM 3382 C CA . ALA A 1 434 ? 3.822 -45.546 25.862 1.00 78.31 434 ALA A CA 1
ATOM 3383 C C . ALA A 1 434 ? 4.469 -45.296 27.238 1.00 78.31 434 ALA A C 1
ATOM 3385 O O . ALA A 1 434 ? 3.762 -45.037 28.209 1.00 78.31 434 ALA A O 1
ATOM 3386 N N . GLU A 1 435 ? 5.804 -45.313 27.325 1.00 78.12 435 GLU A N 1
ATOM 3387 C CA . GLU A 1 435 ? 6.541 -44.998 28.563 1.00 78.12 435 GLU A CA 1
ATOM 3388 C C . GLU A 1 435 ? 6.324 -43.541 29.013 1.00 78.12 435 GLU A C 1
ATOM 3390 O O . GLU A 1 435 ? 6.112 -43.265 30.197 1.00 78.12 435 GLU A O 1
ATOM 3395 N N . ALA A 1 436 ? 6.322 -42.610 28.055 1.00 79.31 436 ALA A N 1
ATOM 3396 C CA . ALA A 1 436 ? 6.116 -41.187 28.304 1.00 79.31 436 ALA A CA 1
ATOM 3397 C C . ALA A 1 436 ? 4.635 -40.790 28.477 1.00 79.31 436 ALA A C 1
ATOM 3399 O O . ALA A 1 436 ? 4.368 -39.644 28.841 1.00 79.31 436 ALA A O 1
ATOM 3400 N N . GLN A 1 437 ? 3.698 -41.720 28.247 1.00 80.88 437 GLN A N 1
ATOM 3401 C CA . GLN A 1 437 ? 2.246 -41.492 28.228 1.00 80.88 437 GLN A CA 1
ATOM 3402 C C . GLN A 1 437 ? 1.834 -40.370 27.263 1.00 80.88 437 GLN A C 1
ATOM 3404 O O . GLN A 1 437 ? 1.108 -39.448 27.630 1.00 80.88 437 GLN A O 1
ATOM 3409 N N . VAL A 1 438 ? 2.349 -40.419 26.033 1.00 80.19 438 VAL A N 1
ATOM 3410 C CA . VAL A 1 438 ? 2.046 -39.442 24.982 1.00 80.19 438 VAL A CA 1
ATOM 3411 C C . VAL A 1 438 ? 1.326 -40.131 23.827 1.00 80.19 438 VAL A C 1
ATOM 3413 O O . VAL A 1 438 ? 1.866 -41.056 23.226 1.00 80.19 438 VAL A O 1
ATOM 3416 N N . ASP A 1 439 ? 0.142 -39.636 23.473 1.00 75.38 439 ASP A N 1
ATOM 3417 C CA . ASP A 1 439 ? -0.735 -40.294 22.491 1.00 75.38 439 ASP A CA 1
ATOM 3418 C C . ASP A 1 439 ? -0.405 -39.950 21.029 1.00 75.38 439 ASP A C 1
ATOM 3420 O O . ASP A 1 439 ? -0.785 -40.672 20.108 1.00 75.38 439 ASP A O 1
ATOM 3424 N N . ILE A 1 440 ? 0.328 -38.855 20.798 1.00 78.56 440 ILE A N 1
ATOM 3425 C CA . ILE A 1 440 ? 0.734 -38.393 19.464 1.00 78.56 440 ILE A CA 1
ATOM 3426 C C . ILE A 1 440 ? 2.256 -38.246 19.359 1.00 78.56 440 ILE A C 1
ATOM 3428 O O . ILE A 1 440 ? 2.904 -37.873 20.342 1.00 78.56 440 ILE A O 1
ATOM 3432 N N . PRO A 1 441 ? 2.858 -38.471 18.176 1.00 81.19 441 PRO A N 1
ATOM 3433 C CA . PRO A 1 441 ? 4.271 -38.186 17.972 1.00 81.19 441 PRO A CA 1
ATOM 3434 C C . PRO A 1 441 ? 4.594 -36.739 18.360 1.00 81.19 441 PRO A C 1
ATOM 3436 O O . PRO A 1 441 ? 4.048 -35.790 17.793 1.00 81.19 441 PRO A O 1
ATOM 3439 N N . THR A 1 442 ? 5.463 -36.573 19.353 1.00 83.75 442 THR A N 1
ATOM 3440 C CA . THR A 1 442 ? 5.698 -35.284 20.018 1.00 83.75 442 THR A CA 1
ATOM 3441 C C . THR A 1 442 ? 7.175 -34.928 19.971 1.00 83.75 442 THR A C 1
ATOM 3443 O O . THR A 1 442 ? 8.046 -35.775 20.183 1.00 83.75 442 THR A O 1
ATOM 3446 N N . ARG A 1 443 ? 7.462 -33.656 19.697 1.00 89.81 443 ARG A N 1
ATOM 3447 C CA . ARG A 1 443 ? 8.798 -33.062 19.773 1.00 89.81 443 ARG A CA 1
ATOM 3448 C C . ARG A 1 443 ? 8.892 -32.119 20.966 1.00 89.81 443 ARG A C 1
ATOM 3450 O O . ARG A 1 443 ? 7.954 -31.376 21.239 1.00 89.81 443 ARG A O 1
ATOM 3457 N N . PHE A 1 444 ? 10.043 -32.107 21.624 1.00 88.56 444 PHE A N 1
ATOM 3458 C CA . PHE A 1 444 ? 10.402 -31.163 22.676 1.00 88.56 444 PHE A CA 1
ATOM 3459 C C . PHE A 1 444 ? 11.546 -30.285 22.187 1.00 88.56 444 PHE A C 1
ATOM 3461 O O . PHE A 1 444 ? 12.608 -30.792 21.830 1.00 88.56 444 PHE A O 1
ATOM 3468 N N . ASN A 1 445 ? 11.339 -28.971 22.155 1.00 86.75 445 ASN A N 1
ATOM 3469 C CA . ASN A 1 445 ? 12.338 -28.027 21.669 1.00 86.75 445 ASN A CA 1
ATOM 3470 C C . ASN A 1 445 ? 13.237 -27.550 22.817 1.00 86.75 445 ASN A C 1
ATOM 3472 O O . ASN A 1 445 ? 12.810 -26.772 23.669 1.00 86.75 445 ASN A O 1
ATOM 3476 N N . LEU A 1 446 ? 14.505 -27.973 22.818 1.00 85.56 446 LEU A N 1
ATOM 3477 C CA . LEU A 1 446 ? 15.444 -27.666 23.899 1.00 85.56 446 LEU A CA 1
ATOM 3478 C C . LEU A 1 446 ? 16.061 -26.264 23.786 1.00 85.56 446 LEU A C 1
ATOM 3480 O O . LEU A 1 446 ? 16.773 -25.862 24.700 1.00 85.56 446 LEU A O 1
ATOM 3484 N N . ARG A 1 447 ? 15.783 -25.491 22.725 1.00 81.50 447 ARG A N 1
ATOM 3485 C CA . ARG A 1 447 ? 16.096 -24.046 22.668 1.00 81.50 447 ARG A CA 1
ATOM 3486 C C . ARG A 1 447 ? 15.000 -23.186 23.288 1.00 81.50 447 ARG A C 1
ATOM 3488 O O . ARG A 1 447 ? 15.268 -22.076 23.736 1.00 81.50 447 ARG A O 1
ATOM 3495 N N . ARG A 1 448 ? 13.764 -23.685 23.318 1.00 81.38 448 ARG A N 1
ATOM 3496 C CA . ARG A 1 448 ? 12.621 -23.022 23.948 1.00 81.38 448 ARG A CA 1
ATOM 3497 C C . ARG A 1 448 ? 12.393 -23.631 25.324 1.00 81.38 448 ARG A C 1
ATOM 3499 O O . ARG A 1 448 ? 11.581 -24.540 25.478 1.00 81.38 448 ARG A O 1
ATOM 3506 N N . ARG A 1 449 ? 13.137 -23.130 26.311 1.00 86.56 449 ARG A N 1
ATOM 3507 C CA . ARG A 1 449 ? 13.026 -23.552 27.712 1.00 86.56 449 ARG A CA 1
ATOM 3508 C C . ARG A 1 449 ? 12.695 -22.387 28.627 1.00 86.56 449 ARG A C 1
ATOM 3510 O O . ARG A 1 449 ? 13.007 -21.238 28.316 1.00 86.56 449 ARG A O 1
ATOM 3517 N N . VAL A 1 450 ? 12.061 -22.691 29.750 1.00 85.06 450 VAL A N 1
ATOM 3518 C CA . VAL A 1 450 ? 11.655 -21.698 30.745 1.00 85.06 450 VAL A CA 1
ATOM 3519 C C . VAL A 1 450 ? 11.793 -22.265 32.155 1.00 85.06 450 VAL A C 1
ATOM 3521 O O . VAL A 1 450 ? 11.600 -23.462 32.358 1.00 85.06 450 VAL A O 1
ATOM 3524 N N . LEU A 1 451 ? 12.127 -21.406 33.123 1.00 85.88 451 LEU A N 1
ATOM 3525 C CA . LEU A 1 451 ? 12.168 -21.781 34.536 1.00 85.88 451 LEU A CA 1
ATOM 3526 C C . LEU A 1 451 ? 10.810 -21.536 35.197 1.00 85.88 451 LEU A C 1
ATOM 3528 O O . LEU A 1 451 ? 10.347 -20.394 35.278 1.00 85.88 451 LEU A O 1
ATOM 3532 N N . VAL A 1 452 ? 10.207 -22.610 35.706 1.00 84.88 452 VAL A N 1
ATOM 3533 C CA . VAL A 1 452 ? 8.902 -22.598 36.382 1.00 84.88 452 VAL A CA 1
ATOM 3534 C C . VAL A 1 452 ? 9.073 -22.975 37.853 1.00 84.88 452 VAL A C 1
ATOM 3536 O O . VAL A 1 452 ? 9.724 -23.978 38.124 1.00 84.88 452 VAL A O 1
ATOM 3539 N N . PRO A 1 453 ? 8.517 -22.233 38.824 1.00 84.06 453 PRO A N 1
ATOM 3540 C CA . PRO A 1 453 ? 8.595 -22.627 40.232 1.00 84.06 453 PRO A CA 1
ATOM 3541 C C . PRO A 1 453 ? 7.919 -23.990 40.484 1.00 84.06 453 PRO A C 1
ATOM 3543 O O . PRO A 1 453 ? 6.799 -24.197 40.022 1.00 84.06 453 PRO A O 1
ATOM 3546 N N . GLU A 1 454 ? 8.554 -24.884 41.255 1.00 78.19 454 GLU A N 1
ATOM 3547 C CA . GLU A 1 454 ? 8.114 -26.284 41.488 1.00 78.19 454 GLU A CA 1
ATOM 3548 C C . GLU A 1 454 ? 6.672 -26.411 42.036 1.00 78.19 454 GLU A C 1
ATOM 3550 O O . GLU A 1 454 ? 5.989 -27.397 41.781 1.00 78.19 454 GLU A O 1
ATOM 3555 N N . GLY A 1 455 ? 6.170 -25.385 42.732 1.00 70.06 455 GLY A N 1
ATOM 3556 C CA . GLY A 1 455 ? 4.807 -25.332 43.284 1.00 70.06 455 GLY A CA 1
ATOM 3557 C C . GLY A 1 455 ? 3.829 -24.414 42.541 1.00 70.06 455 GLY A C 1
ATOM 3558 O O . GLY A 1 455 ? 2.797 -24.057 43.104 1.00 70.06 455 GLY A O 1
ATOM 3559 N N . SER A 1 456 ? 4.149 -23.955 41.327 1.00 74.31 456 SER A N 1
ATOM 3560 C CA . SER A 1 456 ? 3.309 -22.986 40.615 1.00 74.31 456 SER A CA 1
ATOM 3561 C C . SER A 1 456 ? 2.096 -23.647 39.945 1.00 74.31 456 SER A C 1
ATOM 3563 O O . SER A 1 456 ? 2.161 -24.051 38.784 1.00 74.31 456 SER A O 1
ATOM 3565 N N . SER A 1 457 ? 0.966 -23.695 40.659 1.00 64.38 457 SER A N 1
ATOM 3566 C CA . SER A 1 457 ? -0.331 -24.132 40.121 1.00 64.38 457 SER A CA 1
ATOM 3567 C C . SER A 1 457 ? -0.806 -23.397 38.853 1.00 64.38 457 SER A C 1
ATOM 3569 O O . SER A 1 457 ? -1.410 -24.060 38.013 1.00 64.38 457 SER A O 1
ATOM 3571 N N . PRO A 1 458 ? -0.521 -22.093 38.610 1.00 66.31 458 PRO A N 1
ATOM 3572 C CA . PRO A 1 458 ? -0.936 -21.458 37.356 1.00 66.31 458 PRO A CA 1
ATOM 3573 C C . PRO A 1 458 ? -0.147 -21.931 36.129 1.00 66.31 458 PRO A C 1
ATOM 3575 O O . PRO A 1 458 ? -0.603 -21.704 35.011 1.00 66.31 458 PRO A O 1
ATOM 3578 N N . PHE A 1 459 ? 1.010 -22.583 36.300 1.00 72.69 459 PHE A N 1
ATOM 3579 C CA . PHE A 1 459 ? 1.856 -23.013 35.179 1.00 72.69 459 PHE A CA 1
ATOM 3580 C C . PHE A 1 459 ? 2.035 -24.535 35.085 1.00 72.69 459 PHE A C 1
ATOM 3582 O O . PHE A 1 459 ? 2.279 -25.044 33.992 1.00 72.69 459 PHE A O 1
ATOM 3589 N N . LEU A 1 460 ? 1.875 -25.271 36.190 1.00 78.94 460 LEU A N 1
ATOM 3590 C CA . LEU A 1 460 ? 2.023 -26.728 36.280 1.00 78.94 460 LEU A CA 1
ATOM 3591 C C . LEU A 1 460 ? 0.685 -27.364 36.661 1.00 78.94 460 LEU A C 1
ATOM 3593 O O . LEU A 1 460 ? 0.215 -27.184 37.780 1.00 78.94 460 LEU A O 1
ATOM 3597 N N . HIS A 1 461 ? 0.085 -28.105 35.730 1.00 70.12 461 HIS A N 1
ATOM 3598 C CA . HIS A 1 461 ? -1.274 -28.646 35.866 1.00 70.12 461 HIS A CA 1
ATOM 3599 C C . HIS A 1 461 ? -1.321 -30.166 36.105 1.00 70.12 461 HIS A C 1
ATOM 3601 O O . HIS A 1 461 ? -2.397 -30.714 36.322 1.00 70.12 461 HIS A O 1
ATOM 3607 N N . GLY A 1 462 ? -0.181 -30.865 36.079 1.00 69.94 462 GLY A N 1
ATOM 3608 C CA . GLY A 1 462 ? -0.109 -32.284 36.448 1.00 69.94 462 GLY A CA 1
ATOM 3609 C C . GLY A 1 462 ? 1.082 -33.025 35.840 1.00 69.94 462 GLY A C 1
ATOM 3610 O O . GLY A 1 462 ? 1.756 -32.511 34.948 1.00 69.94 462 GLY A O 1
ATOM 3611 N N . ARG A 1 463 ? 1.342 -34.247 36.318 1.00 79.81 463 ARG A N 1
ATOM 3612 C CA . ARG A 1 463 ? 2.365 -35.164 35.778 1.00 79.81 463 ARG A CA 1
ATOM 3613 C C . ARG A 1 463 ? 1.735 -36.128 34.769 1.00 79.81 463 ARG A C 1
ATOM 3615 O O . ARG A 1 463 ? 0.675 -36.680 35.048 1.00 79.81 463 ARG A O 1
ATOM 3622 N N . MET A 1 464 ? 2.408 -36.341 33.640 1.00 77.31 464 MET A N 1
ATOM 3623 C CA . MET A 1 464 ? 2.042 -37.347 32.636 1.00 77.31 464 MET A CA 1
ATOM 3624 C C . MET A 1 464 ? 2.808 -38.651 32.919 1.00 77.31 464 MET A C 1
ATOM 3626 O O . MET A 1 464 ? 2.485 -39.363 33.868 1.00 77.31 464 MET A O 1
ATOM 3630 N N . GLY A 1 465 ? 3.874 -38.926 32.160 1.00 80.06 465 GLY A N 1
ATOM 3631 C CA . GLY A 1 465 ? 4.770 -40.068 32.340 1.00 80.06 465 GLY A CA 1
ATOM 3632 C C . GLY A 1 465 ? 6.233 -39.666 32.546 1.00 80.06 465 GLY A C 1
ATOM 3633 O O . GLY A 1 465 ? 6.548 -38.530 32.910 1.00 80.06 465 GLY A O 1
ATOM 3634 N N . LYS A 1 466 ? 7.144 -40.613 32.304 1.00 85.06 466 LYS A N 1
ATOM 3635 C CA . LYS A 1 466 ? 8.596 -40.406 32.383 1.00 85.06 466 LYS A CA 1
ATOM 3636 C C . LYS A 1 466 ? 9.263 -40.967 31.137 1.00 85.06 466 LYS A C 1
ATOM 3638 O O . LYS A 1 466 ? 8.891 -42.029 30.651 1.00 85.06 466 LYS A O 1
ATOM 3643 N N . LEU A 1 467 ? 10.269 -40.268 30.629 1.00 86.38 467 LEU A N 1
ATOM 3644 C CA . LEU A 1 467 ? 11.065 -40.749 29.510 1.00 86.38 467 LEU A CA 1
ATOM 3645 C C . LEU A 1 467 ? 11.810 -42.045 29.859 1.00 86.38 467 LEU A C 1
ATOM 3647 O O . LEU A 1 467 ? 12.451 -42.161 30.908 1.00 86.38 467 LEU A O 1
ATOM 3651 N N . GLY A 1 468 ? 11.806 -42.987 28.916 1.00 81.44 468 GLY A N 1
ATOM 3652 C CA . GLY A 1 468 ? 12.660 -44.168 28.955 1.00 81.44 468 GLY A CA 1
ATOM 3653 C C . GLY A 1 468 ? 14.151 -43.835 28.926 1.00 81.44 468 GLY A C 1
ATOM 3654 O O . GLY A 1 468 ? 14.577 -42.777 28.451 1.00 81.44 468 GLY A O 1
ATOM 3655 N N . LYS A 1 469 ? 14.985 -44.785 29.368 1.00 78.00 469 LYS A N 1
ATOM 3656 C CA . LYS A 1 469 ? 16.452 -44.620 29.468 1.00 78.00 469 LYS A CA 1
ATOM 3657 C C . LYS A 1 469 ? 17.100 -44.165 28.152 1.00 78.00 469 LYS A C 1
ATOM 3659 O O . LYS A 1 469 ? 17.984 -43.312 28.169 1.00 78.00 469 LYS A O 1
ATOM 3664 N N . ASN A 1 470 ? 16.624 -44.685 27.019 1.00 79.06 470 ASN A N 1
ATOM 3665 C CA . ASN A 1 470 ? 17.144 -44.345 25.692 1.00 79.06 470 ASN A CA 1
ATOM 3666 C C . ASN A 1 470 ? 16.804 -42.908 25.274 1.00 79.06 470 ASN A C 1
ATOM 3668 O O . ASN A 1 470 ? 17.648 -42.227 24.697 1.00 79.06 470 ASN A O 1
ATOM 3672 N N . ALA A 1 471 ? 15.590 -42.434 25.563 1.00 80.81 471 ALA A N 1
ATOM 3673 C CA . ALA A 1 471 ? 15.187 -41.062 25.263 1.00 80.81 471 ALA A CA 1
ATOM 3674 C C . ALA A 1 471 ? 15.889 -40.059 26.194 1.00 80.81 471 ALA A C 1
ATOM 3676 O O . ALA A 1 471 ? 16.359 -39.022 25.731 1.00 80.81 471 ALA A O 1
ATOM 3677 N N . CYS A 1 472 ? 16.058 -40.409 27.475 1.00 82.50 472 CYS A N 1
ATOM 3678 C CA . CYS A 1 472 ? 16.824 -39.615 28.439 1.00 82.50 472 CYS A CA 1
ATOM 3679 C C . CYS A 1 472 ? 18.286 -39.404 28.018 1.00 82.50 472 CYS A C 1
ATOM 3681 O O . CYS A 1 472 ? 18.809 -38.302 28.182 1.00 82.50 472 CYS A O 1
ATOM 3683 N N . ALA A 1 473 ? 18.937 -40.424 27.446 1.00 82.44 473 ALA A N 1
ATOM 3684 C CA . ALA A 1 473 ? 20.319 -40.314 26.976 1.00 82.44 473 ALA A CA 1
ATOM 3685 C C . ALA A 1 473 ? 20.480 -39.264 25.857 1.00 82.44 473 ALA A C 1
ATOM 3687 O O . ALA A 1 473 ? 21.458 -38.520 25.856 1.00 82.44 473 ALA A O 1
ATOM 3688 N N . ARG A 1 474 ? 19.483 -39.127 24.969 1.00 86.06 474 ARG A N 1
ATOM 3689 C CA . ARG A 1 474 ? 19.503 -38.168 23.845 1.00 86.06 474 ARG A CA 1
ATOM 3690 C C . ARG A 1 474 ? 19.369 -36.703 24.274 1.00 86.06 474 ARG A C 1
ATOM 3692 O O . ARG A 1 474 ? 19.697 -35.811 23.499 1.00 86.06 474 ARG A O 1
ATOM 3699 N N . ILE A 1 475 ? 18.920 -36.430 25.505 1.00 84.69 475 ILE A N 1
ATOM 3700 C CA . ILE A 1 475 ? 18.774 -35.054 26.013 1.00 84.69 475 ILE A CA 1
ATOM 3701 C C . ILE A 1 475 ? 20.124 -34.323 25.995 1.00 84.69 475 ILE A C 1
ATOM 3703 O O . ILE A 1 475 ? 20.167 -33.145 25.654 1.00 84.69 475 ILE A O 1
ATOM 3707 N N . GLY A 1 476 ? 21.218 -35.007 26.354 1.00 80.62 476 GLY A N 1
ATOM 3708 C CA . GLY A 1 476 ? 22.554 -34.400 26.397 1.00 80.62 476 GLY A CA 1
ATOM 3709 C C . GLY A 1 476 ? 23.002 -33.861 25.038 1.00 80.62 476 GLY A C 1
ATOM 3710 O O . GLY A 1 476 ? 23.404 -32.703 24.939 1.00 80.62 476 GLY A O 1
ATOM 3711 N N . ASP A 1 477 ? 22.841 -34.662 23.986 1.00 81.88 477 ASP A N 1
ATOM 3712 C CA . ASP A 1 477 ? 23.220 -34.286 22.619 1.00 81.88 477 ASP A CA 1
ATOM 3713 C C . ASP A 1 477 ? 22.377 -33.111 22.103 1.00 81.88 477 ASP A C 1
ATOM 3715 O O . ASP A 1 477 ? 22.902 -32.144 21.544 1.00 81.88 477 ASP A O 1
ATOM 3719 N N . CYS A 1 478 ? 21.066 -33.131 22.370 1.00 82.94 478 CYS A N 1
ATOM 3720 C CA . CYS A 1 478 ? 20.180 -32.027 22.008 1.00 82.94 478 CYS A CA 1
ATOM 3721 C C . CYS A 1 478 ? 20.546 -30.719 22.733 1.00 82.94 478 CYS A C 1
ATOM 3723 O O . CYS A 1 478 ? 20.447 -29.643 22.138 1.00 82.94 478 CYS A O 1
ATOM 3725 N N . LEU A 1 479 ? 20.982 -30.787 23.999 1.00 81.62 479 LEU A N 1
ATOM 3726 C CA . LEU A 1 479 ? 21.419 -29.617 24.772 1.00 81.62 479 LEU A CA 1
ATOM 3727 C C . LEU A 1 479 ? 22.714 -29.008 24.227 1.00 81.62 479 LEU A C 1
ATOM 3729 O O . LEU A 1 479 ? 22.813 -27.783 24.135 1.00 81.62 479 LEU A O 1
ATOM 3733 N N . LEU A 1 480 ? 23.670 -29.842 23.806 1.00 79.88 480 LEU A N 1
ATOM 3734 C CA . LEU A 1 480 ? 24.902 -29.374 23.165 1.00 79.88 480 LEU A CA 1
ATOM 3735 C C . LEU A 1 480 ? 24.595 -28.574 21.890 1.00 79.88 480 LEU A C 1
ATOM 3737 O O . LEU A 1 480 ? 25.135 -27.487 21.694 1.00 79.88 480 LEU A O 1
ATOM 3741 N N . HIS A 1 481 ? 23.665 -29.050 21.058 1.00 77.12 481 HIS A N 1
ATOM 3742 C CA . HIS A 1 481 ? 23.228 -28.333 19.853 1.00 77.12 481 HIS A CA 1
ATOM 3743 C C . HIS A 1 481 ? 22.341 -27.108 20.131 1.00 77.12 481 HIS A C 1
ATOM 3745 O O . HIS A 1 481 ? 22.263 -26.182 19.310 1.00 77.12 481 HIS A O 1
ATOM 3751 N N . ALA A 1 482 ? 21.661 -27.076 21.280 1.00 76.31 482 ALA A N 1
ATOM 3752 C CA . ALA A 1 482 ? 20.861 -25.932 21.696 1.00 76.31 482 ALA A CA 1
ATOM 3753 C C . ALA A 1 482 ? 21.724 -24.710 22.062 1.00 76.31 482 ALA A C 1
ATOM 3755 O O . ALA A 1 482 ? 21.222 -23.594 21.945 1.00 76.31 482 ALA A O 1
ATOM 3756 N N . GLY A 1 483 ? 23.003 -24.906 22.416 1.00 66.75 483 GLY A N 1
ATOM 3757 C CA . GLY A 1 483 ? 23.926 -23.832 22.801 1.00 66.75 483 GLY A CA 1
ATOM 3758 C C . GLY A 1 483 ? 23.624 -23.295 24.199 1.00 66.75 483 GLY A C 1
ATOM 3759 O O . GLY A 1 483 ? 23.345 -22.111 24.344 1.00 66.75 483 GLY A O 1
ATOM 3760 N N . ASP A 1 484 ? 23.609 -24.192 25.191 1.00 61.91 484 ASP A N 1
ATOM 3761 C CA . ASP A 1 484 ? 23.042 -23.992 26.531 1.00 61.91 484 ASP A CA 1
ATOM 3762 C C . ASP A 1 484 ? 23.330 -22.614 27.164 1.00 61.91 484 ASP A C 1
ATOM 3764 O O . ASP A 1 484 ? 24.417 -22.336 27.670 1.00 61.91 484 ASP A O 1
ATOM 3768 N N . VAL A 1 485 ? 22.307 -21.757 27.151 1.00 56.06 485 VAL A N 1
ATOM 3769 C CA . VAL A 1 485 ? 22.237 -20.490 27.881 1.00 56.06 485 VAL A CA 1
ATOM 3770 C C . VAL A 1 485 ? 21.174 -20.616 28.970 1.00 56.06 485 VAL A C 1
ATOM 3772 O O . VAL A 1 485 ? 20.100 -21.174 28.741 1.00 56.06 485 VAL A O 1
ATOM 3775 N N . SER A 1 486 ? 21.463 -20.104 30.169 1.00 60.06 486 SER A N 1
ATOM 3776 C CA . SER A 1 486 ? 20.552 -20.197 31.317 1.00 60.06 486 SER A CA 1
ATOM 3777 C C . SER A 1 486 ? 19.180 -19.572 31.003 1.00 60.06 486 SER A C 1
ATOM 3779 O O . SER A 1 486 ? 19.125 -18.377 30.700 1.00 60.06 486 SER A O 1
ATOM 3781 N N . PRO A 1 487 ? 18.073 -20.335 31.085 1.00 72.44 487 PRO A N 1
ATOM 3782 C CA . PRO A 1 487 ? 16.738 -19.814 30.808 1.00 72.44 487 PRO A CA 1
ATOM 3783 C C . PRO A 1 487 ? 16.297 -18.798 31.870 1.00 72.44 487 PRO A C 1
ATOM 3785 O O . PRO A 1 487 ? 16.693 -18.875 33.034 1.00 72.44 487 PRO A O 1
ATOM 3788 N N . ALA A 1 488 ? 15.467 -17.832 31.472 1.00 72.25 488 ALA A N 1
ATOM 3789 C CA . ALA A 1 488 ? 14.945 -16.815 32.382 1.00 72.25 488 ALA A CA 1
ATOM 3790 C C . ALA A 1 488 ? 13.751 -17.351 33.210 1.00 72.25 488 ALA A C 1
ATOM 3792 O O . ALA A 1 488 ? 12.918 -18.086 32.668 1.00 72.25 488 ALA A O 1
ATOM 3793 N N . PRO A 1 489 ? 13.623 -16.968 34.496 1.00 72.94 489 PRO A N 1
ATOM 3794 C CA . PRO A 1 489 ? 12.414 -17.204 35.288 1.00 72.94 489 PRO A CA 1
ATOM 3795 C C . PRO A 1 489 ? 11.200 -16.448 34.743 1.00 72.94 489 PRO A C 1
ATOM 3797 O O . PRO A 1 489 ? 11.322 -15.300 34.311 1.00 72.94 489 PRO A O 1
ATOM 3800 N N . ILE A 1 490 ? 10.017 -17.062 34.819 1.00 71.06 490 ILE A N 1
ATOM 3801 C CA . ILE A 1 490 ? 8.744 -16.364 34.576 1.00 71.06 490 ILE A CA 1
ATOM 3802 C C . ILE A 1 490 ? 8.552 -15.306 35.677 1.00 71.06 490 ILE A C 1
ATOM 3804 O O . ILE A 1 490 ? 8.542 -15.645 36.859 1.00 71.06 490 ILE A O 1
ATOM 3808 N N . GLN A 1 491 ? 8.436 -14.027 35.297 1.00 59.41 491 GLN A N 1
ATOM 3809 C CA . GLN A 1 491 ? 8.166 -12.921 36.228 1.00 59.41 491 GLN A CA 1
ATOM 3810 C C . GLN A 1 491 ? 6.662 -12.817 36.523 1.00 59.41 491 GLN A C 1
ATOM 3812 O O . GLN A 1 491 ? 5.858 -12.774 35.593 1.00 59.41 491 GLN A O 1
ATOM 3817 N N . GLU A 1 492 ? 6.292 -12.729 37.803 1.00 49.47 492 GLU A N 1
ATOM 3818 C CA . GLU A 1 492 ? 4.959 -12.281 38.232 1.00 49.47 492 GLU A CA 1
ATOM 3819 C C . GLU A 1 492 ? 4.824 -10.774 37.936 1.00 49.47 492 GLU A C 1
ATOM 3821 O O . GLU A 1 492 ? 5.755 -10.002 38.179 1.00 49.47 492 GLU A O 1
ATOM 3826 N N . ALA A 1 493 ? 3.716 -10.352 37.323 1.00 40.09 493 ALA A N 1
ATOM 3827 C CA . ALA A 1 493 ? 3.570 -9.002 36.783 1.00 40.09 493 ALA A CA 1
ATOM 3828 C C . ALA A 1 493 ? 3.143 -7.982 37.852 1.00 40.09 493 ALA A C 1
ATOM 3830 O O . ALA A 1 493 ? 2.060 -8.113 38.404 1.00 40.09 493 ALA A O 1
ATOM 3831 N N . ASP A 1 494 ? 3.948 -6.932 38.059 1.00 43.03 494 ASP A N 1
ATOM 3832 C CA . ASP A 1 494 ? 3.533 -5.663 38.684 1.00 43.03 494 ASP A CA 1
ATOM 3833 C C . ASP A 1 494 ? 4.508 -4.531 38.288 1.00 43.03 494 ASP A C 1
ATOM 3835 O O . ASP A 1 494 ? 5.712 -4.684 38.516 1.00 43.03 494 ASP A O 1
ATOM 3839 N N . ARG A 1 495 ? 4.049 -3.396 37.701 1.00 29.91 495 ARG A N 1
ATOM 3840 C CA . ARG A 1 495 ? 4.822 -2.115 37.655 1.00 29.91 495 ARG A CA 1
ATOM 3841 C C . ARG A 1 495 ? 4.082 -0.854 37.114 1.00 29.91 495 ARG A C 1
ATOM 3843 O O . ARG A 1 495 ? 3.351 -0.972 36.135 1.00 29.91 495 ARG A O 1
ATOM 3850 N N . PRO A 1 496 ? 4.357 0.363 37.661 1.00 37.59 496 PRO A N 1
ATOM 3851 C CA . PRO A 1 496 ? 3.776 1.663 37.254 1.00 37.59 496 PRO A CA 1
ATOM 3852 C C . PRO A 1 496 ? 4.713 2.579 36.406 1.00 37.59 496 PRO A C 1
ATOM 3854 O O . PRO A 1 496 ? 5.891 2.273 36.219 1.00 37.59 496 PRO A O 1
ATOM 3857 N N . ALA A 1 497 ? 4.191 3.720 35.908 1.00 32.38 497 ALA A N 1
ATOM 3858 C CA . ALA A 1 497 ? 4.758 4.570 34.833 1.00 32.38 497 ALA A CA 1
ATOM 3859 C C . ALA A 1 497 ? 5.482 5.880 35.265 1.00 32.38 497 ALA A C 1
ATOM 3861 O O . ALA A 1 497 ? 5.210 6.443 36.324 1.00 32.38 497 ALA A O 1
ATOM 3862 N N . ARG A 1 498 ? 6.367 6.406 34.390 1.00 26.58 498 ARG A N 1
ATOM 3863 C CA . ARG A 1 498 ? 7.113 7.687 34.516 1.00 26.58 498 ARG A CA 1
ATOM 3864 C C . ARG A 1 498 ? 6.903 8.573 33.261 1.00 26.58 498 ARG A C 1
ATOM 3866 O O . ARG A 1 498 ? 6.696 8.007 32.191 1.00 26.58 498 ARG A O 1
ATOM 3873 N N . PRO A 1 499 ? 6.953 9.921 33.348 1.00 32.78 499 PRO A N 1
ATOM 3874 C CA . PRO A 1 499 ? 6.397 10.808 32.320 1.00 32.78 499 PRO A CA 1
ATOM 3875 C C . PRO A 1 499 ? 7.434 11.377 31.333 1.00 32.78 499 PRO A C 1
ATOM 3877 O O . PRO A 1 499 ? 8.632 11.396 31.617 1.00 32.78 499 PRO A O 1
ATOM 3880 N N . LEU A 1 500 ? 6.935 11.902 30.203 1.00 27.88 500 LEU A N 1
ATOM 3881 C CA . LEU A 1 500 ? 7.685 12.597 29.147 1.00 27.88 500 LEU A CA 1
ATOM 3882 C C . LEU A 1 500 ? 6.951 13.846 28.612 1.00 27.88 500 LEU A C 1
ATOM 3884 O O . LEU A 1 500 ? 5.746 14.019 28.794 1.00 27.88 500 LEU A O 1
ATOM 3888 N N . THR A 1 501 ? 7.748 14.698 27.964 1.00 31.17 501 THR A N 1
ATOM 3889 C CA . THR A 1 501 ? 7.555 16.108 27.573 1.00 31.17 501 THR A CA 1
ATOM 3890 C C . THR A 1 501 ? 6.900 16.292 26.187 1.00 31.17 501 THR A C 1
ATOM 3892 O O . THR A 1 501 ? 6.993 15.414 25.336 1.00 31.17 501 THR A O 1
ATOM 3895 N N . VAL A 1 502 ? 6.262 17.451 25.951 1.00 29.67 502 VAL A N 1
ATOM 3896 C CA . VAL A 1 502 ? 5.386 17.780 24.797 1.00 29.67 502 VAL A CA 1
ATOM 3897 C C . VAL A 1 502 ? 5.983 18.878 23.896 1.00 29.67 502 VAL A C 1
ATOM 3899 O O . VAL A 1 502 ? 6.484 19.872 24.416 1.00 29.67 502 VAL A O 1
ATOM 3902 N N . GLU A 1 503 ? 5.793 18.786 22.570 1.00 29.61 503 GLU A N 1
ATOM 3903 C CA . GLU A 1 503 ? 5.900 19.916 21.622 1.00 29.61 503 GLU A CA 1
ATOM 3904 C C . GLU A 1 503 ? 4.625 20.087 20.762 1.00 29.61 503 GLU A C 1
ATOM 3906 O O . GLU A 1 503 ? 3.959 19.119 20.402 1.00 29.61 503 GLU A O 1
ATOM 3911 N N . ARG A 1 504 ? 4.274 21.342 20.426 1.00 32.50 504 ARG A N 1
ATOM 3912 C CA . ARG A 1 504 ? 3.078 21.762 19.655 1.00 32.50 504 ARG A CA 1
ATOM 3913 C C . ARG A 1 504 ? 3.463 22.458 18.341 1.00 32.50 504 ARG A C 1
ATOM 3915 O O . ARG A 1 504 ? 4.461 23.175 18.298 1.00 32.50 504 ARG A O 1
ATOM 3922 N N . ARG A 1 505 ? 2.587 22.413 17.321 1.00 29.52 505 ARG A N 1
ATOM 3923 C CA . ARG A 1 505 ? 2.640 23.309 16.141 1.00 29.52 505 ARG A CA 1
ATOM 3924 C C . ARG A 1 505 ? 1.392 24.187 15.976 1.00 29.52 505 ARG A C 1
ATOM 3926 O O . ARG A 1 505 ? 0.283 23.798 16.320 1.00 29.52 505 ARG A O 1
ATOM 3933 N N . ARG A 1 506 ? 1.634 25.397 15.455 1.00 33.88 506 ARG A N 1
ATOM 3934 C CA . ARG A 1 506 ? 0.713 26.541 15.312 1.00 33.88 506 ARG A CA 1
ATOM 3935 C C . ARG A 1 506 ? -0.222 26.418 14.099 1.00 33.88 506 ARG A C 1
ATOM 3937 O O . ARG A 1 506 ? 0.221 26.042 13.016 1.00 33.88 506 ARG A O 1
ATOM 3944 N N . SER A 1 507 ? -1.475 26.836 14.272 1.00 33.53 507 SER A N 1
ATOM 3945 C CA . SER A 1 507 ? -2.509 26.968 13.235 1.00 33.53 507 SER A CA 1
ATOM 3946 C C . SER A 1 507 ? -2.467 28.336 12.522 1.00 33.53 507 SER A C 1
ATOM 3948 O O . SER A 1 507 ? -2.039 29.341 13.091 1.00 33.53 507 SER A O 1
ATOM 3950 N N . LYS A 1 508 ? -2.888 28.364 11.246 1.00 30.91 508 LYS A N 1
ATOM 3951 C CA . LYS A 1 508 ? -3.024 29.568 10.399 1.00 30.91 508 LYS A CA 1
ATOM 3952 C C . LYS A 1 508 ? -4.354 30.290 10.660 1.00 30.91 508 LYS A C 1
ATOM 3954 O O . LYS A 1 508 ? -5.380 29.645 10.840 1.00 30.91 508 LYS A O 1
ATOM 3959 N N . SER A 1 509 ? -4.319 31.622 10.618 1.00 31.38 509 SER A N 1
ATOM 3960 C CA . SER A 1 509 ? -5.459 32.531 10.779 1.00 31.38 509 SER A CA 1
ATOM 3961 C C . SER A 1 509 ? -6.373 32.569 9.547 1.00 31.38 509 SER A C 1
ATOM 3963 O O . SER A 1 509 ? -5.913 32.676 8.410 1.00 31.38 509 SER A O 1
ATOM 3965 N N . VAL A 1 510 ? -7.684 32.522 9.789 1.00 32.53 510 VAL A N 1
ATOM 3966 C CA . VAL A 1 510 ? -8.742 32.737 8.792 1.00 32.53 510 VAL A CA 1
ATOM 3967 C C . VAL A 1 510 ? -9.102 34.229 8.780 1.00 32.53 510 VAL A C 1
ATOM 3969 O O . VAL A 1 510 ? -9.272 34.832 9.839 1.00 32.53 510 VAL A O 1
ATOM 3972 N N . ARG A 1 511 ? -9.187 34.847 7.595 1.00 30.97 511 ARG A N 1
ATOM 3973 C CA . ARG A 1 511 ? -9.646 36.240 7.420 1.00 30.97 511 ARG A CA 1
ATOM 3974 C C . ARG A 1 511 ? -11.183 36.273 7.350 1.00 30.97 511 ARG A C 1
ATOM 3976 O O . ARG A 1 511 ? -11.737 35.455 6.620 1.00 30.97 511 ARG A O 1
ATOM 3983 N N . PRO A 1 512 ? -11.865 37.202 8.042 1.00 33.28 512 PRO A N 1
ATOM 3984 C CA . PRO A 1 512 ? -13.320 37.312 7.986 1.00 33.28 512 PRO A CA 1
ATOM 3985 C C . PRO A 1 512 ? -13.801 37.984 6.682 1.00 33.28 512 PRO A C 1
ATOM 3987 O O . PRO A 1 512 ? -13.027 38.706 6.043 1.00 33.28 512 PRO A O 1
ATOM 3990 N N . PRO A 1 513 ? -15.066 37.754 6.283 1.00 37.38 513 PRO A N 1
ATOM 3991 C CA . PRO A 1 513 ? -15.634 38.271 5.042 1.00 37.38 513 PRO A CA 1
ATOM 3992 C C . PRO A 1 513 ? -15.912 39.777 5.144 1.00 37.38 513 PRO A C 1
ATOM 3994 O O . PRO A 1 513 ? -16.369 40.278 6.171 1.00 37.38 513 PRO A O 1
ATOM 3997 N N . THR A 1 514 ? -15.635 40.510 4.069 1.00 42.66 514 THR A N 1
ATOM 3998 C CA . THR A 1 514 ? -15.911 41.947 3.955 1.00 42.66 514 THR A CA 1
ATOM 3999 C C . THR A 1 514 ? -17.386 42.200 3.661 1.00 42.66 514 THR A C 1
ATOM 4001 O O . THR A 1 514 ? -17.910 41.709 2.665 1.00 42.66 514 THR A O 1
ATOM 4004 N N . ALA A 1 515 ? -18.027 43.010 4.504 1.00 37.16 515 ALA A N 1
ATOM 4005 C CA . ALA A 1 515 ? -19.346 43.579 4.266 1.00 37.16 515 ALA A CA 1
ATOM 4006 C C . ALA A 1 515 ? -19.224 44.972 3.622 1.00 37.16 515 ALA A C 1
ATOM 4008 O O . ALA A 1 515 ? -18.773 45.906 4.287 1.00 37.16 515 ALA A O 1
ATOM 4009 N N . ARG A 1 516 ? -19.628 45.080 2.351 1.00 33.38 516 ARG A N 1
ATOM 4010 C CA . ARG A 1 516 ? -20.411 46.148 1.689 1.00 33.38 516 ARG A CA 1
ATOM 4011 C C . ARG A 1 516 ? -20.189 46.123 0.186 1.00 33.38 516 ARG A C 1
ATOM 4013 O O . ARG A 1 516 ? -19.010 46.081 -0.227 1.00 33.38 516 ARG A O 1
#

Secondary structure (DSSP, 8-state):
-PPPHHHHHHHHTSTTTS-BSSTT-TTSBPPGGG-B---SHHHHHHHHHHHH---HHHHHT-BGGGEEEETTEEEEEE---S-TT---GGGPEEEEPPHHHHHTTHHHHHHHHHHTT-SBS-TTSPPPTTT--HHHHHHHHHHHHHHHHT---TT--TTHHHHHHHHHHHHTT--HHHHHHHHT--SS----SPPPHHHHHHHHHHHHT----EEEEE-TTTSSEEEEEE----PPEEEEEEEE-TTS-EEEEEEEETTT--EEEEEEETT-PPPTT-GGGGS-EE-HHHHHHHHHHHHTTSEEE--SSHHHHHHHHHHHHTS-PPP---PPP-PPPPPP----------------PPP----------TTEEEEE----S--SSSPPPPEEEEEEEEEEETTEEEEEEEEEEEPPTT---TTEEEE-SHHHHHHHT-SS-EEEEEEEEEEEETT-TTTEEEEEEE--HHHHHHHHHHHHHHT--PPPBPPPP------------PPPPPPPPP--

Foldseek 3Di:
DADALVLLQLVCVACQFQFAQDPVCSRHHHDPVRGDHDPACLNVVLVCCQLQLDDSQQQQAFWLVQFDDDLNFTWGKGADVPDPPDDDVQRIAIATDAVVCVLQPVVVLSVVCVVVVGGHSHPVQFADPPPRGSSVVVQVVNQVSCVSNVSDDPLDGSSSSSVNNVLQLLLLVNALVLSCLSNVPDDDDSDGSDDDSVRNVVNNVSSNPRDSQFDWDDDPVHVGIGTPHGDDDRFFEWEWDFAAAPVLATQKIWTAGPPPRHTPDIEGAPPGDGPPPDPNNPGHHDHLQVVLVVVSVVSNRHRYRAHSDPSRNVNNSVSNNSHDDDRDPPDDDDDDDDDDDDDDDDDDDDDDDDDDDDDDDDDDLPDDAAQWKFFWQDPDPDDDPDRRDTFIWGFHHWDADPNFIWTWTFGKDADDPVDDDQLKQWDDDPVQCVQNVHPGTMITHNLDIEIHTSRDVNTTPGTGHGGDPVSSVSNVRSCVVSVDDDHYYDDDDDDDDDDDDDDDDDDDDDDDDDDD

Sequence (516 aa):
MSWSLEHVSRLFCSPIYLGTSSLKQRSRTATARKRCIIRDAIYWVPLIMITMGVRPEEILQAAVTDVVRRDGILCLFVGDEEDAVLKNEQSRRVLPIPQILLDLGFREWVVAKRRDGETWIFPEIQPDKSHGRRSQIFGDRLRNLFKTLKLQDAREDIYAMRRTLSSKLMGLGIDTGTRQRILGHLEGTTIDRHYSDHGLLELKDLLDAVDYGIEVGSDRRFGFPIIVGNRTVLQTALDVAVVLTNQRQVSAVQLREAETDEIVFEAAIAGRVAPSGYLWNDCEALEEKEVAARIISLGRQYSLTMPASEEATAALEHLLILVEERPLKTAAPEVAPGPANDRASVGGEPHFAPEPVVEVTDRQSAGLDRGDLVICVFPTRHCSSGCPAPRPGLVIDTRRLGGKTYLDIAWGGPLDPSGPAPHELTLSRPTEMAEAQVDIPTRFNLRRRVLVPEGSSPFLHGRMGKLGKNACARIGDCLLHAGDVSPAPIQEADRPARPLTVERRRSKSVRPPTAR

pLDDT: mean 73.51, std 20.7, range [23.94, 97.81]

Radius of gyration: 29.31 Å; chains: 1; bounding box: 50×100×82 Å